Protein 5JE2 (pdb70)

InterPro domains:
  IPR029063 S-adenosyl-L-methionine-dependent methyltransferase superfamily [G3DSA:3.40.50.150] (24-231)
  IPR029063 S-adenosyl-L-methionine-dependent methyltransferase superfamily [SSF53335] (24-214)
  IPR041698 Methyltransferase domain 25 [PF13649] (43-138)

B-factor: mean 11.51, std 10.13, range [1.82, 64.05]

Nearest PDB structures (foldseek):
  5je6-assembly1_A  TM=9.635E-01  e=5.429E-51  Burkholderia glumae
  5jdz-assembly1_B  TM=9.908E-01  e=2.603E-49  Burkholderia glumae
  8rdl-assembly1_A  TM=9.325E-01  e=2.414E-33  Xenorhabdus doucetiae FRM16 = DSM 17909
  1wzn-assembly1_A  TM=6.262E-01  e=3.429E-15  Pyrococcus horikoshii OT3
  2p8j-assembly1_B  TM=6.648E-01  e=2.792E-09  Clostridium acetobutylicum

Sequence (482 aa):
ARFDSSIGGLFEDFTQSAAQRAIIEVRTIFHMIGDVSSGKSVLDLACGFGFFGREEIYRRRGAAKVVGVDISEKMIELAREESRRKYGDPLEFHVRDVANMEEPLGQQFDLVNAAWLFNYADSVENLRKMFKVVRASLKPDGKLVAYTVDPDFSLAKGNNFAKYGVNVLNERAWGPGYRHDAEFVTDPPSSQFSSFYRWSRADYESAIADAGFSHFEEWQKPLLEADDIATHPPGFWDVFQNNCLQTGLVCKPARRFDSSIGGLFEDFTQSAAQRAIEVRTIFHMIGDVSSGKSVLDLACGFGFFGREEIYRRRRGAAKVVGVDISEKKKMIEELAREESRKYGDPLEEFHVRDVANMEEPLGQFDLVNAAWLFNYADSVENLRRRKMFKVVRASLKPDGKLVAYTVDPDFSLAKGNFAKYGVNVLNERAWGPGYRRHDAEFVTDPPSSQFSFYRWSRADYESSAIADAGFSHFEWQKPLLEADDIATHPPGFWDVFQNNCLQTGLVCKP

Foldseek 3Di:
DQCLQVFCQVVVLCVPFQCNVLLVVQLCVQVDQQAAWEEEEELQQLNVPQVVSVVRHHDAYEYEHQHPRRVVSNVVVCVVVVHDYHYDHDLLLDDDAPAATQEYEAEARLQAQQELNSSLSNLLSVLVRHDQFHKYKYKYFALQADVVLDARVNRFKGWDDWADGHQWIKTWIWGVGVPTRIDITTRDHPVSNVVSNVVSPFPDKDKAARDDDPVSCVVDPHPSCVCCVPRNGMIMMMTHD/DQCLQVFPQVVVLCVPFQCNVLVVVQLCVQVDQQAAWAEEEELQQLNVPQVVSVVRHHDAYEYEHQDPRRQVNNVVVCVVVVHDYHYDHDLLLDDAEPAETQEYEAEARLQAQQELNSSLSNLLSVLNRYDQFHKYKYKYFDLQADVVLDARVNRFKGWDDWADGYQWIKTWIWGVGVVTRIDITTRDHPVSNVVSNVVSPFPDKDKAQRDDDPVSCVPDDPPSCVCCVPRNGMIMMMTHD

Radius of gyration: 25.5 Å; Cα contacts (8 Å, |Δi|>4): 1051; chains: 2; bounding box: 63×76×48 Å

Solvent-accessible surface area: 20128 Å² total; per-residue (Å²): 66,118,34,55,93,8,14,42,41,26,52,67,4,22,137,83,12,28,5,15,56,1,0,30,67,0,0,24,112,14,2,44,109,5,76,54,60,25,0,0,3,0,27,11,10,12,0,67,10,0,25,49,0,71,178,127,38,8,74,103,6,6,0,0,13,97,0,79,103,2,0,79,63,0,80,85,33,8,150,135,130,68,19,83,16,91,10,53,57,78,51,6,4,96,16,90,80,48,36,123,10,29,0,0,0,0,8,38,8,0,3,65,1,70,29,25,114,34,0,68,90,10,0,93,18,0,60,44,0,5,75,108,130,4,34,0,0,0,0,0,4,22,11,36,2,32,40,102,105,19,54,0,42,103,0,5,6,35,3,84,64,63,159,71,115,66,78,5,87,77,0,46,0,28,9,70,18,140,88,62,5,80,8,30,4,34,19,1,40,22,74,34,1,29,47,0,0,60,78,11,40,4,83,109,55,72,16,41,51,19,32,30,81,84,100,16,42,81,90,60,95,137,40,38,11,63,38,4,47,57,4,21,7,0,6,0,0,30,0,96,35,67,118,34,60,76,8,12,42,41,24,52,70,4,17,139,83,11,28,6,18,63,2,0,31,72,0,1,19,116,12,1,44,104,5,76,56,61,8,0,0,3,1,27,11,10,14,0,68,10,0,26,48,0,70,182,126,39,9,74,53,6,4,1,0,13,91,0,113,100,1,2,97,65,0,22,93,32,8,98,137,132,67,20,63,12,40,7,24,39,34,53,6,6,97,17,127,33,18,5,56,5,37,0,0,1,0,9,39,10,0,3,66,1,69,30,26,112,32,0,68,81,10,0,86,17,0,66,48,0,3,62,108,123,5,41,0,0,1,0,0,4,23,14,97,2,35,41,103,108,20,56,0,39,99,0,6,6,32,5,83,46,62,107,80,116,66,78,6,89,71,0,32,0,31,9,74,18,135,85,68,5,78,11,45,4,36,18,1,42,73,71,34,1,53,54,0,2,71,75,12,50,15,97,82,73,83,59,28,156,14,52,36,86,84,96,16,91,84,93,65,92,144,46,36,11,78,27,6,106,106,3,19,7,1,8,0,0,15,0,93,31

Secondary structure (DSSP, 8-state):
-GGGGTTTHHHHHHHH-HHHHHHHHHHHHHH---TT-EEEEET-TTSHHHHHHHHTT-SEEEEEES-HHHHHHHHHHHHHTT---EEEE--GGGPPP---EEEEEEET-GGG--SHHHHHHHHHHHHHTEEEEEEEEEEEE-TT--GGG--BGGGTEEE---EEETTEEEEEEEE--SS-EEEEEEE--HHHHHHHHHHTT--EEEEE-----HHHHHTS-TTTTHHHHHS-SEEEEEEE-/-GGGGTTTHHHHHHHH-HHHHHHHHHHHHHH---TT-EEEEET-TTSHHHHHHHHTT-SEEEEEES-HHHHHHHHHHHHHTT---EEEE--TTTPPP---EEEEEEET-GGG--SHHHHHHHHHHHHTTEEEEEEEEEEEE-TT--GGG--BGGGTEEE---EEETTEEEEEEEES-SS-EEEEEEE--HHHHHHHHHHTT-SEEEEE-----HHHHHTS-TTTTHHHHHS--EEEEEEE-

Organism: Burkholderia glumae (NCBI:txid337)

Structure (mmCIF, N/CA/C/O backbone):
data_5JE2
#
_entry.id   5JE2
#
_cell.length_a   44.936
_cell.length_b   70.974
_cell.length_c   77.754
_cell.angle_alpha   90.00
_cell.angle_beta   100.52
_cell.angle_gamma   90.00
#
_symmetry.space_group_name_H-M   'P 1 21 1'
#
loop_
_entity.id
_entity.type
_entity.pdbx_description
1 polymer 'Methyl transferase'
2 non-polymer S-ADENOSYL-L-HOMOCYSTEINE
3 non-polymer 'DIMETHYL SULFOXIDE'
4 non-polymer 'TETRAETHYLENE GLYCOL'
5 non-polymer 2-AMINO-2-HYDROXYMETHYL-PROPANE-1,3-DIOL
6 water water
#
loop_
_atom_site.group_PDB
_atom_site.id
_atom_site.type_symbol
_atom_site.label_atom_id
_atom_site.label_alt_id
_atom_site.label_comp_id
_atom_site.label_asym_id
_atom_site.label_entity_id
_atom_site.label_seq_id
_atom_site.pdbx_PDB_ins_code
_atom_site.Cartn_x
_atom_site.Cartn_y
_atom_site.Cartn_z
_atom_site.occupancy
_atom_site.B_iso_or_equiv
_atom_site.auth_seq_id
_atom_site.auth_comp_id
_atom_site.auth_asym_id
_atom_site.auth_atom_id
_atom_site.pdbx_PDB_model_num
ATOM 1 N N . ALA A 1 7 ? 12.205 2.151 7.182 1.00 19.33 5 ALA A N 1
ATOM 2 C CA . ALA A 1 7 ? 12.441 3.523 7.613 1.00 13.63 5 ALA A CA 1
ATOM 3 C C . ALA A 1 7 ? 12.453 4.447 6.403 1.00 9.99 5 ALA A C 1
ATOM 4 O O . ALA A 1 7 ? 13.090 4.139 5.396 1.00 10.79 5 ALA A O 1
ATOM 6 N N . ARG A 1 8 ? 11.759 5.586 6.499 1.00 9.76 6 ARG A N 1
ATOM 7 C CA . ARG A 1 8 ? 11.638 6.463 5.337 1.00 7.99 6 ARG A CA 1
ATOM 8 C C . ARG A 1 8 ? 12.995 6.901 4.805 1.00 8.34 6 ARG A C 1
ATOM 9 O O . ARG A 1 8 ? 13.202 6.957 3.586 1.00 8.74 6 ARG A O 1
ATOM 17 N N . PHE A 1 9 ? 13.935 7.215 5.698 1.00 6.73 7 PHE A N 1
ATOM 18 C CA . PHE A 1 9 ? 15.209 7.723 5.211 1.00 6.28 7 PHE A CA 1
ATOM 19 C C . PHE A 1 9 ? 16.078 6.629 4.596 1.00 8.06 7 PHE A C 1
ATOM 20 O O . PHE A 1 9 ? 17.115 6.965 4.014 1.00 6.48 7 PHE A O 1
ATOM 28 N N . ASP A 1 10 ? 15.676 5.352 4.643 1.00 7.65 8 ASP A N 1
ATOM 29 C CA . ASP A 1 10 ? 16.411 4.348 3.873 1.00 7.84 8 ASP A CA 1
ATOM 30 C C . ASP A 1 10 ? 16.367 4.646 2.377 1.00 8.18 8 ASP A C 1
ATOM 31 O O . ASP A 1 10 ? 17.238 4.171 1.635 1.00 10.74 8 ASP A O 1
ATOM 36 N N A SER A 1 11 ? 15.360 5.393 1.914 0.63 8.24 9 SER A N 1
ATOM 37 N N B SER A 1 11 ? 15.364 5.395 1.915 0.37 8.24 9 SER A N 1
ATOM 38 C CA A SER A 1 11 ? 15.231 5.792 0.519 0.63 8.59 9 SER A CA 1
ATOM 39 C CA B SER A 1 11 ? 15.243 5.788 0.518 0.37 8.59 9 SER A CA 1
ATOM 40 C C A SER A 1 11 ? 15.755 7.196 0.254 0.63 7.94 9 SER A C 1
ATOM 41 C C B SER A 1 11 ? 15.749 7.199 0.256 0.37 7.94 9 SER A C 1
ATOM 42 O O A SER A 1 11 ? 15.643 7.682 -0.882 0.63 9.46 9 SER A O 1
ATOM 43 O O B SER A 1 11 ? 15.628 7.689 -0.874 0.37 9.38 9 SER A O 1
ATOM 48 N N . ILE A 1 12 ? 16.303 7.859 1.270 1.00 7.17 10 ILE A N 1
ATOM 49 C CA . ILE A 1 12 ? 16.835 9.213 1.149 1.00 6.62 10 ILE A CA 1
ATOM 50 C C . ILE A 1 12 ? 18.352 9.192 1.189 1.00 6.38 10 ILE A C 1
ATOM 51 O O . ILE A 1 12 ? 19.015 9.678 0.275 1.00 6.47 10 ILE A O 1
ATOM 56 N N . GLY A 1 13 ? 18.916 8.591 2.221 1.00 6.17 11 GLY A N 1
ATOM 57 C CA . GLY A 1 13 ? 20.366 8.409 2.248 1.00 6.11 11 GLY A CA 1
ATOM 58 C C . GLY A 1 13 ? 21.126 9.716 2.121 1.00 5.72 11 GLY A C 1
ATOM 59 O O . GLY A 1 13 ? 20.847 10.698 2.818 1.00 5.24 11 GLY A O 1
ATOM 60 N N . GLY A 1 14 ? 22.129 9.716 1.236 1.00 6.86 12 GLY A N 1
ATOM 61 C CA . GLY A 1 14 ? 22.980 10.888 1.063 1.00 8.67 12 GLY A CA 1
ATOM 62 C C . GLY A 1 14 ? 22.267 12.127 0.559 1.00 6.09 12 GLY A C 1
ATOM 63 O O . GLY A 1 14 ? 22.847 13.216 0.639 1.00 5.84 12 GLY A O 1
ATOM 64 N N . LEU A 1 15 ? 21.047 12.004 0.031 1.00 5.86 13 LEU A N 1
ATOM 65 C CA . LEU A 1 15 ? 20.339 13.210 -0.380 1.00 5.77 13 LEU A CA 1
ATOM 66 C C . LEU A 1 15 ? 20.048 14.122 0.795 1.00 6.14 13 LEU A C 1
ATOM 67 O O . LEU A 1 15 ? 19.899 15.333 0.599 1.00 5.35 13 LEU A O 1
ATOM 72 N N . PHE A 1 16 ? 19.975 13.595 2.019 1.00 5.07 14 PHE A N 1
ATOM 73 C CA . PHE A 1 16 ? 19.742 14.508 3.133 1.00 4.42 14 PHE A CA 1
ATOM 74 C C . PHE A 1 16 ? 20.943 15.431 3.334 1.00 5.67 14 PHE A C 1
ATOM 75 O O . PHE A 1 16 ? 20.774 16.650 3.485 1.00 4.11 14 PHE A O 1
ATOM 83 N N . GLU A 1 17 ? 22.168 14.882 3.312 1.00 4.38 15 GLU A N 1
ATOM 84 C CA . GLU A 1 17 ? 23.347 15.751 3.381 1.00 5.74 15 GLU A CA 1
ATOM 85 C C . GLU A 1 17 ? 23.375 16.742 2.210 1.00 5.10 15 GLU A C 1
ATOM 86 O O . GLU A 1 17 ? 23.770 17.905 2.381 1.00 5.61 15 GLU A O 1
ATOM 92 N N . ASP A 1 18 ? 22.951 16.317 1.013 1.00 5.02 16 ASP A N 1
ATOM 93 C CA . ASP A 1 18 ? 22.885 17.264 -0.102 1.00 5.35 16 ASP A CA 1
ATOM 94 C C . ASP A 1 18 ? 21.976 18.433 0.244 1.00 5.73 16 ASP A C 1
ATOM 95 O O . ASP A 1 18 ? 22.316 19.595 -0.007 1.00 7.42 16 ASP A O 1
ATOM 100 N N . PHE A 1 19 ? 20.810 18.134 0.826 1.00 4.85 17 PHE A N 1
ATOM 101 C CA . PHE A 1 19 ? 19.904 19.167 1.308 1.00 4.82 17 PHE A CA 1
ATOM 102 C C . PHE A 1 19 ? 20.587 20.085 2.319 1.00 5.42 17 PHE A C 1
ATOM 103 O O . PHE A 1 19 ? 20.458 21.313 2.241 1.00 5.88 17 PHE A O 1
ATOM 111 N N . THR A 1 20 ? 21.331 19.521 3.277 1.00 4.48 18 THR A N 1
ATOM 112 C CA . THR A 1 20 ? 21.923 20.395 4.286 1.00 4.65 18 THR A CA 1
ATOM 113 C C . THR A 1 20 ? 22.952 21.335 3.681 1.00 6.87 18 THR A C 1
ATOM 114 O O . THR A 1 20 ? 23.206 22.401 4.257 1.00 8.32 18 THR A O 1
ATOM 118 N N . GLN A 1 21 ? 23.535 20.976 2.534 1.00 6.00 19 GLN A N 1
ATOM 119 C CA . GLN A 1 21 ? 24.550 21.812 1.904 1.00 7.02 19 GLN A CA 1
ATOM 120 C C . GLN A 1 21 ? 23.964 22.888 1.001 1.00 11.09 19 GLN A C 1
ATOM 121 O O . GLN A 1 21 ? 24.674 23.843 0.668 1.00 16.59 19 GLN A O 1
ATOM 127 N N . SER A 1 22 ? 22.685 22.783 0.619 1.00 6.99 20 SER A N 1
ATOM 128 C CA . SER A 1 22 ? 22.089 23.691 -0.351 1.00 7.41 20 SER A CA 1
ATOM 129 C C . SER A 1 22 ? 20.912 24.500 0.171 1.00 8.67 20 SER A C 1
ATOM 130 O O . SER A 1 22 ? 20.607 25.548 -0.411 1.00 13.35 20 SER A O 1
ATOM 133 N N . ALA A 1 23 ? 20.245 24.050 1.232 1.00 5.64 21 ALA A N 1
ATOM 134 C CA . ALA A 1 23 ? 19.029 24.691 1.716 1.00 5.14 21 ALA A CA 1
ATOM 135 C C . ALA A 1 23 ? 19.325 25.963 2.499 1.00 6.64 21 ALA A C 1
ATOM 136 O O . ALA A 1 23 ? 20.120 25.954 3.449 1.00 6.57 21 ALA A O 1
ATOM 138 N N . ALA A 1 24 ? 18.627 27.043 2.151 1.00 5.56 22 ALA A N 1
ATOM 139 C CA . ALA A 1 24 ? 18.833 28.301 2.871 1.00 5.75 22 ALA A CA 1
ATOM 140 C C . ALA A 1 24 ? 18.497 28.199 4.351 1.00 6.78 22 ALA A C 1
ATOM 141 O O . ALA A 1 24 ? 19.120 28.884 5.166 1.00 6.07 22 ALA A O 1
ATOM 143 N N . GLN A 1 25 ? 17.545 27.349 4.743 1.00 5.05 23 GLN A N 1
ATOM 144 C CA . GLN A 1 25 ? 17.211 27.287 6.167 1.00 5.28 23 GLN A CA 1
ATOM 145 C C . GLN A 1 25 ? 18.293 26.622 7.006 1.00 5.37 23 GLN A C 1
ATOM 146 O O . GLN A 1 25 ? 18.309 26.828 8.221 1.00 5.15 23 GLN A O 1
ATOM 152 N N . ARG A 1 26 ? 19.202 25.847 6.405 1.00 4.31 24 ARG A N 1
ATOM 153 C CA . ARG A 1 26 ? 20.059 24.995 7.236 1.00 4.00 24 ARG A CA 1
ATOM 154 C C . ARG A 1 26 ? 21.009 25.820 8.095 1.00 4.44 24 ARG A C 1
ATOM 155 O O . ARG A 1 26 ? 21.195 25.513 9.277 1.00 4.46 24 ARG A O 1
ATOM 163 N N . ALA A 1 27 ? 21.593 26.882 7.543 1.00 5.42 25 ALA A N 1
ATOM 164 C CA . ALA A 1 27 ? 22.510 27.678 8.356 1.00 5.48 25 ALA A CA 1
ATOM 165 C C . ALA A 1 27 ? 21.811 28.262 9.570 1.00 5.23 25 ALA A C 1
ATOM 166 O O . ALA A 1 27 ? 22.428 28.415 10.635 1.00 6.17 25 ALA A O 1
ATOM 168 N N A ILE A 1 28 ? 20.530 28.600 9.440 0.57 4.82 26 ILE A N 1
ATOM 169 N N B ILE A 1 28 ? 20.534 28.612 9.432 0.43 4.83 26 ILE A N 1
ATOM 170 C CA A ILE A 1 28 ? 19.813 29.179 10.570 0.57 4.88 26 ILE A CA 1
ATOM 171 C CA B ILE A 1 28 ? 19.801 29.171 10.560 0.43 4.88 26 ILE A CA 1
ATOM 172 C C A ILE A 1 28 ? 19.555 28.116 11.629 0.57 4.61 26 ILE A C 1
ATOM 173 C C B ILE A 1 28 ? 19.580 28.107 11.622 0.43 4.62 26 ILE A C 1
ATO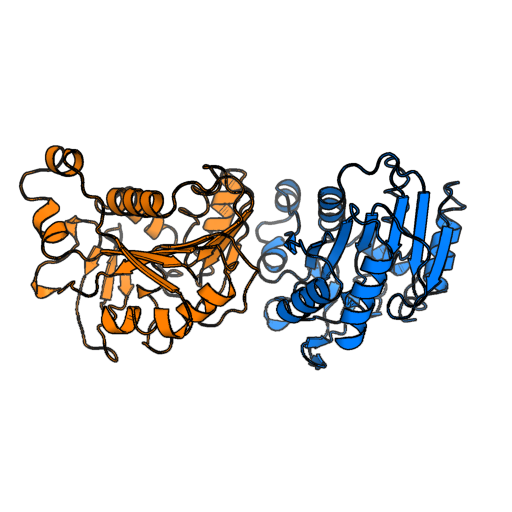M 174 O O A ILE A 1 28 ? 19.775 28.346 12.821 0.57 4.89 26 ILE A O 1
ATOM 175 O O B ILE A 1 28 ? 19.830 28.337 12.809 0.43 4.72 26 ILE A O 1
ATOM 184 N N . GLU A 1 29 ? 19.105 26.926 11.220 1.00 4.77 27 GLU A N 1
ATOM 185 C CA . GLU A 1 29 ? 18.837 25.910 12.229 1.00 4.37 27 GLU A CA 1
ATOM 186 C C . GLU A 1 29 ? 20.131 25.484 12.919 1.00 3.82 27 GLU A C 1
ATOM 187 O O . GLU A 1 29 ? 20.164 25.342 14.147 1.00 4.58 27 GLU A O 1
ATOM 193 N N . VAL A 1 30 ? 21.229 25.354 12.167 1.00 3.71 28 VAL A N 1
ATOM 194 C CA . VAL A 1 30 ? 22.490 24.956 12.785 1.00 5.07 28 VAL A CA 1
ATOM 195 C C . VAL A 1 30 ? 22.945 26.002 13.809 1.00 4.22 28 VAL A C 1
ATOM 196 O O . VAL A 1 30 ? 23.357 25.662 14.927 1.00 4.48 28 VAL A O 1
ATOM 200 N N . ARG A 1 31 ? 22.887 27.290 13.443 1.00 4.51 29 ARG A N 1
ATOM 201 C CA . ARG A 1 31 ? 23.261 28.353 14.377 1.00 5.40 29 ARG A CA 1
ATOM 202 C C . ARG A 1 31 ? 22.398 28.319 15.625 1.00 5.70 29 ARG A C 1
ATOM 203 O O . ARG A 1 31 ? 22.886 28.516 16.750 1.00 5.25 29 ARG A O 1
ATOM 211 N N . THR A 1 32 ? 21.101 28.100 15.440 1.00 4.56 30 THR A N 1
ATOM 212 C CA . THR A 1 32 ? 20.185 28.134 16.573 1.00 4.54 30 THR A CA 1
ATOM 213 C C . THR A 1 32 ? 20.468 26.982 17.520 1.00 4.25 30 THR A C 1
ATOM 214 O O . THR A 1 32 ? 20.466 27.152 18.752 1.00 4.86 30 THR A O 1
ATOM 218 N N . ILE A 1 33 ? 20.696 25.795 16.958 1.00 3.86 31 ILE A N 1
ATOM 219 C CA . ILE A 1 33 ? 20.940 24.629 17.794 1.00 3.63 31 ILE A CA 1
ATOM 220 C C . ILE A 1 33 ? 22.220 24.809 18.602 1.00 5.41 31 ILE A C 1
ATOM 221 O O . ILE A 1 33 ? 22.235 24.566 19.814 1.00 5.39 31 ILE A O 1
ATOM 226 N N . PHE A 1 34 ? 23.299 25.295 17.975 1.00 4.70 32 PHE A N 1
ATOM 227 C CA . PHE A 1 34 ? 24.516 25.463 18.766 1.00 4.60 32 PHE A CA 1
ATOM 228 C C . PHE A 1 34 ? 24.406 26.608 19.763 1.00 6.15 32 PHE A C 1
ATOM 229 O O . PHE A 1 34 ? 25.019 26.536 20.834 1.00 6.26 32 PHE A O 1
ATOM 237 N N . HIS A 1 35 ? 23.577 27.619 19.480 1.00 5.20 33 HIS A N 1
ATOM 238 C CA . HIS A 1 35 ? 23.273 28.638 20.481 1.00 5.91 33 HIS A CA 1
ATOM 239 C C . HIS A 1 35 ? 22.616 28.018 21.705 1.00 5.80 33 HIS A C 1
ATOM 240 O O . HIS A 1 35 ? 22.998 28.311 22.845 1.00 7.24 33 HIS A O 1
ATOM 247 N N . MET A 1 36 ? 21.626 27.151 21.487 1.00 4.99 34 MET A N 1
ATOM 248 C CA . MET A 1 36 ? 20.926 26.535 22.614 1.00 4.91 34 MET A CA 1
ATOM 249 C C . MET A 1 36 ? 21.837 25.597 23.390 1.00 4.89 34 MET A C 1
ATOM 250 O O . MET A 1 36 ? 21.736 25.503 24.621 1.00 6.39 34 MET A O 1
ATOM 255 N N . ILE A 1 37 ? 22.736 24.903 22.686 1.00 5.25 35 ILE A N 1
ATOM 256 C CA . ILE A 1 37 ? 23.615 23.927 23.335 1.00 5.75 35 ILE A CA 1
ATOM 257 C C . ILE A 1 37 ? 24.638 24.619 24.226 1.00 7.54 35 ILE A C 1
ATOM 258 O O . ILE A 1 37 ? 24.865 24.208 25.375 1.00 7.37 35 ILE A O 1
ATOM 263 N N . GLY A 1 38 ? 25.277 25.678 23.717 1.00 6.37 36 GLY A N 1
ATOM 264 C CA . GLY A 1 38 ? 26.336 26.313 24.485 1.00 6.50 36 GLY A CA 1
ATOM 265 C C . GLY A 1 38 ? 27.596 25.453 24.596 1.00 6.68 36 GLY A C 1
ATOM 266 O O . GLY A 1 38 ? 27.940 24.654 23.715 1.00 7.91 36 GLY A O 1
ATOM 267 N N . ASP A 1 39 ? 28.288 25.617 25.715 1.00 7.82 37 ASP A N 1
ATOM 268 C CA . ASP A 1 39 ? 29.561 24.931 25.930 1.00 8.30 37 ASP A CA 1
ATOM 269 C C . ASP A 1 39 ? 29.327 23.439 26.155 1.00 10.90 37 ASP A C 1
ATOM 270 O O . ASP A 1 39 ? 28.539 23.054 27.023 1.00 12.08 37 ASP A O 1
ATOM 275 N N . VAL A 1 40 ? 30.006 22.590 25.379 1.00 7.95 38 VAL A N 1
ATOM 276 C CA . VAL A 1 40 ? 29.874 21.140 25.524 1.00 6.67 38 VAL A CA 1
ATOM 277 C C . VAL A 1 40 ? 31.110 20.491 26.094 1.00 7.42 38 VAL A C 1
ATOM 278 O O . VAL A 1 40 ? 31.136 19.262 26.204 1.00 8.40 38 VAL A O 1
ATOM 282 N N A SER A 1 41 ? 32.144 21.261 26.439 0.62 9.60 39 SER A N 1
ATOM 283 N N B SER A 1 41 ? 32.137 21.261 26.452 0.38 9.41 39 SER A N 1
ATOM 284 C CA A SER A 1 41 ? 33.397 20.685 26.913 0.62 9.37 39 SER A CA 1
ATOM 285 C CA B SER A 1 41 ? 33.402 20.687 26.895 0.38 9.91 39 SER A CA 1
ATOM 286 C C A SER A 1 41 ? 33.147 19.683 28.025 0.62 10.62 39 SER A C 1
ATOM 287 C C B SER A 1 41 ? 33.190 19.699 28.033 0.38 10.53 39 SER A C 1
ATOM 288 O O A SER A 1 41 ? 32.511 20.001 29.037 0.62 10.01 39 SER A O 1
ATOM 289 O O B SER A 1 41 ? 32.627 20.045 29.077 0.38 10.48 39 SER A O 1
ATOM 294 N N . GLY A 1 42 ? 33.630 18.459 27.817 1.00 8.83 40 GLY A N 1
ATOM 295 C CA . GLY A 1 42 ? 33.591 17.439 28.841 1.00 8.99 40 GLY A CA 1
ATOM 296 C C . GLY A 1 42 ? 32.259 16.748 29.024 1.00 8.23 40 GLY A C 1
ATOM 297 O O . GLY A 1 42 ? 32.167 15.854 29.874 1.00 12.03 40 GLY A O 1
ATOM 298 N N . LYS A 1 43 ? 31.231 17.123 28.269 1.00 7.49 41 LYS A N 1
ATOM 299 C CA . LYS A 1 43 ? 29.904 16.576 28.506 1.00 6.90 41 LYS A CA 1
ATOM 300 C C . LYS A 1 43 ? 29.711 15.255 27.778 1.00 7.07 41 LYS A C 1
ATOM 301 O O . LYS A 1 43 ? 30.310 15.006 26.730 1.00 8.25 41 LYS A O 1
ATOM 307 N N . SER A 1 44 ? 28.837 14.409 28.328 1.00 6.34 42 SER A N 1
ATOM 308 C CA . SER A 1 44 ? 28.344 13.259 27.581 1.00 5.96 42 SER A CA 1
ATOM 309 C C . SER A 1 44 ? 27.076 13.638 26.829 1.00 5.33 42 SER A C 1
ATOM 310 O O . SER A 1 44 ? 26.203 14.321 27.368 1.00 5.53 42 SER A O 1
ATOM 313 N N . VAL A 1 45 ? 26.986 13.220 25.564 1.00 5.00 43 VAL A N 1
ATOM 314 C CA . VAL A 1 45 ? 25.949 13.714 24.664 1.00 4.48 43 VAL A CA 1
ATOM 315 C C . VAL A 1 45 ? 25.297 12.553 23.925 1.00 4.27 43 VAL A C 1
ATOM 316 O O . VAL A 1 45 ? 25.985 11.682 23.389 1.00 4.87 43 VAL A O 1
ATOM 320 N N . LEU A 1 46 ? 23.967 12.549 23.902 1.00 4.02 44 LEU A N 1
ATOM 321 C CA . LEU A 1 46 ? 23.168 11.612 23.125 1.00 3.89 44 LEU A CA 1
ATOM 322 C C . LEU A 1 46 ? 22.481 12.399 22.012 1.00 3.53 44 LEU A C 1
ATOM 323 O O . LEU A 1 46 ? 21.724 13.330 22.287 1.00 5.31 44 LEU A O 1
ATOM 328 N N . ASP A 1 47 ? 22.753 12.027 20.748 1.00 3.43 45 ASP A N 1
ATOM 329 C CA . ASP A 1 47 ? 22.225 12.709 19.566 1.00 3.39 45 ASP A CA 1
ATOM 330 C C . ASP A 1 47 ? 21.151 11.824 18.939 1.00 3.73 45 ASP A C 1
ATOM 331 O O . ASP A 1 47 ? 21.465 10.798 18.320 1.00 4.97 45 ASP A O 1
ATOM 336 N N . LEU A 1 48 ? 19.892 12.220 19.101 1.00 3.49 46 LEU A N 1
ATOM 337 C CA . LEU A 1 48 ? 18.761 11.398 18.687 1.00 4.35 46 LEU A CA 1
ATOM 338 C C . LEU A 1 48 ? 18.244 11.861 17.327 1.00 4.60 46 LEU A C 1
ATOM 339 O O . LEU A 1 48 ? 18.289 13.053 17.004 1.00 5.43 46 LEU A O 1
ATOM 344 N N . ALA A 1 49 ? 17.749 10.902 16.536 1.00 5.63 47 ALA A N 1
ATOM 345 C CA . ALA A 1 49 ? 17.451 11.133 15.117 1.00 4.33 47 ALA A CA 1
ATOM 346 C C . ALA A 1 49 ? 18.679 11.721 14.430 1.00 4.75 47 ALA A C 1
ATOM 347 O O . ALA A 1 49 ? 18.605 12.729 13.726 1.00 4.75 47 ALA A O 1
ATOM 349 N N . CYS A 1 50 ? 19.830 11.072 14.648 1.00 3.23 48 CYS A N 1
ATOM 350 C CA . CYS A 1 50 ? 21.115 11.679 14.319 1.00 3.46 48 CYS A CA 1
ATOM 351 C C . CYS A 1 50 ? 21.401 11.770 12.832 1.00 4.59 48 CYS A C 1
ATOM 352 O O . CYS A 1 50 ? 22.307 12.523 12.468 1.00 3.65 48 CYS A O 1
ATOM 355 N N . GLY A 1 51 ? 20.664 11.062 11.979 1.00 3.67 49 GLY A N 1
ATOM 356 C CA . GLY A 1 51 ? 20.961 11.133 10.553 1.00 4.04 49 GLY A CA 1
ATOM 357 C C . GLY A 1 51 ? 22.340 10.586 10.260 1.00 4.22 49 GLY A C 1
ATOM 358 O O . GLY A 1 51 ? 22.725 9.514 10.756 1.00 5.55 49 GLY A O 1
ATOM 359 N N . PHE A 1 52 ? 23.110 11.310 9.436 1.00 3.72 50 PHE A N 1
ATOM 360 C CA . PHE A 1 52 ? 24.498 10.898 9.204 1.00 4.26 50 PHE A CA 1
ATOM 361 C C . PHE A 1 52 ? 25.427 11.353 10.317 1.00 4.03 50 PHE A C 1
ATOM 362 O O . PHE A 1 52 ? 26.637 11.119 10.229 1.00 4.50 50 PHE A O 1
ATOM 370 N N . GLY A 1 53 ? 24.875 11.968 11.363 1.00 4.74 51 GLY A N 1
ATOM 371 C CA . GLY A 1 53 ? 25.610 12.261 12.571 1.00 4.42 51 GLY A CA 1
ATOM 372 C C . GLY A 1 53 ? 26.052 13.687 12.723 1.00 4.60 51 GLY A C 1
ATOM 373 O O . GLY A 1 53 ? 26.878 13.956 13.607 1.00 4.55 51 GLY A O 1
ATOM 374 N N . PHE A 1 54 ? 25.537 14.608 11.901 1.00 4.40 52 PHE A N 1
ATOM 375 C CA . PHE A 1 54 ? 26.076 15.966 11.845 1.00 3.97 52 PHE A CA 1
ATOM 376 C C . PHE A 1 54 ? 26.249 16.594 13.220 1.00 3.41 52 PHE A C 1
ATOM 377 O O . PHE A 1 54 ? 27.331 17.097 13.550 1.00 4.45 52 PHE A O 1
ATOM 385 N N . PHE A 1 55 ? 25.182 16.630 14.023 1.00 3.21 53 PHE A N 1
ATOM 386 C CA . PHE A 1 55 ? 25.269 17.420 15.242 1.00 3.46 53 PHE A CA 1
ATOM 387 C C . PHE A 1 55 ? 26.156 16.742 16.271 1.00 3.36 53 PHE A C 1
ATOM 388 O O . PHE A 1 55 ? 27.023 17.383 16.859 1.00 4.15 53 PHE A O 1
ATOM 396 N N . GLY A 1 56 ? 25.977 15.442 16.481 1.00 3.74 54 GLY A N 1
ATOM 397 C CA . GLY A 1 56 ? 26.849 14.743 17.419 1.00 4.65 54 GLY A CA 1
ATOM 398 C C . GLY A 1 56 ? 28.318 14.862 17.053 1.00 3.29 54 GLY A C 1
ATOM 399 O O . GLY A 1 56 ? 29.174 15.052 17.919 1.00 3.63 54 GLY A O 1
ATOM 400 N N . ARG A 1 57 ? 28.616 14.797 15.757 1.00 3.24 55 ARG A N 1
ATOM 401 C CA . ARG A 1 57 ? 29.993 14.867 15.307 1.00 3.86 55 ARG A CA 1
ATOM 402 C C . ARG A 1 57 ? 30.582 16.246 15.562 1.00 4.21 55 ARG A C 1
ATOM 403 O O . ARG A 1 57 ? 31.714 16.364 16.050 1.00 5.39 55 ARG A O 1
ATOM 411 N N A GLU A 1 58 ? 29.836 17.305 15.255 0.69 4.07 56 GLU A N 1
ATOM 412 N N B GLU A 1 58 ? 29.837 17.305 15.236 0.31 4.34 56 GLU A N 1
ATOM 413 C CA A GLU A 1 58 ? 30.368 18.641 15.499 0.69 4.54 56 GLU A CA 1
ATOM 414 C CA B GLU A 1 58 ? 30.332 18.654 15.498 0.31 5.89 56 GLU A CA 1
ATOM 415 C C A GLU A 1 58 ? 30.421 18.956 16.993 0.69 4.79 56 GLU A C 1
ATOM 416 C C B GLU A 1 58 ? 30.448 18.915 16.995 0.31 5.74 56 GLU A C 1
ATOM 417 O O A GLU A 1 58 ? 31.278 19.730 17.432 0.69 7.28 56 GLU A O 1
ATOM 418 O O B GLU A 1 58 ? 31.363 19.616 17.441 0.31 5.85 56 GLU A O 1
ATOM 429 N N . ILE A 1 59 ? 29.525 18.361 17.783 1.00 4.50 57 ILE A N 1
ATOM 430 C CA . ILE A 1 59 ? 29.591 18.492 19.235 1.00 4.89 57 ILE A CA 1
ATOM 431 C C . ILE A 1 59 ? 30.855 17.826 19.770 1.00 5.10 57 ILE A C 1
ATOM 432 O O . ILE A 1 59 ? 31.540 18.368 20.654 1.00 5.95 57 ILE A O 1
ATOM 437 N N . TYR A 1 60 ? 31.196 16.651 19.230 1.00 4.72 58 TYR A N 1
ATOM 438 C CA . TYR A 1 60 ? 32.488 16.045 19.546 1.00 5.08 58 TYR A CA 1
ATOM 439 C C . TYR A 1 60 ? 33.649 16.965 19.176 1.00 5.58 58 TYR A C 1
ATOM 440 O O . TYR A 1 60 ? 34.590 17.139 19.962 1.00 6.21 58 TYR A O 1
ATOM 449 N N A ARG A 1 61 ? 33.603 17.555 17.977 0.70 5.44 59 ARG A N 1
ATOM 450 N N B ARG A 1 61 ? 33.608 17.561 17.982 0.30 5.47 59 ARG A N 1
ATOM 451 C CA A ARG A 1 61 ? 34.684 18.437 17.550 0.70 6.06 59 ARG A CA 1
ATOM 452 C CA B ARG A 1 61 ? 34.710 18.422 17.567 0.30 6.62 59 ARG A CA 1
ATOM 453 C C A ARG A 1 61 ? 34.843 19.623 18.489 0.70 6.71 59 ARG A C 1
ATOM 454 C C B ARG A 1 61 ? 34.783 19.716 18.367 0.30 8.39 59 ARG A C 1
ATOM 455 O O A ARG A 1 61 ? 35.954 20.154 18.626 0.70 9.46 59 ARG A O 1
ATOM 456 O O B ARG A 1 61 ? 35.785 20.430 18.258 0.30 9.73 59 ARG A O 1
ATOM 471 N N . ARG A 1 62 ? 33.756 20.036 19.156 1.00 7.02 60 ARG A N 1
ATOM 472 C CA . ARG A 1 62 ? 33.779 21.186 20.053 1.00 7.36 60 ARG A CA 1
ATOM 473 C C . ARG A 1 62 ? 34.041 20.784 21.500 1.00 8.12 60 ARG A C 1
ATOM 474 O O . ARG A 1 62 ? 33.978 21.632 22.393 1.00 10.52 60 ARG A O 1
ATOM 482 N N . GLY A 1 63 ? 34.398 19.527 21.739 1.00 8.08 61 GLY A N 1
ATOM 483 C CA . GLY A 1 63 ? 35.017 19.137 22.985 1.00 8.54 61 GLY A CA 1
ATOM 484 C C . GLY A 1 63 ? 34.206 18.234 23.882 1.00 8.02 61 GLY A C 1
ATOM 485 O O . GLY A 1 63 ? 34.610 18.026 25.036 1.00 10.12 61 GLY A O 1
ATOM 486 N N . ALA A 1 64 ? 33.091 17.689 23.404 1.00 7.22 62 ALA A N 1
ATOM 487 C CA . ALA A 1 64 ? 32.340 16.750 24.232 1.00 8.01 62 ALA A CA 1
ATOM 488 C C . ALA A 1 64 ? 33.181 15.516 24.545 1.00 10.64 62 ALA A C 1
ATOM 489 O O . ALA A 1 64 ? 34.023 15.094 23.745 1.00 12.74 62 ALA A O 1
ATOM 491 N N . ALA A 1 65 ? 32.924 14.922 25.715 1.00 9.43 63 ALA A N 1
ATOM 492 C CA . ALA A 1 65 ? 33.706 13.778 26.185 1.00 9.23 63 ALA A CA 1
ATOM 493 C C . ALA A 1 65 ? 33.301 12.465 25.518 1.00 11.87 63 ALA A C 1
ATOM 494 O O . ALA A 1 65 ? 34.152 11.603 25.261 1.00 13.76 63 ALA A O 1
ATOM 496 N N . LYS A 1 66 ? 32.014 12.284 25.244 1.00 9.29 64 LYS A N 1
ATOM 497 C CA . LYS A 1 66 ? 31.482 11.025 24.729 1.00 8.08 64 LYS A CA 1
ATOM 498 C C . LYS A 1 66 ? 30.222 11.372 23.968 1.00 8.80 64 LYS A C 1
ATOM 499 O O . LYS A 1 66 ? 29.389 12.118 24.491 1.00 8.48 64 LYS A O 1
ATOM 505 N N . VAL A 1 67 ? 30.075 10.832 22.761 1.00 5.64 65 VAL A N 1
ATOM 506 C CA . VAL A 1 67 ? 28.911 11.112 21.926 1.00 4.84 65 VAL A CA 1
ATOM 507 C C . VAL A 1 67 ? 28.370 9.812 21.360 1.00 5.78 65 VAL A C 1
ATOM 508 O O . VAL A 1 67 ? 29.114 9.018 20.778 1.00 6.29 65 VAL A O 1
ATOM 512 N N . VAL A 1 68 ? 27.063 9.609 21.520 1.00 5.00 66 VAL A N 1
ATOM 513 C CA . VAL A 1 68 ? 26.341 8.442 21.033 1.00 4.48 66 VAL A CA 1
ATOM 514 C C . VAL A 1 68 ? 25.211 8.946 20.148 1.00 5.72 66 VAL A C 1
ATOM 515 O O . VAL A 1 68 ? 24.503 9.886 20.533 1.00 5.76 66 VAL A O 1
ATOM 519 N N . GLY A 1 69 ? 25.033 8.330 18.981 1.00 4.07 67 GLY A N 1
ATOM 520 C CA . GLY A 1 69 ? 23.964 8.706 18.060 1.00 3.24 67 GLY A CA 1
ATOM 521 C C . GLY A 1 69 ? 22.982 7.570 17.851 1.00 5.37 67 GLY A C 1
ATOM 522 O O . GLY A 1 69 ? 23.365 6.402 17.837 1.00 5.99 67 GLY A O 1
ATOM 523 N N . VAL A 1 70 ? 21.707 7.925 17.671 1.00 5.00 68 VAL A N 1
ATOM 524 C CA . VAL A 1 70 ? 20.620 6.962 17.484 1.00 3.71 68 VAL A CA 1
ATOM 525 C C . VAL A 1 70 ? 19.760 7.408 16.310 1.00 3.48 68 VAL A C 1
ATOM 526 O O . VAL A 1 70 ? 19.384 8.580 16.226 1.00 3.99 68 VAL A O 1
ATOM 530 N N . ASP A 1 71 ? 19.431 6.473 15.417 1.00 3.63 69 ASP A N 1
ATOM 531 C CA . ASP A 1 71 ? 18.519 6.771 14.312 1.00 3.63 69 ASP A CA 1
ATOM 532 C C . ASP A 1 71 ? 17.734 5.515 13.978 1.00 5.12 69 ASP A C 1
ATOM 533 O O . ASP A 1 71 ? 18.238 4.401 14.152 1.00 4.51 69 ASP A O 1
ATOM 538 N N . ILE A 1 72 ? 16.501 5.700 13.488 1.00 4.44 70 ILE A N 1
ATOM 539 C CA . ILE A 1 72 ? 15.672 4.551 13.103 1.00 5.03 70 ILE A CA 1
ATOM 540 C C . ILE A 1 72 ? 16.112 3.918 11.776 1.00 6.15 70 ILE A C 1
ATOM 541 O O . ILE A 1 72 ? 15.760 2.755 11.501 1.00 6.65 70 ILE A O 1
ATOM 546 N N . SER A 1 73 ? 16.859 4.648 10.948 1.00 5.04 71 SER A N 1
ATOM 547 C CA . SER A 1 73 ? 17.210 4.194 9.603 1.00 5.11 71 SER A CA 1
ATOM 548 C C . SER A 1 73 ? 18.556 3.478 9.595 1.00 5.10 71 SER A C 1
ATOM 549 O O . SER A 1 73 ? 19.593 4.088 9.887 1.00 5.48 71 SER A O 1
ATOM 552 N N . GLU A 1 74 ? 18.539 2.196 9.216 1.00 5.77 72 GLU A N 1
ATOM 553 C CA . GLU A 1 74 ? 19.791 1.455 9.098 1.00 6.00 72 GLU A CA 1
ATOM 554 C C . GLU A 1 74 ? 20.692 2.083 8.042 1.00 6.94 72 GLU A C 1
ATOM 555 O O . GLU A 1 74 ? 21.916 2.121 8.212 1.00 6.93 72 GLU A O 1
ATOM 561 N N . LYS A 1 75 ? 20.108 2.600 6.953 1.00 6.08 73 LYS A N 1
ATOM 562 C CA . LYS A 1 75 ? 20.944 3.239 5.933 1.00 6.17 73 LYS A CA 1
ATOM 563 C C . LYS A 1 75 ? 21.602 4.507 6.462 1.00 5.40 73 LYS A C 1
ATOM 564 O O . LYS A 1 75 ? 22.795 4.743 6.204 1.00 5.42 73 LYS A O 1
ATOM 570 N N . MET A 1 76 ? 20.858 5.341 7.195 1.00 4.87 74 MET A N 1
ATOM 571 C CA . MET A 1 76 ? 21.468 6.549 7.741 1.00 4.29 74 MET A CA 1
ATOM 572 C C . MET A 1 76 ? 22.566 6.210 8.738 1.00 4.00 74 MET A C 1
ATOM 573 O O . MET A 1 76 ? 23.594 6.887 8.777 1.00 4.45 74 MET A O 1
ATOM 578 N N . ILE A 1 77 ? 22.361 5.184 9.576 1.00 4.97 75 ILE A N 1
ATOM 579 C CA . ILE A 1 77 ? 23.403 4.793 10.528 1.00 4.02 75 ILE A CA 1
ATOM 580 C C . ILE A 1 77 ? 24.631 4.247 9.800 1.00 4.45 75 ILE A C 1
ATOM 581 O O . ILE A 1 77 ? 25.766 4.485 10.229 1.00 4.94 75 ILE A O 1
ATOM 586 N N . GLU A 1 78 ? 24.447 3.536 8.681 1.00 5.03 76 GLU A N 1
ATOM 587 C CA . GLU A 1 78 ? 25.629 3.120 7.928 1.00 5.59 76 GLU A CA 1
ATOM 588 C C . GLU A 1 78 ? 26.363 4.330 7.359 1.00 6.24 76 GLU A C 1
ATOM 589 O O . GLU A 1 78 ? 27.600 4.357 7.334 1.00 6.63 76 GLU A O 1
ATOM 595 N N . LEU A 1 79 ? 25.631 5.365 6.934 1.00 5.09 77 LEU A N 1
ATOM 596 C CA . LEU A 1 79 ? 26.311 6.595 6.530 1.00 5.00 77 LEU A CA 1
ATOM 597 C C . LEU A 1 79 ? 27.042 7.243 7.703 1.00 4.46 77 LEU A C 1
ATOM 598 O O . LEU A 1 79 ? 28.186 7.687 7.555 1.00 4.75 77 LEU A O 1
ATOM 603 N N . ALA A 1 80 ? 26.395 7.308 8.873 1.00 3.93 78 ALA A N 1
ATOM 604 C CA . ALA A 1 80 ? 27.018 7.904 10.050 1.00 3.90 78 ALA A CA 1
ATOM 605 C C . ALA A 1 80 ? 28.281 7.168 10.443 1.00 4.31 78 ALA A C 1
ATOM 606 O O . ALA A 1 80 ? 29.302 7.799 10.739 1.00 4.95 78 ALA A O 1
ATOM 608 N N . ARG A 1 81 ? 28.229 5.831 10.442 1.00 4.37 79 ARG A N 1
ATOM 609 C CA . ARG A 1 81 ? 29.399 5.040 10.806 1.00 4.79 79 ARG A CA 1
ATOM 610 C C . ARG A 1 81 ? 30.546 5.265 9.822 1.00 5.28 79 ARG A C 1
ATOM 611 O O . ARG A 1 81 ? 31.717 5.319 10.227 1.00 5.87 79 ARG A O 1
ATOM 619 N N . GLU A 1 82 ? 30.240 5.386 8.523 1.00 5.52 80 GLU A N 1
ATOM 620 C CA . GLU A 1 82 ? 31.300 5.609 7.546 1.00 6.17 80 GLU A CA 1
ATOM 621 C C . GLU A 1 82 ? 31.928 6.990 7.718 1.00 5.91 80 GLU A C 1
ATOM 622 O O . GLU A 1 82 ? 33.149 7.135 7.589 1.00 6.44 80 GLU A O 1
ATOM 628 N N . GLU A 1 83 ? 31.120 8.007 8.041 1.00 5.58 81 GLU A N 1
ATOM 629 C CA . GLU A 1 83 ? 31.702 9.325 8.309 1.00 5.11 81 GLU A CA 1
ATOM 630 C C . GLU A 1 83 ? 32.640 9.281 9.510 1.00 5.07 81 GLU A C 1
ATOM 631 O O . GLU A 1 83 ? 33.728 9.872 9.474 1.00 6.71 81 GLU A O 1
ATOM 637 N N . SER A 1 84 ? 32.259 8.562 10.567 1.00 4.77 82 SER A N 1
ATOM 638 C CA . SER A 1 84 ? 33.146 8.451 11.726 1.00 4.92 82 SER A CA 1
ATOM 639 C C . SER A 1 84 ? 34.445 7.735 11.378 1.00 5.98 82 SER A C 1
ATOM 640 O O . SER A 1 84 ? 35.504 8.084 11.903 1.00 6.27 82 SER A O 1
ATOM 643 N N A ARG A 1 85 ? 34.391 6.730 10.495 0.61 6.19 83 ARG A N 1
ATOM 644 N N B ARG A 1 85 ? 34.387 6.734 10.490 0.39 6.19 83 ARG A N 1
ATOM 645 C CA A ARG A 1 85 ? 35.622 6.104 10.014 0.61 7.17 83 ARG A CA 1
ATOM 646 C CA B ARG A 1 85 ? 35.614 6.098 10.012 0.39 7.17 83 ARG A CA 1
ATOM 647 C C A ARG A 1 85 ? 36.457 7.095 9.213 0.61 7.55 83 ARG A C 1
ATOM 648 C C B ARG A 1 85 ? 36.454 7.075 9.199 0.39 7.56 83 ARG A C 1
ATOM 649 O O A ARG A 1 85 ? 37.675 7.222 9.420 0.61 8.19 83 ARG A O 1
ATOM 650 O O B ARG A 1 85 ? 37.677 7.166 9.383 0.39 9.54 83 ARG A O 1
ATOM 665 N N . LYS A 1 86 ? 35.805 7.822 8.304 1.00 7.30 84 LYS A N 1
ATOM 666 C CA . LYS A 1 86 ? 36.502 8.753 7.424 1.00 7.86 84 LYS A CA 1
ATOM 667 C C . LYS A 1 86 ? 37.233 9.829 8.211 1.00 7.78 84 LYS A C 1
ATOM 668 O O . LYS A 1 86 ? 38.363 10.210 7.860 1.00 8.59 84 LYS A O 1
ATOM 674 N N . TYR A 1 87 ? 36.615 10.302 9.291 1.00 7.54 85 TYR A N 1
ATOM 675 C CA . TYR A 1 87 ? 37.157 11.397 10.077 1.00 6.92 85 TYR A CA 1
ATOM 676 C C . TYR A 1 87 ? 37.828 10.904 11.344 1.00 7.05 85 TYR A C 1
ATOM 677 O O . TYR A 1 87 ? 38.280 11.721 12.148 1.00 7.12 85 TYR A O 1
ATOM 686 N N . GLY A 1 88 ? 37.969 9.595 11.503 1.00 7.28 86 GLY A N 1
ATOM 687 C CA . GLY A 1 88 ? 38.746 9.088 12.627 1.00 7.95 86 GLY A CA 1
ATOM 688 C C . GLY A 1 88 ? 38.198 9.506 13.974 1.00 7.15 86 GLY A C 1
ATOM 689 O O . GLY A 1 88 ? 38.976 9.746 14.908 1.00 7.59 86 GLY A O 1
ATOM 690 N N . ASP A 1 89 ? 36.888 9.598 14.108 1.00 6.33 87 ASP A N 1
ATOM 691 C CA . ASP A 1 89 ? 36.309 10.053 15.354 1.00 5.94 87 ASP A CA 1
ATOM 692 C C . ASP A 1 89 ? 35.669 8.890 16.126 1.00 5.89 87 ASP A C 1
ATOM 693 O O . ASP A 1 89 ? 35.507 7.784 15.597 1.00 6.94 87 ASP A O 1
ATOM 698 N N . PRO A 1 90 ? 35.360 9.094 17.420 1.00 6.86 88 PRO A N 1
ATOM 699 C CA . PRO A 1 90 ? 34.990 7.962 18.284 1.00 6.83 88 PRO A CA 1
ATOM 700 C C . PRO A 1 90 ? 33.497 7.804 18.504 1.00 7.03 88 PRO A C 1
ATOM 701 O O . PRO A 1 90 ? 33.099 7.107 19.448 1.00 9.97 88 PRO A O 1
ATOM 705 N N . LEU A 1 91 ? 32.667 8.417 17.671 1.00 5.60 89 LEU A N 1
ATOM 706 C CA . LEU A 1 91 ? 31.225 8.303 17.878 1.00 4.49 89 LEU A CA 1
ATOM 707 C C . LEU A 1 91 ? 30.764 6.861 17.710 1.00 5.14 89 LEU A C 1
ATOM 708 O O . LEU A 1 91 ? 31.281 6.102 16.881 1.00 7.30 89 LEU A O 1
ATOM 713 N N . GLU A 1 92 ? 29.754 6.510 18.494 1.00 5.43 90 GLU A N 1
ATOM 714 C CA . GLU A 1 92 ? 29.118 5.199 18.466 1.00 7.62 90 GLU A CA 1
ATOM 715 C C . GLU A 1 92 ? 27.660 5.389 18.085 1.00 6.05 90 GLU A C 1
ATOM 716 O O . GLU A 1 92 ? 27.019 6.347 18.532 1.00 5.41 90 GLU A O 1
ATOM 722 N N . PHE A 1 93 ? 27.133 4.477 17.265 1.00 5.59 91 PHE A N 1
ATOM 723 C CA . PHE A 1 93 ? 25.783 4.623 16.733 1.00 4.28 91 PHE A CA 1
ATOM 724 C C . PHE A 1 93 ? 24.937 3.382 16.973 1.00 6.41 91 PHE A C 1
ATOM 725 O O . PHE A 1 93 ? 25.438 2.255 17.029 1.00 7.60 91 PHE A O 1
ATOM 733 N N . HIS A 1 94 ? 23.623 3.613 17.094 1.00 6.11 92 HIS A N 1
ATOM 734 C CA . HIS A 1 94 ? 22.650 2.545 17.293 1.00 5.26 92 HIS A CA 1
ATOM 735 C C . HIS A 1 94 ? 21.451 2.796 16.397 1.00 4.98 92 HIS A C 1
ATOM 736 O O . HIS A 1 94 ? 21.007 3.939 16.267 1.00 5.49 92 HIS A O 1
ATOM 743 N N . VAL A 1 95 ? 20.901 1.725 15.824 1.00 5.96 93 VAL A N 1
ATOM 744 C CA . VAL A 1 95 ? 19.629 1.764 15.095 1.00 7.11 93 VAL A CA 1
ATOM 745 C C . VAL A 1 95 ? 18.509 1.506 16.100 1.00 7.22 93 VAL A C 1
ATOM 746 O O . VAL A 1 95 ? 18.411 0.414 16.661 1.00 9.22 93 VAL A O 1
ATOM 750 N N . ARG A 1 96 ? 17.662 2.512 16.326 1.00 5.81 94 ARG A N 1
ATOM 751 C CA . ARG A 1 96 ? 16.504 2.365 17.202 1.00 6.79 94 ARG A CA 1
ATOM 752 C C . ARG A 1 96 ? 15.422 3.328 16.758 1.00 6.04 94 ARG A C 1
ATOM 753 O O . ARG A 1 96 ? 15.719 4.428 16.289 1.00 6.52 94 ARG A O 1
ATOM 761 N N . ASP A 1 97 ? 14.165 2.929 16.992 1.00 6.73 95 ASP A N 1
ATOM 762 C CA . ASP A 1 97 ? 13.028 3.852 17.045 1.00 6.83 95 ASP A CA 1
ATOM 763 C C . ASP A 1 97 ? 13.036 4.484 18.427 1.00 7.00 95 ASP A C 1
ATOM 764 O O . ASP A 1 97 ? 12.827 3.798 19.432 1.00 7.75 95 ASP A O 1
ATOM 769 N N . VAL A 1 98 ? 13.280 5.794 18.485 1.00 6.47 96 VAL A N 1
ATOM 770 C CA . VAL A 1 98 ? 13.398 6.445 19.785 1.00 6.73 96 VAL A CA 1
ATOM 771 C C . VAL A 1 98 ? 12.117 6.320 20.596 1.00 10.86 96 VAL A C 1
ATOM 772 O O . VAL A 1 98 ? 12.173 6.245 21.825 1.00 10.26 96 VA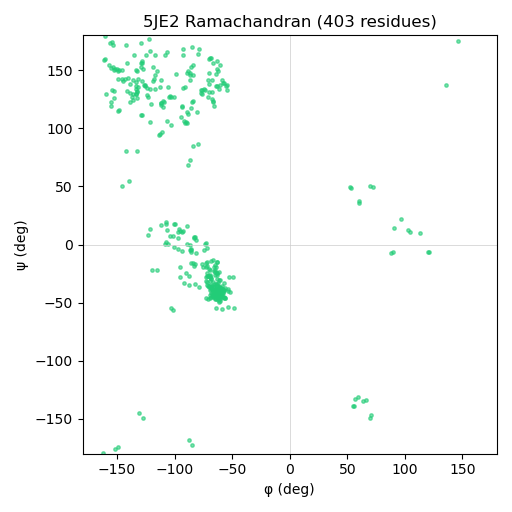L A O 1
ATOM 776 N N . ALA A 1 99 ? 10.945 6.257 19.946 1.00 8.10 97 ALA A N 1
ATOM 777 C CA . ALA A 1 99 ? 9.712 6.145 20.725 1.00 9.65 97 ALA A CA 1
ATOM 778 C C . ALA A 1 99 ? 9.649 4.852 21.529 1.00 13.93 97 ALA A C 1
ATOM 779 O O . ALA A 1 99 ? 8.963 4.805 22.559 1.00 17.42 97 ALA A O 1
ATOM 781 N N . ASN A 1 100 ? 10.371 3.813 21.105 1.00 11.33 98 ASN A N 1
ATOM 782 C CA . ASN A 1 100 ? 10.265 2.492 21.716 1.00 16.64 98 ASN A CA 1
ATOM 783 C C . ASN A 1 100 ? 11.575 1.965 22.283 1.00 20.00 98 ASN A C 1
ATOM 784 O O . ASN A 1 100 ? 11.657 0.775 22.616 1.00 27.83 98 ASN A O 1
ATOM 789 N N . MET A 1 101 ? 12.585 2.795 22.430 1.00 13.84 99 MET A N 1
ATOM 790 C CA . MET A 1 101 ? 13.896 2.267 22.740 1.00 17.89 99 MET A CA 1
ATOM 791 C C . MET A 1 101 ? 14.138 2.169 24.241 1.00 16.87 99 MET A C 1
ATOM 792 O O . MET A 1 101 ? 13.561 2.911 25.043 1.00 17.51 99 MET A O 1
ATOM 797 N N A GLU A 1 102 ? 14.992 1.216 24.604 0.61 17.51 100 GLU A N 1
ATOM 798 N N B GLU A 1 102 ? 14.989 1.240 24.607 0.39 17.83 100 GLU A N 1
ATOM 799 C CA A GLU A 1 102 ? 15.496 1.112 25.960 0.61 20.62 100 GLU A CA 1
ATOM 800 C CA B GLU A 1 102 ? 15.491 1.094 25.963 0.39 20.63 100 GLU A CA 1
ATOM 801 C C A GLU A 1 102 ? 16.491 2.240 26.223 0.61 20.66 100 GLU A C 1
ATOM 802 C C B GLU A 1 102 ? 16.540 2.171 26.243 0.39 20.74 100 GLU A C 1
ATOM 803 O O A GLU A 1 102 ? 17.165 2.711 25.304 0.61 18.63 100 GLU A O 1
ATOM 804 O O B GLU A 1 102 ? 17.299 2.542 25.344 0.39 17.61 100 GLU A O 1
ATOM 815 N N . PRO A 1 103 ? 16.593 2.704 27.465 1.00 26.53 101 PRO A N 1
ATOM 816 C CA . PRO A 1 103 ? 17.608 3.716 27.778 1.00 25.80 101 PRO A CA 1
ATOM 817 C C . PRO A 1 103 ? 19.016 3.178 27.545 1.00 17.32 101 PRO A C 1
ATOM 818 O O . PRO A 1 103 ? 19.297 1.991 27.731 1.00 18.76 101 PRO A O 1
ATOM 822 N N . LEU A 1 104 ? 19.887 4.066 27.073 1.00 13.57 102 LEU A N 1
ATOM 823 C CA . LEU A 1 104 ? 21.278 3.755 26.766 1.00 14.55 102 LEU A CA 1
ATOM 824 C C . LEU A 1 104 ? 22.228 4.449 27.730 1.00 17.03 102 LEU A C 1
ATOM 825 O O . LEU A 1 104 ? 23.426 4.560 27.449 1.00 23.79 102 LEU A O 1
ATOM 830 N N . GLY A 1 105 ? 21.715 4.914 28.858 1.00 13.52 103 GLY A N 1
ATOM 831 C CA . GLY A 1 105 ? 22.490 5.672 29.820 1.00 12.27 103 GLY A CA 1
ATOM 832 C C . GLY A 1 105 ? 21.884 7.042 30.076 1.00 7.96 103 GLY A C 1
ATOM 833 O O . GLY A 1 105 ? 20.952 7.481 29.408 1.00 9.74 103 GLY A O 1
ATOM 834 N N A GLN A 1 106 ? 22.455 7.722 31.074 0.62 11.64 104 GLN A N 1
ATOM 835 N N B GLN A 1 106 ? 22.450 7.713 31.077 0.38 11.12 104 GLN A N 1
ATOM 836 C CA A GLN A 1 106 ? 22.029 9.070 31.443 0.62 9.37 104 GLN A CA 1
ATOM 837 C CA B GLN A 1 106 ? 22.043 9.066 31.434 0.38 9.48 104 GLN A CA 1
ATOM 838 C C A GLN A 1 106 ? 23.134 10.058 31.083 0.62 7.51 104 GLN A C 1
ATOM 839 C C B GLN A 1 106 ? 23.153 10.031 31.041 0.38 8.07 104 GLN A C 1
ATOM 840 O O A GLN A 1 106 ? 24.254 9.964 31.594 0.62 9.86 104 GLN A O 1
ATOM 841 O O B GLN A 1 106 ? 24.297 9.888 31.482 0.38 9.76 104 GLN A O 1
ATOM 852 N N . PHE A 1 107 ? 22.807 11.004 30.203 1.00 6.13 105 PHE A N 1
ATOM 853 C CA . PHE A 1 107 ? 23.749 11.921 29.582 1.00 5.99 105 PHE A CA 1
ATOM 854 C C . PHE A 1 107 ? 23.589 13.324 30.153 1.00 5.75 105 PHE A C 1
ATOM 855 O O . PHE A 1 107 ? 22.540 13.685 30.691 1.00 6.50 105 PHE A O 1
ATOM 863 N N . ASP A 1 108 ? 24.639 14.137 29.996 1.00 5.90 106 ASP A N 1
ATOM 864 C CA . ASP A 1 108 ? 24.540 15.556 30.327 1.00 5.77 106 ASP A CA 1
ATOM 865 C C . ASP A 1 108 ? 23.633 16.308 29.368 1.00 5.20 106 ASP A C 1
ATOM 866 O O . ASP A 1 108 ? 22.960 17.262 29.779 1.00 5.06 106 ASP A O 1
ATOM 871 N N . LEU A 1 109 ? 23.626 15.915 28.098 1.00 4.98 107 LEU A N 1
ATOM 872 C CA . LEU A 1 109 ? 22.924 16.634 27.045 1.00 4.65 107 LEU A CA 1
ATOM 873 C C . LEU A 1 109 ? 22.297 15.625 26.100 1.00 4.29 107 LEU A C 1
ATOM 874 O O . LEU A 1 109 ? 22.964 14.682 25.665 1.00 4.55 107 LEU A O 1
ATOM 879 N N . VAL A 1 110 ? 21.025 15.822 25.775 1.00 3.88 108 VAL A N 1
ATOM 880 C CA . VAL A 1 110 ? 20.389 15.149 24.653 1.00 3.92 108 VAL A CA 1
ATOM 881 C C . VAL A 1 110 ? 20.134 16.207 23.591 1.00 3.82 108 VAL A C 1
ATOM 882 O O . VAL A 1 110 ? 19.512 17.239 23.876 1.00 4.96 108 VAL A O 1
ATOM 886 N N . ASN A 1 111 ? 20.655 15.977 22.391 1.00 3.49 109 ASN A N 1
ATOM 887 C CA . ASN A 1 111 ? 20.338 16.806 21.234 1.00 3.34 109 ASN A CA 1
ATOM 888 C C . ASN A 1 111 ? 19.369 16.037 20.353 1.00 5.77 109 ASN A C 1
ATOM 889 O O . ASN A 1 111 ? 19.639 14.881 20.007 1.00 5.00 109 ASN A O 1
ATOM 894 N N . ALA A 1 112 ? 18.244 16.670 19.995 1.00 3.60 110 ALA A N 1
ATOM 895 C CA . ALA A 1 112 ? 17.222 16.019 19.162 1.00 3.73 110 ALA A CA 1
ATOM 896 C C . ALA A 1 112 ? 16.819 16.986 18.056 1.00 3.43 110 ALA A C 1
ATOM 897 O O . ALA A 1 112 ? 15.804 17.677 18.170 1.00 4.22 110 ALA A O 1
ATOM 899 N N . ALA A 1 113 ? 17.630 17.045 17.007 1.00 4.42 111 ALA A N 1
ATOM 900 C CA . ALA A 1 113 ? 17.381 17.937 15.881 1.00 3.74 111 ALA A CA 1
ATOM 901 C C . ALA A 1 113 ? 16.566 17.167 14.851 1.00 4.61 111 ALA A C 1
ATOM 902 O O . ALA A 1 113 ? 17.089 16.274 14.177 1.00 5.87 111 ALA A O 1
ATOM 904 N N . TRP A 1 114 ? 15.279 17.495 14.759 1.00 3.33 112 TRP A N 1
ATOM 905 C CA . TRP A 1 114 ? 14.339 16.831 13.847 1.00 3.09 112 TRP A CA 1
ATOM 906 C C . TRP A 1 114 ? 14.043 15.388 14.282 1.00 2.79 112 TRP A C 1
ATOM 907 O O . TRP A 1 114 ? 14.109 14.444 13.480 1.00 4.17 112 TRP A O 1
ATOM 918 N N . LEU A 1 115 ? 13.697 15.238 15.563 1.00 2.61 113 LEU A N 1
ATOM 919 C CA . LEU A 1 115 ? 13.173 13.986 16.118 1.00 3.39 113 LEU A CA 1
ATOM 920 C C . LEU A 1 115 ? 11.661 14.028 16.295 1.00 3.97 113 LEU A C 1
ATOM 921 O O . LEU A 1 115 ? 10.949 13.177 15.754 1.00 4.48 113 LEU A O 1
ATOM 926 N N . PHE A 1 116 ? 11.154 15.016 17.042 1.00 4.10 114 PHE A N 1
ATOM 927 C CA . PHE A 1 116 ? 9.788 14.930 17.539 1.00 3.48 114 PHE A CA 1
ATOM 928 C C . PHE A 1 116 ? 8.766 15.127 16.436 1.00 4.53 114 PHE A C 1
ATOM 929 O O . PHE A 1 116 ? 7.653 14.593 16.542 1.00 4.75 114 PHE A O 1
ATOM 937 N N . ASN A 1 117 ? 9.147 15.812 15.360 1.00 4.09 115 ASN A N 1
ATOM 938 C CA . ASN A 1 117 ? 8.237 15.949 14.225 1.00 4.63 115 ASN A CA 1
ATOM 939 C C . ASN A 1 117 ? 8.105 14.659 13.421 1.00 5.33 115 ASN A C 1
ATOM 940 O O . ASN A 1 117 ? 7.365 14.633 12.427 1.00 5.06 115 ASN A O 1
ATOM 945 N N . TYR A 1 118 ? 8.784 13.589 13.822 1.00 3.57 116 TYR A N 1
ATOM 946 C CA . TYR A 1 118 ? 8.586 12.285 13.208 1.00 3.47 116 TYR A CA 1
ATOM 947 C C . TYR A 1 118 ? 7.805 11.342 14.106 1.00 3.72 116 TYR A C 1
ATOM 948 O O . TYR A 1 118 ? 7.523 10.214 13.692 1.00 6.46 116 TYR A O 1
ATOM 957 N N . ALA A 1 119 ? 7.402 11.787 15.299 1.00 4.12 117 ALA A N 1
ATOM 958 C CA . ALA A 1 119 ? 6.470 10.987 16.090 1.00 5.16 117 ALA A CA 1
ATOM 959 C C . ALA A 1 119 ? 5.131 10.932 15.368 1.00 5.43 117 ALA A C 1
ATOM 960 O O . ALA A 1 119 ? 4.528 11.977 15.085 1.00 4.85 117 ALA A O 1
ATOM 962 N N . ASP A 1 120 ? 4.663 9.716 15.062 1.00 5.56 118 ASP A N 1
ATOM 963 C CA . ASP A 1 120 ? 3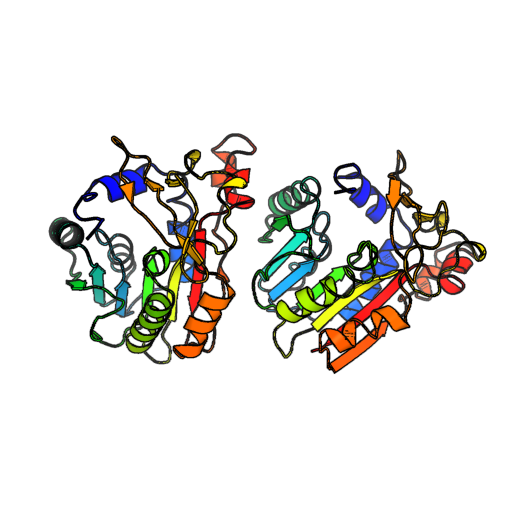.541 9.563 14.134 1.00 6.53 118 ASP A CA 1
ATOM 964 C C . ASP A 1 120 ? 2.184 9.488 14.840 1.00 6.89 118 ASP A C 1
ATOM 965 O O . ASP A 1 120 ? 1.176 9.154 14.205 1.00 7.04 118 ASP A O 1
ATOM 970 N N . SER A 1 121 ? 2.149 9.787 16.131 1.00 5.46 119 SER A N 1
ATOM 971 C CA . SER A 1 121 ? 0.930 9.879 16.915 1.00 5.93 119 SER A CA 1
ATOM 972 C C . SER A 1 121 ? 1.255 10.695 18.154 1.00 5.54 119 SER A C 1
ATOM 973 O O . SER A 1 121 ? 2.420 10.825 18.540 1.00 5.09 119 SER A O 1
ATOM 976 N N . VAL A 1 122 ? 0.219 11.245 18.785 1.00 5.83 120 VAL A N 1
ATOM 977 C CA . VAL A 1 122 ? 0.509 12.026 19.985 1.00 5.61 120 VAL A CA 1
ATOM 978 C C . VAL A 1 122 ? 0.977 11.105 21.105 1.00 5.87 120 VAL A C 1
ATOM 979 O O . VAL A 1 122 ? 1.793 11.500 21.946 1.00 5.56 120 VAL A O 1
ATOM 983 N N . GLU A 1 123 ? 0.534 9.849 21.097 1.00 6.52 121 GLU A N 1
ATOM 984 C CA . GLU A 1 123 ? 1.027 8.894 22.081 1.00 7.02 121 GLU A CA 1
ATOM 985 C C . GLU A 1 123 ? 2.518 8.640 21.890 1.00 6.35 121 GLU A C 1
ATOM 986 O O . GLU A 1 123 ? 3.266 8.549 22.876 1.00 6.33 121 GLU A O 1
ATOM 992 N N . ASN A 1 124 ? 2.980 8.551 20.633 1.00 6.03 122 ASN A N 1
ATOM 993 C CA . ASN A 1 124 ? 4.421 8.374 20.412 1.00 5.61 122 ASN A CA 1
ATOM 994 C C . ASN A 1 124 ? 5.211 9.646 20.715 1.00 4.88 122 ASN A C 1
ATOM 995 O O . ASN A 1 124 ? 6.372 9.566 21.152 1.00 4.68 122 ASN A O 1
ATOM 1000 N N . LEU A 1 125 ? 4.625 10.823 20.486 1.00 4.59 123 LEU A N 1
ATOM 1001 C CA . LEU A 1 125 ? 5.283 12.058 20.905 1.00 4.07 123 LEU A CA 1
ATOM 1002 C C . LEU A 1 125 ? 5.553 12.026 22.403 1.00 4.61 123 LEU A C 1
ATOM 1003 O O . LEU A 1 125 ? 6.674 12.317 22.851 1.00 4.54 123 LEU A O 1
ATOM 1008 N N . ARG A 1 126 ? 4.549 11.611 23.183 1.00 4.78 124 ARG A N 1
ATOM 1009 C CA . ARG A 1 126 ? 4.692 11.557 24.636 1.00 5.08 124 ARG A CA 1
ATOM 1010 C C . ARG A 1 126 ? 5.709 10.498 25.045 1.00 6.50 124 ARG A C 1
ATOM 1011 O O . ARG A 1 126 ? 6.528 10.740 25.940 1.00 6.40 124 ARG A O 1
ATOM 1019 N N . LYS A 1 127 ? 5.706 9.348 24.363 1.00 5.49 125 LYS A N 1
ATOM 1020 C CA . LYS A 1 127 ? 6.701 8.320 24.651 1.00 5.73 125 LYS A CA 1
ATOM 1021 C C . LYS A 1 127 ? 8.110 8.823 24.380 1.00 5.27 125 LYS A C 1
ATOM 1022 O O . LYS A 1 127 ? 9.039 8.530 25.145 1.00 5.62 125 LYS A O 1
ATOM 1028 N N . MET A 1 128 ? 8.302 9.567 23.287 1.00 4.58 126 MET A N 1
ATOM 1029 C CA . MET A 1 128 ? 9.642 10.067 23.000 1.00 4.14 126 MET A CA 1
ATOM 1030 C C . MET A 1 128 ? 10.138 10.988 24.104 1.00 5.13 126 MET A C 1
ATOM 1031 O O . MET A 1 128 ? 11.304 10.906 24.511 1.00 4.69 126 MET A O 1
ATOM 1036 N N . PHE A 1 129 ? 9.287 11.898 24.593 1.00 4.97 127 PHE A N 1
ATOM 1037 C CA . PHE A 1 129 ? 9.753 12.786 25.656 1.00 3.91 127 PHE A CA 1
ATOM 1038 C C . PHE A 1 129 ? 10.102 12.009 26.922 1.00 4.25 127 PHE A C 1
ATOM 1039 O O . PHE A 1 129 ? 11.049 12.383 27.623 1.00 5.42 127 PHE A O 1
ATOM 1047 N N . LYS A 1 130 ? 9.377 10.920 27.209 1.00 4.77 128 LYS A N 1
ATOM 1048 C CA . LYS A 1 130 ? 9.708 10.115 28.384 1.00 5.34 128 LYS A CA 1
ATOM 1049 C C . LYS A 1 130 ? 11.040 9.392 28.191 1.00 6.08 128 LYS A C 1
ATOM 1050 O O . LYS A 1 130 ? 11.836 9.314 29.132 1.00 7.80 128 LYS A O 1
ATOM 1056 N N . VAL A 1 131 ? 11.315 8.894 26.980 1.00 5.21 129 VAL A N 1
ATOM 1057 C CA . VAL A 1 131 ? 12.609 8.268 26.690 1.00 5.71 129 VAL A CA 1
ATOM 1058 C C . VAL A 1 131 ? 13.733 9.282 26.865 1.00 5.99 129 VAL A C 1
ATOM 1059 O O . VAL A 1 131 ? 14.786 8.977 27.449 1.00 6.49 129 VAL A O 1
ATOM 1063 N N . VAL A 1 132 ? 13.510 10.520 26.417 1.00 4.75 130 VAL A N 1
ATOM 1064 C CA . VAL A 1 132 ? 14.537 11.549 26.566 1.00 5.52 130 VAL A CA 1
ATOM 1065 C C . VAL A 1 132 ? 14.794 11.842 28.035 1.00 5.17 130 VAL A C 1
ATOM 1066 O O . VAL A 1 132 ? 15.946 11.931 28.465 1.00 5.69 130 VAL A O 1
ATOM 1070 N N . ARG A 1 133 ? 13.730 12.016 28.833 1.00 6.00 131 ARG A N 1
ATOM 1071 C CA . ARG A 1 133 ? 13.948 12.263 30.260 1.00 5.04 131 ARG A CA 1
ATOM 1072 C C . ARG A 1 133 ? 14.736 11.134 30.913 1.00 6.97 131 ARG A C 1
ATOM 1073 O O . ARG A 1 133 ? 15.612 11.384 31.753 1.00 8.55 131 ARG A O 1
ATOM 1081 N N . ALA A 1 134 ? 14.425 9.881 30.561 1.00 5.62 132 ALA A N 1
ATOM 1082 C CA . ALA A 1 134 ? 15.139 8.733 31.110 1.00 7.41 132 ALA A CA 1
ATOM 1083 C C . ALA A 1 134 ? 16.586 8.691 30.652 1.00 8.51 132 ALA A C 1
ATOM 1084 O O . ALA A 1 134 ? 17.375 7.932 31.221 1.00 10.95 132 ALA A O 1
ATOM 1086 N N . SER A 1 135 ? 16.938 9.480 29.639 1.00 6.68 133 SER A N 1
ATOM 1087 C CA . SER A 1 135 ? 18.289 9.530 29.107 1.00 6.16 133 SER A CA 1
ATOM 1088 C C . SER A 1 135 ? 19.090 10.684 29.671 1.00 6.06 133 SER A C 1
ATOM 1089 O O . SER A 1 135 ? 20.201 10.926 29.186 1.00 7.37 133 SER A O 1
ATOM 1092 N N . LEU A 1 136 ? 18.546 11.429 30.640 1.00 5.30 134 LEU A N 1
ATOM 1093 C CA . LEU A 1 136 ? 19.213 12.611 31.165 1.00 5.23 134 LEU A CA 1
ATOM 1094 C C . LEU A 1 136 ? 19.551 12.479 32.641 1.00 6.28 134 LEU A C 1
ATOM 1095 O O . LEU A 1 136 ? 18.762 11.970 33.439 1.00 6.61 134 LEU A O 1
ATOM 1100 N N . LYS A 1 137 ? 20.715 13.004 33.011 1.00 5.98 135 LYS A N 1
ATOM 1101 C CA . LYS A 1 137 ? 21.021 13.286 34.400 1.00 6.49 135 LYS A CA 1
ATOM 1102 C C . LYS A 1 137 ? 20.057 14.345 34.953 1.00 7.42 135 LYS A C 1
ATOM 1103 O O . LYS A 1 137 ? 19.484 15.132 34.190 1.00 6.20 135 LYS A O 1
ATOM 1109 N N . PRO A 1 138 ? 19.886 14.406 36.280 1.00 6.92 136 PRO A N 1
ATOM 1110 C CA . PRO A 1 138 ? 18.935 15.382 36.846 1.00 6.96 136 PRO A CA 1
ATOM 1111 C C . PRO A 1 138 ? 19.284 16.834 36.556 1.00 6.75 136 PRO A C 1
ATOM 1112 O O . PRO A 1 138 ? 18.379 17.686 36.569 1.00 9.14 136 PRO A O 1
ATOM 1116 N N . ASP A 1 139 ? 20.551 17.149 36.286 1.00 6.76 137 ASP A N 1
ATOM 1117 C CA . ASP A 1 139 ? 20.961 18.508 35.950 1.00 6.69 137 ASP A CA 1
ATOM 1118 C C . ASP A 1 139 ? 21.311 18.654 34.476 1.00 6.15 137 ASP A C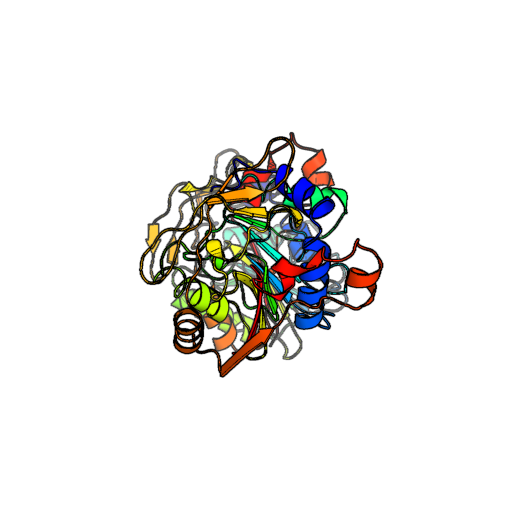 1
ATOM 1119 O O . ASP A 1 139 ? 21.979 19.624 34.093 1.00 6.97 137 ASP A O 1
ATOM 1124 N N . GLY A 1 140 ? 20.872 17.712 33.641 1.00 5.73 138 GLY A N 1
ATOM 1125 C CA . GLY A 1 140 ? 21.118 17.773 32.212 1.00 5.72 138 GLY A CA 1
ATOM 1126 C C . GLY A 1 140 ? 20.092 18.617 31.485 1.00 5.60 138 GLY A C 1
ATOM 1127 O O . GLY A 1 140 ? 19.247 19.284 32.086 1.00 6.98 138 GLY A O 1
ATOM 1128 N N . LYS A 1 141 ? 20.176 18.587 30.157 1.00 4.59 139 LYS A N 1
ATOM 1129 C CA . LYS A 1 141 ? 19.206 19.337 29.374 1.00 5.21 139 LYS A CA 1
ATOM 1130 C C . LYS A 1 141 ? 18.990 18.696 28.012 1.00 5.30 139 LYS A C 1
ATOM 1131 O O . LYS A 1 141 ? 19.872 18.026 27.463 1.00 4.86 139 LYS A O 1
ATOM 1137 N N . LEU A 1 142 ? 17.780 18.893 27.502 1.00 4.47 140 LEU A N 1
ATOM 1138 C CA . LEU A 1 142 ? 17.382 18.528 26.150 1.00 3.19 140 LEU A CA 1
ATOM 1139 C C . LEU A 1 142 ? 17.404 19.772 25.280 1.00 3.13 140 LEU A C 1
ATOM 1140 O O . LEU A 1 142 ? 16.761 20.771 25.613 1.00 3.26 140 LEU A O 1
ATOM 1145 N N . VAL A 1 143 ? 18.113 19.705 24.158 1.00 3.08 141 VAL A N 1
ATOM 1146 C CA . VAL A 1 143 ? 18.030 20.732 23.116 1.00 3.09 141 VAL A CA 1
ATOM 1147 C C . VAL A 1 143 ? 17.357 20.093 21.912 1.00 2.82 141 VAL A C 1
ATOM 1148 O O . VAL A 1 143 ? 17.858 19.104 21.366 1.00 4.25 141 VAL A O 1
ATOM 1152 N N . ALA A 1 144 ? 16.238 20.662 21.473 1.00 3.41 142 ALA A N 1
ATOM 1153 C CA . ALA A 1 144 ? 15.461 20.066 20.396 1.00 2.51 142 ALA A CA 1
ATOM 1154 C C . ALA A 1 144 ? 15.168 21.085 19.309 1.00 3.94 142 ALA A C 1
ATOM 1155 O O . ALA A 1 144 ? 15.141 22.293 19.549 1.00 3.95 142 ALA A O 1
ATOM 1157 N N . TYR A 1 145 ? 14.989 20.571 18.096 1.00 3.01 143 TYR A N 1
ATOM 1158 C CA . TYR A 1 145 ? 14.601 21.387 16.956 1.00 2.68 143 TYR A CA 1
ATOM 1159 C C . TYR A 1 145 ? 13.465 20.658 16.267 1.00 2.53 143 TYR A C 1
ATOM 1160 O O . TYR A 1 145 ? 13.592 19.471 15.969 1.00 3.41 143 TYR A O 1
ATOM 1169 N N . THR A 1 146 ? 12.340 21.339 16.059 1.00 3.03 144 THR A N 1
ATOM 1170 C CA . THR A 1 146 ? 11.165 20.632 15.555 1.00 2.73 144 THR A CA 1
ATOM 1171 C C . THR A 1 146 ? 10.329 21.577 14.704 1.00 2.73 144 THR A C 1
ATOM 1172 O O . THR A 1 146 ? 10.726 22.712 14.427 1.00 3.17 144 THR A O 1
ATOM 1176 N N . VAL A 1 147 ? 9.165 21.088 14.277 1.00 2.90 145 VAL A N 1
ATOM 1177 C CA . VAL A 1 147 ? 8.233 21.884 13.484 1.00 3.02 145 VAL A CA 1
ATOM 1178 C C . VAL A 1 147 ? 7.507 22.880 14.386 1.00 3.20 145 VAL A C 1
ATOM 1179 O O . VAL A 1 147 ? 7.051 22.532 15.484 1.00 4.83 145 VAL A O 1
ATOM 1183 N N . ASP A 1 148 ? 7.434 24.144 13.949 1.00 3.57 146 ASP A N 1
ATOM 1184 C CA . ASP A 1 148 ? 6.673 25.136 14.715 1.00 4.32 146 ASP A CA 1
ATOM 1185 C C . ASP A 1 148 ? 5.189 24.791 14.654 1.00 4.97 146 ASP A C 1
ATOM 1186 O O . ASP A 1 148 ? 4.636 24.658 13.554 1.00 4.35 146 ASP A O 1
ATOM 1191 N N . PRO A 1 149 ? 4.513 24.647 15.796 1.00 4.11 147 PRO A N 1
ATOM 1192 C CA . PRO A 1 149 ? 3.069 24.342 15.772 1.00 5.09 147 PRO A CA 1
ATOM 1193 C C . PRO A 1 149 ? 2.238 25.293 14.938 1.00 5.56 147 PRO A C 1
ATOM 1194 O O . PRO A 1 149 ? 1.180 24.883 14.422 1.00 5.17 147 PRO A O 1
ATOM 1198 N N . ASP A 1 150 ? 2.667 26.550 14.773 1.00 5.28 148 ASP A N 1
ATOM 1199 C CA . ASP A 1 150 ? 1.830 27.529 14.089 1.00 5.95 148 ASP A CA 1
ATOM 1200 C C . ASP A 1 150 ? 1.988 27.538 12.573 1.00 6.01 148 ASP A C 1
ATOM 1201 O O . ASP A 1 150 ? 1.257 28.277 11.910 1.00 6.63 148 ASP A O 1
ATOM 1206 N N . PHE A 1 151 ? 2.911 26.757 12.009 1.00 5.67 149 PHE A N 1
ATOM 1207 C CA . PHE A 1 151 ? 3.013 26.679 10.556 1.00 5.64 149 PHE A CA 1
ATOM 1208 C C . PHE A 1 151 ? 1.670 26.302 9.944 1.00 6.65 149 PHE A C 1
ATOM 1209 O O . PHE A 1 151 ? 0.951 25.458 10.476 1.00 8.29 149 PHE A O 1
ATOM 1217 N N . SER A 1 152 ? 1.314 26.970 8.844 1.00 6.50 150 SER A N 1
ATOM 1218 C CA . SER A 1 152 ? 0.094 26.660 8.104 1.00 6.89 150 SER A CA 1
ATOM 1219 C C . SER A 1 152 ? 0.424 26.669 6.623 1.00 7.14 150 SER A C 1
ATOM 1220 O O . SER A 1 152 ? 0.919 27.673 6.113 1.00 7.79 150 SER A O 1
ATOM 1223 N N . LEU A 1 153 ? 0.132 25.569 5.920 1.00 7.01 151 LEU A N 1
ATOM 1224 C CA . LEU A 1 153 ? 0.546 25.486 4.518 1.00 7.28 151 LEU A CA 1
ATOM 1225 C C . LEU A 1 153 ? -0.002 26.649 3.697 1.00 11.86 151 LEU A C 1
ATOM 1226 O O . LEU A 1 153 ? 0.699 27.199 2.841 1.00 10.31 151 LEU A O 1
ATOM 1231 N N . ALA A 1 154 ? -1.228 27.077 3.984 1.00 8.57 152 ALA A N 1
ATOM 1232 C CA . ALA A 1 154 ? -1.861 28.129 3.190 1.00 9.80 152 ALA A CA 1
ATOM 1233 C C . ALA A 1 154 ? -1.165 29.473 3.316 1.00 10.30 152 ALA A C 1
ATOM 1234 O O . ALA A 1 154 ? -1.378 30.347 2.465 1.00 12.69 152 ALA A O 1
ATOM 1236 N N . LYS A 1 155 ? -0.365 29.667 4.359 1.00 10.34 153 LYS A N 1
ATOM 1237 C CA . LYS A 1 155 ? 0.304 30.933 4.614 1.00 12.09 153 LYS A CA 1
ATOM 1238 C C . LYS A 1 155 ? 1.663 31.030 3.944 1.00 15.62 153 LYS A C 1
ATOM 1239 O O . LYS A 1 155 ? 2.343 32.046 4.102 1.00 18.81 153 LYS A O 1
ATOM 1245 N N . GLY A 1 156 ? 2.078 30.000 3.210 1.00 10.41 154 GLY A N 1
ATOM 1246 C CA . GLY A 1 156 ? 3.304 30.101 2.456 1.00 12.15 154 GLY A CA 1
ATOM 1247 C C . GLY A 1 156 ? 4.154 28.859 2.560 1.00 9.85 154 GLY A C 1
ATOM 1248 O O . GLY A 1 156 ? 4.442 28.372 3.650 1.00 11.54 154 GLY A O 1
ATOM 1249 N N A ASN A 1 157 ? 4.551 28.332 1.414 0.53 13.95 155 ASN A N 1
ATOM 1250 N N B ASN A 1 157 ? 4.563 28.347 1.404 0.47 13.86 155 ASN A N 1
ATOM 1251 C CA A ASN A 1 157 ? 5.366 27.136 1.426 0.53 11.89 155 ASN A CA 1
ATOM 1252 C CA B ASN A 1 157 ? 5.394 27.160 1.303 0.47 12.41 155 ASN A CA 1
ATOM 1253 C C A ASN A 1 157 ? 6.816 27.488 1.731 0.53 12.19 155 ASN A C 1
ATOM 1254 C C B ASN A 1 157 ? 6.845 27.491 1.646 0.47 12.25 155 ASN A C 1
ATOM 1255 O O A ASN A 1 157 ? 7.230 28.652 1.725 0.53 15.37 155 ASN A O 1
ATOM 1256 O O B ASN A 1 157 ? 7.281 28.646 1.592 0.47 14.79 155 ASN A O 1
ATOM 1265 N N . PHE A 1 158 ? 7.599 26.451 1.997 1.00 9.27 156 PHE A N 1
ATOM 1266 C CA . PHE A 1 158 ? 8.985 26.606 2.394 1.00 7.57 156 PHE A CA 1
ATOM 1267 C C . PHE A 1 158 ? 9.957 26.168 1.307 1.00 7.99 156 PHE A C 1
ATOM 1268 O O . PHE A 1 158 ? 11.157 26.044 1.581 1.00 7.93 156 PHE A O 1
ATOM 1276 N N . ALA A 1 159 ? 9.477 25.959 0.075 1.00 4.72 157 ALA A N 1
ATOM 1277 C CA . ALA A 1 159 ? 10.343 25.409 -0.967 1.00 5.79 157 ALA A CA 1
ATOM 1278 C C . ALA A 1 159 ? 11.579 26.274 -1.197 1.00 4.67 157 ALA A C 1
ATOM 1279 O O . ALA A 1 159 ? 12.683 25.749 -1.398 1.00 7.08 157 ALA A O 1
ATOM 1281 N N . LYS A 1 160 ? 11.421 27.606 -1.158 1.00 5.82 158 LYS A N 1
ATOM 1282 C CA . LYS A 1 160 ? 12.544 28.507 -1.399 1.00 7.11 158 LYS A CA 1
ATOM 1283 C C . LYS A 1 160 ? 13.624 28.376 -0.334 1.00 6.37 158 LYS A C 1
ATOM 1284 O O . LYS A 1 160 ? 14.770 28.768 -0.579 1.00 7.08 158 LYS A O 1
ATOM 1290 N N . TYR A 1 161 ? 13.288 27.817 0.829 1.00 4.29 159 TYR A N 1
ATOM 1291 C CA . TYR A 1 161 ? 14.264 27.626 1.897 1.00 3.95 159 TYR A CA 1
ATOM 1292 C C . TYR A 1 161 ? 14.785 26.201 1.965 1.00 4.61 159 TYR A C 1
ATOM 1293 O O . TYR A 1 161 ? 15.621 25.908 2.826 1.00 5.67 159 TYR A O 1
ATOM 1302 N N . GLY A 1 162 ? 14.282 25.305 1.108 1.00 4.84 160 GLY A N 1
ATOM 1303 C CA . GLY A 1 162 ? 14.789 23.947 0.982 1.00 4.82 160 GLY A CA 1
ATOM 1304 C C . GLY A 1 162 ? 13.790 22.841 1.251 1.00 4.14 160 GLY A C 1
ATOM 1305 O O . GLY A 1 162 ? 14.146 21.668 1.045 1.00 4.34 160 GLY A O 1
ATOM 1306 N N . VAL A 1 163 ? 12.571 23.137 1.701 1.00 3.98 161 VAL A N 1
ATOM 1307 C CA . VAL A 1 163 ? 11.580 22.098 2.017 1.00 4.69 161 VAL A CA 1
ATOM 1308 C C . VAL A 1 163 ? 10.274 22.437 1.308 1.00 4.84 161 VAL A C 1
ATOM 1309 O O . VAL A 1 163 ? 9.602 23.413 1.664 1.00 5.51 161 VAL A O 1
ATOM 1313 N N . ASN A 1 164 ? 9.907 21.632 0.310 1.00 5.30 162 ASN A N 1
ATOM 1314 C CA . ASN A 1 164 ? 8.649 21.803 -0.427 1.00 4.93 162 ASN A CA 1
ATOM 1315 C C . ASN A 1 164 ? 7.578 20.998 0.295 1.00 4.94 162 ASN A C 1
ATOM 1316 O O . ASN A 1 164 ? 7.564 19.767 0.231 1.00 5.75 162 ASN A O 1
ATOM 1321 N N . VAL A 1 165 ? 6.698 21.687 1.020 1.00 4.76 163 VAL A N 1
ATOM 1322 C CA . VAL A 1 165 ? 5.614 21.020 1.743 1.00 5.29 163 VAL A CA 1
ATOM 1323 C C . VAL A 1 165 ? 4.472 20.803 0.762 1.00 7.01 163 VAL A C 1
ATOM 1324 O O . VAL A 1 165 ? 3.985 21.755 0.140 1.00 8.45 163 VAL A O 1
ATOM 1328 N N . LEU A 1 166 ? 4.052 19.544 0.606 1.00 6.11 164 LEU A N 1
ATOM 1329 C CA . LEU A 1 166 ? 3.119 19.176 -0.456 1.00 7.67 164 LEU A CA 1
ATOM 1330 C C . LEU A 1 166 ? 1.657 19.235 -0.039 1.00 6.66 164 LEU A C 1
ATOM 1331 O O . LEU A 1 166 ? 0.797 19.519 -0.887 1.00 9.39 164 LEU A O 1
ATOM 1336 N N . ASN A 1 167 ? 1.338 18.936 1.217 1.00 6.35 165 ASN A N 1
ATOM 1337 C CA . ASN A 1 167 ? -0.057 18.887 1.639 1.00 6.66 165 ASN A CA 1
ATOM 1338 C C . ASN A 1 167 ? -0.126 19.003 3.160 1.00 6.15 165 ASN A C 1
ATOM 1339 O O . ASN A 1 167 ? 0.892 19.120 3.851 1.00 5.98 165 ASN A O 1
ATOM 1344 N N . GLU A 1 168 ? -1.357 18.984 3.667 1.00 6.43 166 GLU A N 1
ATOM 1345 C CA . GLU A 1 168 ? -1.654 19.242 5.074 1.00 8.21 166 GLU A CA 1
ATOM 1346 C C . GLU A 1 168 ? -2.971 18.553 5.377 1.00 6.60 166 GLU A C 1
ATOM 1347 O O . GLU A 1 168 ? -3.968 18.810 4.698 1.00 8.60 166 GLU A O 1
ATOM 1353 N N . ARG A 1 169 ? -2.982 17.658 6.359 1.00 6.84 167 ARG A N 1
ATOM 1354 C CA . ARG A 1 169 ? -4.208 16.940 6.686 1.00 7.25 167 ARG A CA 1
ATOM 1355 C C . ARG A 1 169 ? -4.266 16.674 8.187 1.00 8.20 167 ARG A C 1
ATOM 1356 O O . ARG A 1 169 ? -3.245 16.367 8.813 1.00 6.62 167 ARG A O 1
ATOM 1364 N N . ALA A 1 170 ? -5.467 16.767 8.757 1.00 7.05 168 ALA A N 1
ATOM 1365 C CA . ALA A 1 170 ? -5.608 16.461 10.174 1.00 6.85 168 ALA A CA 1
ATOM 1366 C C . ALA A 1 170 ? -5.146 15.038 10.466 1.00 6.86 168 ALA A C 1
ATOM 1367 O O . ALA A 1 170 ? -5.398 14.106 9.687 1.00 7.35 168 ALA A O 1
ATOM 1369 N N . TRP A 1 171 ? -4.443 14.878 11.591 1.00 6.39 169 TRP A N 1
ATOM 1370 C CA . TRP A 1 171 ? -3.954 13.565 12.010 1.00 6.43 169 TRP A CA 1
ATOM 1371 C C . TRP A 1 171 ? -3.922 13.553 13.531 1.00 6.19 169 TRP A C 1
ATOM 1372 O O . TRP A 1 171 ? -3.176 14.314 14.141 1.00 6.25 169 TRP A O 1
ATOM 1383 N N . GLY A 1 172 ? -4.746 12.712 14.156 1.00 6.71 170 GLY A N 1
ATOM 1384 C CA . GLY A 1 172 ? -4.884 12.784 15.599 1.00 6.48 170 GLY A CA 1
ATOM 1385 C C . GLY A 1 172 ? -5.266 14.193 16.031 1.00 6.28 170 GLY A C 1
ATOM 1386 O O . GLY A 1 172 ? -6.098 14.839 15.398 1.00 6.54 170 GLY A O 1
ATOM 1387 N N . PRO A 1 173 ? -4.676 14.700 17.116 1.00 5.89 171 PRO A N 1
ATOM 1388 C CA . PRO A 1 173 ? -4.926 16.092 17.514 1.00 5.75 171 PRO A CA 1
ATOM 1389 C C . PRO A 1 173 ? -4.075 17.112 16.773 1.00 6.61 171 PRO A C 1
ATOM 1390 O O . PRO A 1 173 ? -4.105 18.296 17.128 1.00 8.93 171 PRO A O 1
ATOM 1394 N N . GLY A 1 174 ? -3.306 16.677 15.779 1.00 5.18 172 GLY A N 1
ATOM 1395 C CA . GLY A 1 174 ? -2.389 17.531 15.061 1.00 5.32 172 GLY A CA 1
ATOM 1396 C C . GLY A 1 174 ? -2.604 17.450 13.563 1.00 5.02 172 GLY A C 1
ATOM 1397 O O . GLY A 1 174 ? -3.712 17.251 13.082 1.00 5.49 172 GLY A O 1
ATOM 1398 N N . TYR A 1 175 ? -1.509 17.632 12.827 1.00 4.72 173 TYR A N 1
ATOM 1399 C CA . TYR A 1 175 ? -1.541 17.574 11.371 1.00 4.92 173 TYR A CA 1
ATOM 1400 C C . TYR A 1 175 ? -0.395 16.719 10.875 1.00 5.82 173 TYR A C 1
ATOM 1401 O O . TYR A 1 175 ? 0.653 16.631 11.517 1.00 6.16 173 TYR A O 1
ATOM 1410 N N . ARG A 1 176 ? -0.607 16.082 9.728 1.00 5.16 174 ARG A N 1
ATOM 1411 C CA . ARG A 1 176 ? 0.468 15.397 9.026 1.00 5.13 174 ARG A CA 1
ATOM 1412 C C . ARG A 1 176 ? 0.698 16.085 7.689 1.00 5.20 174 ARG A C 1
ATOM 1413 O O . ARG A 1 176 ? -0.226 16.655 7.087 1.00 5.79 174 ARG A O 1
ATOM 1421 N N . HIS A 1 177 ? 1.944 16.036 7.233 1.00 5.15 175 HIS A N 1
ATOM 1422 C CA . HIS A 1 177 ? 2.384 16.737 6.031 1.00 5.03 175 HIS A CA 1
ATOM 1423 C C . HIS A 1 177 ? 3.271 15.818 5.203 1.00 5.25 175 HIS A C 1
ATOM 1424 O O . HIS A 1 177 ? 4.271 15.311 5.716 1.00 5.94 175 HIS A O 1
ATOM 1431 N N . ASP A 1 178 ? 2.946 15.644 3.928 1.00 5.73 176 ASP A N 1
ATOM 1432 C CA . ASP A 1 178 ? 3.928 15.128 2.983 1.00 5.95 176 ASP A CA 1
ATOM 1433 C C . ASP A 1 178 ? 4.785 16.280 2.474 1.00 5.63 176 ASP A C 1
ATOM 1434 O O . ASP A 1 178 ? 4.312 17.414 2.319 1.00 6.20 176 ASP A O 1
ATOM 1439 N N . ALA A 1 179 ? 6.063 15.989 2.220 1.00 5.56 177 ALA A N 1
ATOM 1440 C CA . ALA A 1 179 ? 6.997 17.031 1.811 1.00 5.29 177 ALA A CA 1
ATOM 1441 C C . ALA A 1 179 ? 8.125 16.400 1.009 1.00 5.62 177 ALA A C 1
ATOM 1442 O O . ALA A 1 179 ? 8.218 15.178 0.873 1.00 6.78 177 ALA A O 1
ATOM 1444 N N . GLU A 1 180 ? 8.989 17.252 0.472 1.00 5.45 178 GLU A N 1
ATOM 1445 C CA . GLU A 1 180 ? 10.208 16.763 -0.152 1.00 5.70 178 GLU A CA 1
ATOM 1446 C C . GLU A 1 180 ? 11.317 17.760 0.122 1.00 5.30 178 GLU A C 1
ATOM 1447 O O . GLU A 1 180 ? 11.091 18.967 0.110 1.00 6.25 178 GLU A O 1
ATOM 1453 N N . PHE A 1 181 ? 12.514 17.250 0.396 1.00 5.34 179 PHE A N 1
ATOM 1454 C CA . PHE A 1 181 ? 13.687 18.120 0.412 1.00 5.14 179 PHE A CA 1
ATOM 1455 C C . PHE A 1 181 ? 14.000 18.536 -1.012 1.00 5.50 179 PHE A C 1
ATOM 1456 O O . PHE A 1 181 ? 13.872 17.734 -1.948 1.00 6.02 179 PHE A O 1
ATOM 1464 N N . VAL A 1 182 ? 14.405 19.797 -1.184 1.00 5.30 180 VAL A N 1
ATOM 1465 C CA . VAL A 1 182 ? 14.662 20.296 -2.535 1.00 5.66 180 VAL A CA 1
ATOM 1466 C C . VAL A 1 182 ? 16.078 19.891 -2.928 1.00 6.54 180 VAL A C 1
ATOM 1467 O O . VAL A 1 182 ? 17.052 20.640 -2.742 1.00 9.64 180 VAL A O 1
ATOM 1471 N N . THR A 1 183 ? 16.191 18.667 -3.429 1.00 6.45 181 THR A N 1
ATOM 1472 C CA . THR A 1 183 ? 17.437 18.031 -3.822 1.00 6.90 181 THR A CA 1
ATOM 1473 C C . THR A 1 183 ? 17.316 17.638 -5.291 1.00 7.58 181 THR A C 1
ATOM 1474 O O . THR A 1 183 ? 16.267 17.824 -5.911 1.00 7.69 181 THR A O 1
ATOM 1478 N N . ASP A 1 184 ? 18.400 17.093 -5.843 1.00 8.12 182 ASP A N 1
ATOM 1479 C CA . ASP A 1 184 ? 18.468 16.647 -7.241 1.00 9.26 182 ASP A CA 1
ATOM 1480 C C . ASP A 1 184 ? 18.628 15.132 -7.270 1.00 10.88 182 ASP A C 1
ATOM 1481 O O . ASP A 1 184 ? 19.736 14.632 -7.111 1.00 16.85 182 ASP A O 1
ATOM 1486 N N . PRO A 1 185 ? 17.521 14.386 -7.396 1.00 14.12 183 PRO A N 1
ATOM 1487 C CA . PRO A 1 185 ? 16.114 14.771 -7.509 1.00 13.17 183 PRO A CA 1
ATOM 1488 C C . PRO A 1 185 ? 15.501 14.989 -6.129 1.00 8.88 183 PRO A C 1
ATOM 1489 O O . PRO A 1 185 ? 16.139 14.652 -5.137 1.00 10.02 183 PRO A O 1
ATOM 1493 N N . PRO A 1 186 ? 14.287 15.540 -6.047 1.00 8.57 184 PRO A N 1
ATOM 1494 C CA . PRO A 1 186 ? 13.693 15.770 -4.728 1.00 7.72 184 PRO A CA 1
ATOM 1495 C C . PRO A 1 186 ? 13.499 14.469 -3.962 1.00 7.86 184 PRO A C 1
ATOM 1496 O O . PRO A 1 186 ? 13.279 13.400 -4.541 1.00 11.48 184 PRO A O 1
ATOM 1500 N N A SER A 1 187 ? 13.598 14.563 -2.639 0.60 7.28 185 SER A N 1
ATOM 1501 N N B SER A 1 187 ? 13.570 14.574 -2.640 0.40 7.28 185 SER A N 1
ATOM 1502 C CA A SER A 1 187 ? 13.565 13.391 -1.771 0.60 7.39 185 SER A CA 1
ATOM 1503 C CA B SER A 1 187 ? 13.563 13.409 -1.764 0.40 7.38 185 SER A CA 1
ATOM 1504 C C A SER A 1 187 ? 12.355 13.489 -0.850 0.60 6.98 185 SER A C 1
ATOM 1505 C C B SER A 1 187 ? 12.349 13.494 -0.847 0.40 6.98 185 SER A C 1
ATOM 1506 O O A SER A 1 187 ? 12.290 14.377 0.004 0.60 6.35 185 SER A O 1
ATOM 1507 O O B SER A 1 187 ? 12.274 14.379 0.010 0.40 6.34 185 SER A O 1
ATOM 1512 N N . GLN A 1 188 ? 11.418 12.560 -1.005 1.00 7.41 186 GLN A N 1
ATOM 1513 C CA . GLN A 1 188 ? 10.150 12.632 -0.290 1.00 7.15 186 GLN A CA 1
ATOM 1514 C C . GLN A 1 188 ? 10.243 12.139 1.148 1.00 6.83 186 GLN A C 1
ATOM 1515 O O . GLN A 1 188 ? 10.941 11.164 1.450 1.00 7.12 186 GLN A O 1
ATOM 1521 N N . PHE A 1 189 ? 9.503 12.811 2.033 1.00 6.30 187 PHE A N 1
ATOM 1522 C CA . PHE A 1 189 ? 9.369 12.368 3.409 1.00 6.05 187 PHE A CA 1
ATOM 1523 C C . PHE A 1 189 ? 8.032 12.880 3.927 1.00 8.81 187 PHE A C 1
ATOM 1524 O O . PHE A 1 189 ? 7.316 13.604 3.239 1.00 8.96 187 PHE A O 1
ATOM 1532 N N A SER A 1 190 ? 7.688 12.500 5.150 0.37 7.23 188 SER A N 1
ATOM 1533 N N B SER A 1 190 ? 7.693 12.470 5.141 0.63 6.79 188 SER A N 1
ATOM 1534 C CA A SER A 1 190 ? 6.474 13.017 5.765 0.37 7.41 188 SER A CA 1
ATOM 1535 C CA B SER A 1 190 ? 6.495 12.956 5.807 0.63 5.40 188 SER A CA 1
ATOM 1536 C C A SER A 1 190 ? 6.736 13.308 7.231 0.37 5.83 188 SER A C 1
ATOM 1537 C C B SER A 1 190 ? 6.857 13.412 7.210 0.63 6.13 188 SER A C 1
ATOM 1538 O O A SER A 1 190 ? 7.519 12.613 7.887 0.37 6.27 188 SER A O 1
ATOM 1539 O O B SER A 1 190 ? 7.835 12.942 7.802 0.63 6.53 188 SER A O 1
ATOM 1544 N N . PHE A 1 191 ? 6.072 14.341 7.742 1.00 4.58 189 PHE A N 1
ATOM 1545 C CA . PHE A 1 191 ? 6.295 14.762 9.115 1.00 4.18 189 PHE A CA 1
ATOM 1546 C C . PHE A 1 191 ? 4.976 15.136 9.767 1.00 5.55 189 PHE A C 1
ATOM 1547 O O . PHE A 1 191 ? 3.922 15.188 9.123 1.00 6.65 189 PHE A O 1
ATOM 1555 N N . TYR A 1 192 ? 5.051 15.390 11.066 1.00 3.89 190 TYR A N 1
ATOM 1556 C CA . TYR A 1 192 ? 3.881 15.617 11.902 1.00 3.91 190 TYR A CA 1
ATOM 1557 C C . TYR A 1 192 ? 4.029 16.935 12.641 1.00 4.72 190 TYR A C 1
ATOM 1558 O O . TYR A 1 192 ? 5.111 17.270 13.151 1.00 6.47 190 TYR A O 1
ATOM 1567 N N . ARG A 1 193 ? 2.941 17.698 12.664 1.00 4.43 191 ARG A N 1
ATOM 1568 C CA . ARG A 1 193 ? 2.885 19.007 13.312 1.00 3.45 191 ARG A CA 1
ATOM 1569 C C . ARG A 1 193 ? 1.946 18.900 14.513 1.00 4.49 191 ARG A C 1
ATOM 1570 O O . ARG A 1 193 ? 0.722 18.996 14.373 1.00 4.35 191 ARG A O 1
ATOM 1578 N N . TRP A 1 194 ? 2.530 18.663 15.685 1.00 4.41 192 TRP A N 1
ATOM 1579 C CA . TRP A 1 194 ? 1.787 18.596 16.936 1.00 3.61 192 TRP A CA 1
ATOM 1580 C C . TRP A 1 194 ? 1.648 19.995 17.526 1.00 4.09 192 TRP A C 1
ATOM 1581 O O . TRP A 1 194 ? 2.506 20.865 17.339 1.00 4.94 192 TRP A O 1
ATOM 1592 N N . SER A 1 195 ? 0.527 20.221 18.201 1.00 3.84 193 SER A N 1
ATOM 1593 C CA . SER A 1 195 ? 0.209 21.547 18.719 1.00 3.94 193 SER A CA 1
ATOM 1594 C C . SER A 1 195 ? 1.150 21.942 19.857 1.00 3.86 193 SER A C 1
ATOM 1595 O O . SER A 1 195 ? 1.795 21.101 20.496 1.00 4.13 193 SER A O 1
ATOM 1598 N N . ARG A 1 196 ? 1.212 23.252 20.114 1.00 3.96 194 ARG A N 1
ATOM 1599 C CA . ARG A 1 196 ? 2.026 23.718 21.224 1.00 4.01 194 ARG A CA 1
ATOM 1600 C C . ARG A 1 196 ? 1.537 23.122 22.540 1.00 5.06 194 ARG A C 1
ATOM 1601 O O . ARG A 1 196 ? 2.346 22.701 23.370 1.00 5.91 194 ARG A O 1
ATOM 1609 N N . ALA A 1 197 ? 0.227 23.027 22.721 1.00 5.57 195 ALA A N 1
ATOM 1610 C CA . ALA A 1 197 ? -0.298 22.480 23.967 1.00 4.81 195 ALA A CA 1
ATOM 1611 C C . ALA A 1 197 ? 0.064 21.008 24.120 1.00 4.65 195 ALA A C 1
ATOM 1612 O O . ALA A 1 197 ? 0.385 20.553 25.231 1.00 4.96 195 ALA A O 1
ATOM 1614 N N . ASP A 1 198 ? 0.019 20.243 23.030 1.00 5.24 196 ASP A N 1
ATOM 1615 C CA . ASP A 1 198 ? 0.369 18.834 23.166 1.00 5.33 196 ASP A CA 1
ATOM 1616 C C . ASP A 1 198 ? 1.856 18.655 23.430 1.00 4.80 196 ASP A C 1
ATOM 1617 O O . ASP A 1 198 ? 2.237 17.760 24.190 1.00 6.13 196 ASP A O 1
ATOM 1622 N N . TYR A 1 199 ? 2.713 19.497 22.834 1.00 4.50 197 TYR A N 1
ATOM 1623 C CA . TYR A 1 199 ? 4.129 19.460 23.181 1.00 5.06 197 TYR A CA 1
ATOM 1624 C C . TYR A 1 199 ? 4.338 19.782 24.647 1.00 5.22 197 TYR A C 1
ATOM 1625 O O . TYR A 1 199 ? 5.053 19.057 25.353 1.00 4.75 197 TYR A O 1
ATOM 1634 N N . GLU A 1 200 ? 3.734 20.882 25.119 1.00 4.81 198 GLU A N 1
ATOM 1635 C CA . GLU A 1 200 ? 3.952 21.290 26.502 1.00 4.70 198 GLU A CA 1
ATOM 1636 C C . GLU A 1 200 ? 3.418 20.249 27.478 1.00 5.13 198 GLU A C 1
ATOM 1637 O O . GLU A 1 200 ? 4.014 20.037 28.537 1.00 6.26 198 GLU A O 1
ATOM 1643 N N . SER A 1 201 ? 2.319 19.569 27.127 1.00 4.94 199 SER A N 1
ATOM 1644 C CA . SER A 1 201 ? 1.811 18.488 27.970 1.00 5.22 199 SER A CA 1
ATOM 1645 C C . SER A 1 201 ? 2.764 17.300 27.963 1.00 5.15 199 SER A C 1
ATOM 1646 O O . SER A 1 201 ? 3.045 16.716 29.019 1.00 8.32 199 SER A O 1
ATOM 1649 N N . ALA A 1 202 ? 3.302 16.947 26.795 1.00 4.82 200 ALA A N 1
ATOM 1650 C CA . ALA A 1 202 ? 4.242 15.827 26.741 1.00 4.91 200 ALA A CA 1
ATOM 1651 C C . ALA A 1 202 ? 5.496 16.125 27.557 1.00 5.24 200 ALA A C 1
ATOM 1652 O O . ALA A 1 202 ? 6.047 15.244 28.233 1.00 6.52 200 ALA A O 1
ATOM 1654 N N . ILE A 1 203 ? 5.945 17.381 27.507 1.00 5.91 201 ILE A N 1
ATOM 1655 C CA . ILE A 1 203 ? 7.138 17.815 28.220 1.00 5.10 201 ILE A CA 1
ATOM 1656 C C . ILE A 1 203 ? 6.925 17.701 29.727 1.00 5.60 201 ILE A C 1
ATOM 1657 O O . ILE A 1 203 ? 7.730 17.103 30.456 1.00 7.43 201 ILE A O 1
ATOM 1662 N N . ALA A 1 204 ? 5.858 18.325 30.223 1.00 5.73 202 ALA A N 1
ATOM 1663 C CA . ALA A 1 204 ? 5.586 18.288 31.652 1.00 7.14 202 ALA A CA 1
ATOM 1664 C C . ALA A 1 204 ? 5.354 16.866 32.140 1.00 7.59 202 ALA A C 1
ATOM 1665 O O . ALA A 1 204 ? 5.851 16.477 33.211 1.00 11.11 202 ALA A O 1
ATOM 1667 N N . ASP A 1 205 ? 4.608 16.067 31.381 1.00 7.60 203 ASP A N 1
ATOM 1668 C CA . ASP A 1 205 ? 4.275 14.731 31.859 1.00 9.68 203 ASP A CA 1
ATOM 1669 C C . ASP A 1 205 ? 5.471 13.789 31.823 1.00 9.18 203 ASP A C 1
ATOM 1670 O O . ASP A 1 205 ? 5.468 12.770 32.526 1.00 11.75 203 ASP A O 1
ATOM 1675 N N . ALA A 1 206 ? 6.499 14.120 31.043 1.00 7.37 204 ALA A N 1
ATOM 1676 C CA . ALA A 1 206 ? 7.745 13.370 31.051 1.00 6.73 204 ALA A CA 1
ATOM 1677 C C . ALA A 1 206 ? 8.655 13.762 32.205 1.00 10.20 204 ALA A C 1
ATOM 1678 O O . ALA A 1 206 ? 9.689 13.116 32.398 1.00 13.53 204 ALA A O 1
ATOM 1680 N N . GLY A 1 207 ? 8.314 14.798 32.961 1.00 7.12 205 GLY A N 1
ATOM 1681 C CA . GLY A 1 207 ? 9.132 15.215 34.084 1.00 10.41 205 GLY A CA 1
ATOM 1682 C C . GLY A 1 207 ? 10.116 16.341 33.836 1.00 11.31 205 GLY A C 1
ATOM 1683 O O . GLY A 1 207 ? 11.099 16.455 34.588 1.00 13.99 205 GLY A O 1
ATOM 1684 N N . PHE A 1 208 ? 9.902 17.172 32.821 1.00 7.11 206 PHE A N 1
ATOM 1685 C CA . PHE A 1 208 ? 10.692 18.380 32.618 1.00 7.73 206 PHE A CA 1
ATOM 1686 C C . PHE A 1 208 ? 9.948 19.541 33.264 1.00 10.75 206 PHE A C 1
ATOM 1687 O O . PHE A 1 208 ? 8.918 19.996 32.741 1.00 15.05 206 PHE A O 1
ATOM 1695 N N . SER A 1 209 ? 10.482 20.060 34.352 1.00 8.37 207 SER A N 1
ATOM 1696 C CA . SER A 1 209 ? 9.775 21.148 35.016 1.00 9.92 207 SER A CA 1
ATOM 1697 C C . SER A 1 209 ? 10.108 22.519 34.438 1.00 12.08 207 SER A C 1
ATOM 1698 O O . SER A 1 209 ? 9.450 23.497 34.809 1.00 13.70 207 SER A O 1
ATOM 1701 N N . HIS A 1 210 ? 11.074 22.617 33.520 1.00 9.12 208 HIS A N 1
ATOM 1702 C CA . HIS A 1 210 ? 11.420 23.880 32.883 1.00 9.19 208 HIS A CA 1
ATOM 1703 C C . HIS A 1 210 ? 11.539 23.687 31.384 1.00 9.24 208 HIS A C 1
ATOM 1704 O O . HIS A 1 210 ? 12.161 22.729 30.928 1.00 9.85 208 HIS A O 1
ATOM 1711 N N . PHE A 1 211 ? 10.979 24.611 30.612 1.00 7.37 209 PHE A N 1
ATOM 1712 C CA . PHE A 1 211 ? 11.203 24.549 29.177 1.00 7.95 209 PHE A CA 1
ATOM 1713 C C . PHE A 1 211 ? 10.906 25.909 28.572 1.00 8.94 209 PHE A C 1
ATOM 1714 O O . PHE A 1 211 ? 10.179 26.724 29.154 1.00 10.13 209 PHE A O 1
ATOM 1722 N N A GLU A 1 212 ? 11.447 26.120 27.370 0.61 7.27 210 GLU A N 1
ATOM 1723 N N B GLU A 1 212 ? 11.469 26.157 27.390 0.39 7.45 210 GLU A N 1
ATOM 1724 C CA A GLU A 1 212 ? 11.239 27.359 26.641 0.61 7.32 210 GLU A CA 1
ATOM 1725 C CA B GLU A 1 212 ? 11.060 27.357 26.677 0.39 7.42 210 GLU A CA 1
ATOM 1726 C C A GLU A 1 212 ? 11.318 27.077 25.147 0.61 7.21 210 GLU A C 1
ATOM 1727 C C B GLU A 1 212 ? 11.367 27.216 25.193 0.39 5.29 210 GLU A C 1
ATOM 1728 O O A GLU A 1 212 ? 12.149 26.277 24.697 0.61 5.58 210 GLU A O 1
ATOM 1729 O O B GLU A 1 212 ? 12.394 26.649 24.804 0.39 7.71 210 GLU A O 1
ATOM 1740 N N . TRP A 1 213 ? 10.447 27.732 24.380 1.00 5.05 211 TRP A N 1
ATOM 1741 C CA . TRP A 1 213 ? 10.586 27.743 22.928 1.00 4.93 211 TRP A CA 1
ATOM 1742 C C . TRP A 1 213 ? 11.640 28.766 22.521 1.00 4.85 211 TRP A C 1
ATOM 1743 O O . TRP A 1 213 ? 11.797 29.800 23.175 1.00 6.53 211 TRP A O 1
ATOM 1754 N N . GLN A 1 214 ? 12.397 28.451 21.468 1.00 4.57 212 GLN A N 1
ATOM 1755 C CA . GLN A 1 214 ? 13.487 29.297 20.991 1.00 4.87 212 GLN A CA 1
ATOM 1756 C C . GLN A 1 214 ? 13.260 29.653 19.529 1.00 4.48 212 GLN A C 1
ATOM 1757 O O . GLN A 1 214 ? 13.104 28.765 18.679 1.00 5.57 212 GLN A O 1
ATOM 1763 N N . LYS A 1 215 ? 13.287 30.950 19.221 1.00 4.79 213 LYS A N 1
ATOM 1764 C CA . LYS A 1 215 ? 13.106 31.362 17.834 1.00 6.12 213 LYS A CA 1
ATOM 1765 C C . LYS A 1 215 ? 14.322 30.989 16.987 1.00 5.83 213 LYS A C 1
ATOM 1766 O O . LYS A 1 215 ? 15.453 30.958 17.484 1.00 6.11 213 LYS A O 1
ATOM 1772 N N . PRO A 1 216 ? 14.115 30.677 15.713 1.00 4.39 214 PRO A N 1
ATOM 1773 C CA . PRO A 1 216 ? 15.254 30.516 14.803 1.00 4.88 214 PRO A CA 1
ATOM 1774 C C . PRO A 1 216 ? 16.047 31.814 14.696 1.00 4.54 214 PRO A C 1
ATOM 1775 O O . PRO A 1 216 ? 15.479 32.898 14.548 1.00 6.08 214 PRO A O 1
ATOM 1779 N N . LEU A 1 217 ? 17.373 31.701 14.782 1.00 4.76 215 LEU A N 1
ATOM 1780 C CA . LEU A 1 217 ? 18.243 32.884 14.815 1.00 5.29 215 LEU A CA 1
ATOM 1781 C C . LEU A 1 217 ? 18.585 33.355 13.403 1.00 6.20 215 LEU A C 1
ATOM 1782 O O . LEU A 1 217 ? 19.720 33.243 12.923 1.00 9.75 215 LEU A O 1
ATOM 1787 N N . LEU A 1 218 ? 17.586 33.949 12.753 1.00 5.50 216 LEU A N 1
ATOM 1788 C CA . LEU A 1 218 ? 17.852 34.691 11.520 1.00 6.29 216 LEU A CA 1
ATOM 1789 C C . LEU A 1 218 ? 18.674 35.930 11.844 1.00 6.29 216 LEU A C 1
ATOM 1790 O O . LEU A 1 218 ? 18.361 36.652 12.793 1.00 11.05 216 LEU A O 1
ATOM 1795 N N . GLU A 1 219 ? 19.752 36.158 11.105 1.00 6.20 217 GLU A N 1
ATOM 1796 C CA . GLU A 1 219 ? 20.675 37.231 11.463 1.00 6.89 217 GLU A CA 1
ATOM 1797 C C . GLU A 1 219 ? 20.809 38.244 10.330 1.00 7.19 217 GLU A C 1
ATOM 1798 O O . GLU A 1 219 ? 20.384 38.011 9.195 1.00 6.87 217 GLU A O 1
ATOM 1804 N N . ALA A 1 220 ? 21.408 39.386 10.661 1.00 7.90 218 ALA A N 1
ATOM 1805 C CA . ALA A 1 220 ? 21.515 40.477 9.695 1.00 8.32 218 ALA A CA 1
ATOM 1806 C C . ALA A 1 220 ? 22.222 40.038 8.424 1.00 8.25 218 ALA A C 1
ATOM 1807 O O . ALA A 1 220 ? 21.841 40.452 7.324 1.00 8.47 218 ALA A O 1
ATOM 1809 N N . ASP A 1 221 ? 23.265 39.219 8.540 1.00 8.25 219 ASP A N 1
ATOM 1810 C CA . ASP A 1 221 ? 23.968 38.842 7.317 1.00 8.07 219 ASP A CA 1
ATOM 1811 C C . ASP A 1 221 ? 23.125 37.928 6.434 1.00 8.20 219 ASP A C 1
ATOM 1812 O O . ASP A 1 221 ? 23.254 37.974 5.210 1.00 8.94 219 ASP A O 1
ATOM 1817 N N . ASP A 1 222 ? 22.254 37.095 7.022 1.00 7.35 220 ASP A N 1
ATOM 1818 C CA . ASP A 1 222 ? 21.316 36.316 6.218 1.00 6.31 220 ASP A CA 1
ATOM 1819 C C . ASP A 1 222 ? 20.419 37.227 5.396 1.00 8.09 220 ASP A C 1
ATOM 1820 O O . ASP A 1 222 ? 20.161 36.974 4.213 1.00 7.28 220 ASP A O 1
ATOM 1825 N N . ILE A 1 223 ? 19.909 38.287 6.024 1.00 6.85 221 ILE A N 1
ATOM 1826 C CA . ILE A 1 223 ? 19.027 39.220 5.331 1.00 7.24 221 ILE A CA 1
ATOM 1827 C C . ILE A 1 223 ? 19.788 40.003 4.263 1.00 8.30 221 ILE A C 1
ATOM 1828 O O . ILE A 1 223 ? 19.256 40.261 3.174 1.00 9.48 221 ILE A O 1
ATOM 1833 N N . ALA A 1 224 ? 21.049 40.356 4.538 1.00 7.82 222 ALA A N 1
ATOM 1834 C CA . ALA A 1 224 ? 21.828 41.171 3.603 1.00 8.38 222 ALA A CA 1
ATOM 1835 C C . ALA A 1 224 ? 22.196 40.424 2.326 1.00 10.28 222 ALA A C 1
ATOM 1836 O O . ALA A 1 224 ? 22.418 41.066 1.285 1.00 12.09 222 ALA A O 1
ATOM 1838 N N . THR A 1 225 ? 22.290 39.098 2.375 1.00 8.89 223 THR A N 1
ATOM 1839 C CA . THR A 1 225 ? 22.763 38.312 1.242 1.00 8.35 223 THR A CA 1
ATOM 1840 C C . THR A 1 225 ? 21.627 37.755 0.393 1.00 8.27 223 THR A C 1
ATOM 1841 O O . THR A 1 225 ? 21.865 36.900 -0.464 1.00 9.01 223 THR A O 1
ATOM 1845 N N . HIS A 1 226 ? 20.407 38.239 0.594 1.00 7.06 224 HIS A N 1
ATOM 1846 C CA . HIS A 1 226 ? 19.269 37.935 -0.260 1.00 7.58 224 HIS A CA 1
ATOM 1847 C C . HIS A 1 226 ? 18.512 39.220 -0.547 1.00 7.29 224 HIS A C 1
ATOM 1848 O O . HIS A 1 226 ? 18.698 40.226 0.147 1.00 7.63 224 HIS A O 1
ATOM 1855 N N . PRO A 1 227 ? 17.651 39.229 -1.569 1.00 7.37 225 PRO A N 1
ATOM 1856 C CA . PRO A 1 227 ? 16.886 40.437 -1.860 1.00 7.86 225 PRO A CA 1
ATOM 1857 C C . PRO A 1 227 ? 15.898 40.735 -0.745 1.00 7.75 225 PRO A C 1
ATOM 1858 O O . PRO A 1 227 ? 15.516 39.833 0.019 1.00 7.24 225 PRO A O 1
ATOM 1862 N N . PRO A 1 228 ? 15.484 41.988 -0.608 1.00 8.30 226 PRO A N 1
ATOM 1863 C CA . PRO A 1 228 ? 14.537 42.349 0.457 1.00 8.32 226 PRO A CA 1
ATOM 1864 C C . PRO A 1 228 ? 13.277 41.508 0.373 1.00 7.94 226 PRO A C 1
ATOM 1865 O O . PRO A 1 228 ? 12.720 41.288 -0.703 1.00 9.09 226 PRO A O 1
ATOM 1869 N N . GLY A 1 229 ? 12.832 41.036 1.531 1.00 7.58 227 GLY A N 1
ATOM 1870 C CA . GLY A 1 229 ? 11.627 40.233 1.610 1.00 7.27 227 GLY A CA 1
ATOM 1871 C C . GLY A 1 229 ? 11.838 38.750 1.411 1.00 7.00 227 GLY A C 1
ATOM 1872 O O . GLY A 1 229 ? 10.888 37.984 1.594 1.00 6.38 227 GLY A O 1
ATOM 1873 N N . PHE A 1 230 ? 13.050 38.319 1.042 1.00 6.47 228 PHE A N 1
ATOM 1874 C CA . PHE A 1 230 ? 13.291 36.893 0.829 1.00 5.98 228 PHE A CA 1
ATOM 1875 C C . PHE A 1 230 ? 12.889 36.064 2.039 1.00 5.53 228 PHE A C 1
ATOM 1876 O O . PHE A 1 230 ? 12.336 34.969 1.890 1.00 5.71 228 PHE A O 1
ATOM 1884 N N . TRP A 1 231 ? 13.131 36.579 3.243 1.00 5.55 229 TRP A N 1
ATOM 1885 C CA . TRP A 1 231 ? 12.854 35.838 4.463 1.00 5.18 229 TRP A CA 1
ATOM 1886 C C . TRP A 1 231 ? 11.471 36.115 5.037 1.00 5.26 229 TRP A C 1
ATOM 1887 O O . TRP A 1 231 ? 11.182 35.654 6.139 1.00 5.03 229 TRP A O 1
ATOM 1898 N N . ASP A 1 232 ? 10.582 36.783 4.301 1.00 5.61 230 ASP A N 1
ATOM 1899 C CA . ASP A 1 232 ? 9.279 37.119 4.891 1.00 5.80 230 ASP A CA 1
ATOM 1900 C C . ASP A 1 232 ? 8.454 35.873 5.221 1.00 5.41 230 ASP A C 1
ATOM 1901 O O . ASP A 1 232 ? 7.879 35.782 6.305 1.00 5.35 230 ASP A O 1
ATOM 1906 N N . VAL A 1 233 ? 8.389 34.887 4.319 1.00 5.19 231 VAL A N 1
ATOM 1907 C CA . VAL A 1 233 ? 7.655 33.667 4.650 1.00 5.00 231 VAL A CA 1
ATOM 1908 C C . VAL A 1 233 ? 8.322 32.948 5.815 1.00 6.16 231 VAL A C 1
ATOM 1909 O O . VAL A 1 233 ? 7.649 32.408 6.703 1.00 5.51 231 VAL A O 1
ATOM 1913 N N . PHE A 1 234 ? 9.655 32.951 5.852 1.00 4.32 232 PHE A N 1
ATOM 1914 C CA . PHE A 1 234 ? 10.364 32.322 6.962 1.00 4.03 232 PHE A CA 1
ATOM 1915 C C . PHE A 1 234 ? 9.970 32.951 8.292 1.00 4.94 232 PHE A C 1
ATOM 1916 O O . PHE A 1 234 ? 9.844 32.242 9.298 1.00 5.25 232 PHE A O 1
ATOM 1924 N N . GLN A 1 235 ? 9.769 34.270 8.322 1.00 4.55 233 GLN A N 1
ATOM 1925 C CA . GLN A 1 235 ? 9.438 34.943 9.579 1.00 4.79 233 GLN A CA 1
ATOM 1926 C C . GLN A 1 235 ? 7.945 34.964 9.869 1.00 5.54 233 GLN A C 1
ATOM 1927 O O . GLN A 1 235 ? 7.556 35.009 11.047 1.00 6.81 233 GLN A O 1
ATOM 1933 N N . ASN A 1 236 ? 7.094 34.928 8.846 1.00 5.03 234 ASN A N 1
ATOM 1934 C CA . ASN A 1 236 ? 5.649 35.011 9.057 1.00 5.28 234 ASN A CA 1
ATOM 1935 C C . ASN A 1 236 ? 4.964 33.660 9.121 1.00 7.02 234 ASN A C 1
ATOM 1936 O O . ASN A 1 236 ? 3.833 33.583 9.613 1.00 8.13 234 ASN A O 1
ATOM 1941 N N . ASN A 1 237 ? 5.595 32.609 8.618 1.00 4.66 235 ASN A N 1
ATOM 1942 C CA . ASN A 1 237 ? 4.980 31.289 8.579 1.00 4.30 235 ASN A CA 1
ATOM 1943 C C . ASN A 1 237 ? 6.075 30.249 8.792 1.00 4.35 235 ASN A C 1
ATOM 1944 O O . ASN A 1 237 ? 6.232 29.304 8.018 1.00 4.93 235 ASN A O 1
ATOM 1949 N N . CYS A 1 238 ? 6.880 30.438 9.832 1.00 3.73 236 CYS A N 1
ATOM 1950 C CA . CYS A 1 238 ? 8.055 29.600 9.993 1.00 3.43 236 CYS A CA 1
ATOM 1951 C C . CYS A 1 238 ? 7.665 28.146 10.204 1.00 3.77 236 CYS A C 1
ATOM 1952 O O . CYS A 1 238 ? 6.759 27.832 10.981 1.00 4.39 236 CYS A O 1
ATOM 1955 N N . LEU A 1 239 ? 8.381 27.264 9.524 1.00 3.16 237 LEU A N 1
ATOM 1956 C CA . LEU A 1 239 ? 8.179 25.841 9.664 1.00 4.55 237 LEU A CA 1
ATOM 1957 C C . LEU A 1 239 ? 8.895 25.271 10.874 1.00 3.44 237 LEU A C 1
ATOM 1958 O O . LEU A 1 239 ? 8.568 24.154 11.287 1.00 5.96 237 LEU A O 1
ATOM 1963 N N . GLN A 1 240 ? 9.860 25.992 11.447 1.00 2.80 238 GLN A N 1
ATOM 1964 C CA . GLN A 1 240 ? 10.767 25.396 12.418 1.00 4.61 238 GLN A CA 1
ATOM 1965 C C . GLN A 1 240 ? 10.839 26.226 13.693 1.00 5.12 238 GLN A C 1
ATOM 1966 O O . GLN A 1 240 ? 10.554 27.431 13.710 1.00 4.87 238 GLN A O 1
ATOM 1972 N N . THR A 1 241 ? 11.217 25.551 14.779 1.00 3.09 239 THR A N 1
ATOM 1973 C CA . THR A 1 241 ? 11.430 26.197 16.072 1.00 4.34 239 THR A CA 1
ATOM 1974 C C . THR A 1 241 ? 12.423 25.384 16.894 1.00 3.48 239 THR A C 1
ATOM 1975 O O . THR A 1 241 ? 12.544 24.167 16.730 1.00 3.31 239 THR A O 1
ATOM 1979 N N . GLY A 1 242 ? 13.125 26.075 17.787 1.00 3.46 240 GLY A N 1
ATOM 1980 C CA . GLY A 1 242 ? 13.907 25.410 18.808 1.00 3.66 240 GLY A CA 1
ATOM 1981 C C . GLY A 1 242 ? 13.116 25.233 20.086 1.00 3.79 240 GLY A C 1
ATOM 1982 O O . GLY A 1 242 ? 12.044 25.816 20.270 1.00 4.25 240 GLY A O 1
ATOM 1983 N N . LEU A 1 243 ? 13.675 24.414 20.981 1.00 3.98 241 LEU A N 1
ATOM 1984 C CA . LEU A 1 243 ? 13.045 24.065 22.255 1.00 4.84 241 LEU A CA 1
ATOM 1985 C C . LEU A 1 243 ? 14.124 23.567 23.198 1.00 4.55 241 LEU A C 1
ATOM 1986 O O . LEU A 1 243 ? 14.916 22.693 22.831 1.00 5.09 241 LEU A O 1
ATOM 1991 N N . VAL A 1 244 ? 14.171 24.112 24.409 1.00 4.97 242 VAL A N 1
ATOM 1992 C CA . VAL A 1 244 ? 15.093 23.627 25.433 1.00 5.45 242 VAL A CA 1
ATOM 1993 C C . VAL A 1 244 ? 14.276 23.181 26.632 1.00 5.64 242 VAL A C 1
ATOM 1994 O O . VAL A 1 244 ? 13.406 23.923 27.091 1.00 6.39 242 VAL A O 1
ATOM 1998 N N . CYS A 1 245 ? 14.596 22.002 27.183 1.00 5.82 243 CYS A N 1
ATOM 1999 C CA . CYS A 1 245 ? 13.867 21.459 28.329 1.00 6.05 243 CYS A CA 1
ATOM 2000 C C . CYS A 1 245 ? 14.859 20.999 29.383 1.00 6.69 243 CYS A C 1
ATOM 2001 O O . CYS A 1 245 ? 15.903 20.445 29.052 1.00 6.87 243 CYS A O 1
ATOM 2004 N N . LYS A 1 246 ? 14.520 21.213 30.656 1.00 7.16 244 LYS A N 1
ATOM 2005 C CA . LYS A 1 246 ? 15.372 20.789 31.758 1.00 7.87 244 LYS A CA 1
ATOM 2006 C C . LYS A 1 246 ? 14.521 20.091 32.804 1.00 8.09 244 LYS A C 1
ATOM 2007 O O . LYS A 1 246 ? 13.409 20.539 33.096 1.00 8.59 244 LYS A O 1
ATOM 2013 N N . PRO A 1 247 ? 15.020 19.004 33.399 1.00 8.50 245 PRO A N 1
ATOM 2014 C CA . PRO A 1 247 ? 14.281 18.357 34.487 1.00 8.83 245 PRO A CA 1
ATOM 2015 C C . PRO A 1 247 ? 13.899 19.356 35.587 1.00 18.26 245 PRO A C 1
ATOM 2016 O O . PRO A 1 247 ? 14.719 20.174 36.053 1.00 14.87 245 PRO A O 1
ATOM 2021 N N . ALA B 1 7 ? -7.240 44.493 8.581 1.00 23.88 5 ALA B N 1
ATOM 2022 C CA . ALA B 1 7 ? -6.592 45.253 9.639 1.00 13.95 5 ALA B CA 1
ATOM 2023 C C . ALA B 1 7 ? -6.595 46.740 9.336 1.00 7.36 5 ALA B C 1
ATOM 2024 O O . ALA B 1 7 ? -6.019 47.195 8.357 1.00 9.81 5 ALA B O 1
ATOM 2026 N N A ARG B 1 8 ? -7.219 47.515 10.223 0.50 7.49 6 ARG B N 1
ATOM 2027 N N B ARG B 1 8 ? -7.254 47.494 10.213 0.50 7.61 6 ARG B N 1
ATOM 2028 C CA A ARG B 1 8 ? -7.373 48.945 9.974 0.50 6.88 6 ARG B CA 1
ATOM 2029 C CA B ARG B 1 8 ? -7.361 48.930 10.004 0.50 6.86 6 ARG B CA 1
ATOM 2030 C C A ARG B 1 8 ? -6.034 49.679 9.974 0.50 6.58 6 ARG B C 1
ATOM 2031 C C B ARG B 1 8 ? -5.993 49.573 9.857 0.50 6.62 6 ARG B C 1
ATOM 2032 O O A ARG B 1 8 ? -5.892 50.712 9.301 0.50 7.32 6 ARG B O 1
ATOM 2033 O O B ARG B 1 8 ? -5.789 50.422 8.980 0.50 7.04 6 ARG B O 1
ATOM 2048 N N . PHE B 1 9 ? -5.040 49.172 10.698 1.00 6.05 7 PHE B N 1
ATOM 2049 C CA . PHE B 1 9 ? -3.772 49.884 10.732 1.00 5.88 7 PHE B CA 1
ATOM 2050 C C . PHE B 1 9 ? -2.921 49.632 9.501 1.00 6.34 7 PHE B C 1
ATOM 2051 O O . PHE B 1 9 ? -1.903 50.313 9.348 1.00 6.54 7 PHE B O 1
ATOM 2059 N N . ASP B 1 10 ? -3.336 48.730 8.601 1.00 6.78 8 ASP B N 1
ATOM 2060 C CA . ASP B 1 10 ? -2.702 48.688 7.284 1.00 7.41 8 ASP B CA 1
ATOM 2061 C C . ASP B 1 10 ? -2.842 50.022 6.554 1.00 8.79 8 ASP B C 1
ATOM 2062 O O . ASP B 1 10 ? -2.022 50.337 5.682 1.00 11.07 8 ASP B O 1
ATOM 2067 N N A SER B 1 11 ? -3.875 50.806 6.887 0.74 7.87 9 SER B N 1
ATOM 2068 N N B SER B 1 11 ? -3.871 50.811 6.871 0.26 7.88 9 SER B N 1
ATOM 2069 C CA A SER B 1 11 ? -4.107 52.112 6.285 0.74 8.39 9 SER B CA 1
ATOM 2070 C CA B SER B 1 11 ? -4.040 52.119 6.248 0.26 8.40 9 SER B CA 1
ATOM 2071 C C A SER B 1 11 ? -3.474 53.241 7.086 0.74 8.86 9 SER B C 1
ATOM 2072 C C B SER B 1 11 ? -3.326 53.229 7.006 0.26 9.82 9 SER B C 1
ATOM 2073 O O A SER B 1 11 ? -3.618 54.408 6.702 0.74 11.02 9 SER B O 1
ATOM 2074 O O B SER B 1 11 ? -3.279 54.364 6.517 0.26 10.22 9 SER B O 1
ATOM 2079 N N . ILE B 1 12 ? -2.765 52.922 8.172 1.00 7.37 10 ILE B N 1
ATOM 2080 C CA . ILE B 1 12 ? -2.182 53.915 9.072 1.00 7.08 10 ILE B CA 1
ATOM 2081 C C . ILE B 1 12 ? -0.660 53.831 9.041 1.00 7.07 10 ILE B C 1
ATOM 2082 O O . ILE B 1 12 ? 0.021 54.828 8.775 1.00 8.86 10 ILE B O 1
ATOM 2087 N N . GLY B 1 13 ? -0.113 52.653 9.331 1.00 6.72 11 GLY B N 1
ATOM 2088 C CA . GLY B 1 13 ? 1.329 52.472 9.156 1.00 8.16 11 GLY B CA 1
ATOM 2089 C C . GLY B 1 13 ? 2.155 53.435 9.988 1.00 7.62 11 GLY B C 1
ATOM 2090 O O . GLY B 1 13 ? 1.942 53.602 11.195 1.00 6.99 11 GLY B O 1
ATOM 2091 N N . GLY B 1 14 ? 3.130 54.069 9.331 1.00 9.68 12 GLY B N 1
ATOM 2092 C CA . GLY B 1 14 ? 4.036 54.974 10.014 1.00 9.25 12 GLY B CA 1
ATOM 2093 C C . GLY B 1 14 ? 3.376 56.199 10.614 1.00 9.57 12 GLY B C 1
ATOM 2094 O O . GLY B 1 14 ? 4.005 56.868 11.445 1.00 9.39 12 GLY B O 1
ATOM 2095 N N . LEU B 1 15 ? 2.136 56.517 10.231 1.00 7.74 13 LEU B N 1
ATOM 2096 C CA . LEU B 1 15 ? 1.494 57.662 10.863 1.00 7.41 13 LEU B CA 1
ATOM 2097 C C . LEU B 1 15 ? 1.239 57.434 12.339 1.00 7.25 13 LEU B C 1
ATOM 2098 O O . LEU B 1 15 ? 1.110 58.411 13.087 1.00 8.89 13 LEU B O 1
ATOM 2103 N N . PHE B 1 16 ? 1.164 56.178 12.784 1.00 6.41 14 PHE B N 1
ATOM 2104 C CA . PHE B 1 16 ? 0.939 55.962 14.204 1.00 5.46 14 PHE B CA 1
ATOM 2105 C C . PHE B 1 16 ? 2.140 56.438 15.015 1.00 6.71 14 PHE B C 1
ATOM 2106 O O . PHE B 1 16 ? 1.968 57.129 16.030 1.00 8.34 14 PHE B O 1
ATOM 2114 N N . GLU B 1 17 ? 3.360 56.125 14.576 1.00 6.43 15 GLU B N 1
ATOM 2115 C CA . GLU B 1 17 ? 4.521 56.655 15.293 1.00 8.11 15 GLU B CA 1
ATOM 2116 C C . GLU B 1 17 ? 4.535 58.180 15.272 1.00 9.26 15 GLU B C 1
ATOM 2117 O O . GLU B 1 17 ? 4.939 58.812 16.261 1.00 9.10 15 GLU B O 1
ATOM 2123 N N . ASP B 1 18 ? 4.111 58.797 14.158 1.00 7.28 16 ASP B N 1
ATOM 2124 C CA . ASP B 1 18 ? 4.008 60.260 14.131 1.00 10.07 16 ASP B CA 1
ATOM 2125 C C . ASP B 1 18 ? 3.115 60.749 15.262 1.00 9.04 16 ASP B C 1
ATOM 2126 O O . ASP B 1 18 ? 3.461 61.697 15.983 1.00 9.57 16 ASP B O 1
ATOM 2131 N N . PHE B 1 19 ? 1.961 60.100 15.439 1.00 6.61 17 PHE B N 1
ATOM 2132 C CA . PHE B 1 19 ? 1.053 60.436 16.532 1.00 6.31 17 PHE B CA 1
ATOM 2133 C C . PHE B 1 19 ? 1.720 60.255 17.895 1.00 5.99 17 PHE B C 1
ATOM 2134 O O . PHE B 1 19 ? 1.588 61.116 18.773 1.00 6.75 17 PHE B O 1
ATOM 2142 N N . THR B 1 20 ? 2.444 59.151 18.100 1.00 6.58 18 THR B N 1
ATOM 2143 C CA . THR B 1 20 ? 3.041 58.944 19.423 1.00 5.32 18 THR B CA 1
ATOM 2144 C C . THR B 1 20 ? 4.091 60.000 19.745 1.00 6.95 18 THR B C 1
ATOM 2145 O O . THR B 1 20 ? 4.322 60.291 20.925 1.00 8.54 18 THR B O 1
ATOM 2149 N N . GLN B 1 21 ? 4.718 60.593 18.725 1.00 7.95 19 GLN B N 1
ATOM 2150 C CA . GLN B 1 21 ? 5.750 61.601 18.954 1.00 7.42 19 GLN B CA 1
ATOM 2151 C C . GLN B 1 21 ? 5.178 62.990 19.195 1.00 9.61 19 GLN B C 1
ATOM 2152 O O . GLN B 1 21 ? 5.875 63.832 19.775 1.00 17.47 19 GLN B O 1
ATOM 2158 N N . SER B 1 22 ? 3.915 63.233 18.822 1.00 8.34 20 SER B N 1
ATOM 2159 C CA . SER B 1 22 ? 3.329 64.562 18.902 1.00 9.10 20 SER B CA 1
ATOM 2160 C C . SER B 1 22 ? 2.178 64.680 19.894 1.00 9.13 20 SER B C 1
ATOM 2161 O O . SER B 1 22 ? 1.885 65.796 20.340 1.00 12.80 20 SER B O 1
ATOM 2164 N N . ALA B 1 23 ? 1.528 63.577 20.254 1.00 7.00 21 ALA B N 1
ATOM 2165 C CA . ALA B 1 23 ? 0.338 63.626 21.093 1.00 6.80 21 ALA B CA 1
ATOM 2166 C C . ALA B 1 23 ? 0.676 63.884 22.558 1.00 6.77 21 ALA B C 1
ATOM 2167 O O . ALA B 1 23 ? 1.469 63.154 23.155 1.00 6.38 21 ALA B O 1
ATOM 2169 N N . ALA B 1 24 ? 0.006 64.872 23.158 1.00 7.22 22 ALA B N 1
ATOM 2170 C CA . ALA B 1 24 ? 0.273 65.190 24.558 1.00 7.32 22 ALA B CA 1
ATOM 2171 C C . ALA B 1 24 ? -0.084 64.030 25.473 1.00 6.63 22 ALA B C 1
ATOM 2172 O O . ALA B 1 24 ? 0.552 63.854 26.524 1.00 8.16 22 ALA B O 1
ATOM 2174 N N . GLN B 1 25 ? -1.069 63.212 25.095 1.00 6.21 23 GLN B N 1
ATOM 2175 C CA . GLN B 1 25 ? -1.427 62.116 25.985 1.00 6.91 23 GLN B CA 1
ATOM 2176 C C . GLN B 1 25 ? -0.343 61.055 26.064 1.00 5.26 23 GLN B C 1
ATOM 2177 O O . GLN B 1 25 ? -0.322 60.307 27.045 1.00 5.76 23 GLN B O 1
ATOM 2183 N N . ARG B 1 26 ? 0.543 60.961 25.062 1.00 5.16 24 ARG B N 1
ATOM 2184 C CA . ARG B 1 26 ? 1.404 59.781 24.985 1.00 4.71 24 ARG B CA 1
ATOM 2185 C C . ARG B 1 26 ? 2.354 59.691 26.180 1.00 4.94 24 ARG B C 1
ATOM 2186 O O . ARG B 1 26 ? 2.527 58.605 26.743 1.00 5.65 24 ARG B O 1
ATOM 2194 N N . ALA B 1 27 ? 2.945 60.807 26.611 1.00 5.52 25 ALA B N 1
ATOM 2195 C CA . ALA B 1 27 ? 3.864 60.714 27.742 1.00 5.39 25 ALA B CA 1
ATOM 2196 C C . ALA B 1 27 ? 3.150 60.239 28.995 1.00 6.84 25 ALA B C 1
ATOM 2197 O O . ALA B 1 27 ? 3.748 59.532 29.815 1.00 6.91 25 ALA B O 1
ATOM 2199 N N . ILE B 1 28 ? 1.878 60.613 29.161 1.00 5.21 26 ILE B N 1
ATOM 2200 C CA . ILE B 1 28 ? 1.136 60.175 30.342 1.00 5.11 26 ILE B CA 1
ATOM 2201 C C . ILE B 1 28 ? 0.875 58.682 30.287 1.00 5.25 26 ILE B C 1
ATOM 2202 O O . ILE B 1 28 ? 1.046 57.966 31.286 1.00 4.43 26 ILE B O 1
ATOM 2207 N N . GLU B 1 29 ? 0.448 58.178 29.135 1.00 4.26 27 GLU B N 1
ATOM 2208 C CA . GLU B 1 29 ? 0.165 56.748 29.069 1.00 3.76 27 GLU B CA 1
ATOM 2209 C C . GLU B 1 29 ? 1.441 55.929 29.198 1.00 4.22 27 GLU B C 1
ATOM 2210 O O . GLU B 1 29 ? 1.441 54.896 29.878 1.00 4.93 27 GLU B O 1
ATOM 2216 N N . VAL B 1 30 ? 2.549 56.386 28.602 1.00 4.06 28 VAL B N 1
ATOM 2217 C CA . VAL B 1 30 ? 3.812 55.650 28.725 1.00 4.65 28 VAL B CA 1
ATOM 2218 C C . VAL B 1 30 ? 4.244 55.571 30.193 1.00 6.10 28 VAL B C 1
ATOM 2219 O O . VAL B 1 30 ? 4.639 54.507 30.690 1.00 4.75 28 VAL B O 1
ATOM 2223 N N . ARG B 1 31 ? 4.179 56.703 30.909 1.00 4.22 29 ARG B N 1
ATOM 2224 C CA . ARG B 1 31 ? 4.525 56.701 32.332 1.00 4.90 29 ARG B CA 1
ATOM 2225 C C . ARG B 1 31 ? 3.621 55.765 33.118 1.00 4.56 29 ARG B C 1
ATOM 2226 O O . ARG B 1 31 ? 4.078 55.033 34.013 1.00 5.03 29 ARG B O 1
ATOM 2234 N N . THR B 1 32 ? 2.326 55.784 32.810 1.00 4.10 30 THR B N 1
ATOM 2235 C CA . THR B 1 32 ? 1.390 54.962 33.564 1.00 4.03 30 THR B CA 1
ATOM 2236 C C . THR B 1 32 ? 1.646 53.487 33.307 1.00 3.80 30 THR B C 1
ATOM 2237 O O . THR B 1 32 ? 1.614 52.666 34.242 1.00 3.75 30 THR B O 1
ATOM 2241 N N . ILE B 1 33 ? 1.886 53.135 32.045 1.00 4.31 31 ILE B N 1
ATOM 2242 C CA . ILE B 1 33 ? 2.105 51.733 31.696 1.00 3.09 31 ILE B CA 1
ATOM 2243 C C . ILE B 1 33 ? 3.371 51.204 32.361 1.00 3.98 31 ILE B C 1
ATOM 2244 O O . ILE B 1 33 ? 3.354 50.120 32.958 1.00 5.09 31 ILE B O 1
ATOM 2249 N N . PHE B 1 34 ? 4.457 51.978 32.353 1.00 3.44 32 PHE B N 1
ATOM 2250 C CA . PHE B 1 34 ? 5.651 51.456 33.008 1.00 3.67 32 PHE B CA 1
ATOM 2251 C C . PHE B 1 34 ? 5.518 51.431 34.531 1.00 4.44 32 PHE B C 1
ATOM 2252 O O . PHE B 1 34 ? 6.131 50.574 35.176 1.00 6.21 32 PHE B O 1
ATOM 2260 N N . HIS B 1 35 ? 4.702 52.309 35.126 1.00 4.15 33 HIS B N 1
ATOM 2261 C CA . HIS B 1 35 ? 4.417 52.150 36.549 1.00 4.50 33 HIS B CA 1
ATOM 2262 C C . HIS B 1 35 ? 3.775 50.797 36.824 1.00 4.36 33 HIS B C 1
ATOM 2263 O O . HIS B 1 35 ? 4.123 50.115 37.800 1.00 6.07 33 HIS B O 1
ATOM 2270 N N . MET B 1 36 ? 2.803 50.414 35.996 1.00 4.15 34 MET B N 1
ATOM 2271 C CA . MET B 1 36 ? 2.111 49.142 36.188 1.00 3.97 34 MET B CA 1
ATOM 2272 C C . MET B 1 36 ? 3.025 47.956 35.916 1.00 3.89 34 MET B C 1
ATOM 2273 O O . MET B 1 36 ? 2.948 46.933 36.614 1.00 5.40 34 MET B O 1
ATOM 2278 N N . ILE B 1 37 ? 3.887 48.069 34.902 1.00 3.65 35 ILE B N 1
ATOM 2279 C CA . ILE B 1 37 ? 4.783 46.967 34.552 1.00 3.66 35 ILE B CA 1
ATOM 2280 C C . ILE B 1 37 ? 5.779 46.698 35.677 1.00 5.98 35 ILE B C 1
ATOM 2281 O O . ILE B 1 37 ? 6.004 45.540 36.068 1.00 6.60 35 ILE B O 1
ATOM 2286 N N . GLY B 1 38 ? 6.396 47.752 36.216 1.00 4.35 36 GLY B N 1
ATOM 2287 C CA . GLY B 1 38 ? 7.442 47.521 37.212 1.00 4.87 36 GLY B CA 1
ATOM 2288 C C . GLY B 1 38 ? 8.715 46.934 36.616 1.00 5.16 36 GLY B C 1
ATOM 2289 O O . GLY B 1 38 ? 9.070 47.186 35.458 1.00 7.44 36 GLY B O 1
ATOM 2290 N N . ASP B 1 39 ? 9.390 46.100 37.410 1.00 5.45 37 ASP B N 1
ATOM 2291 C CA . ASP B 1 39 ? 10.672 45.514 37.025 1.00 5.75 37 ASP B CA 1
ATOM 2292 C C . ASP B 1 39 ? 10.447 44.384 36.031 1.00 8.04 37 ASP B C 1
ATOM 2293 O O . ASP B 1 39 ? 9.590 43.528 36.254 1.00 7.01 37 ASP B O 1
ATOM 2298 N N . VAL B 1 40 ? 11.220 44.366 34.941 1.00 5.45 38 VAL B N 1
ATOM 2299 C CA . VAL B 1 40 ? 11.103 43.302 33.950 1.00 5.30 38 VAL B CA 1
ATOM 2300 C C . VAL B 1 40 ? 12.367 42.468 33.825 1.00 5.87 38 VAL B C 1
ATOM 2301 O O . VAL B 1 40 ? 12.455 41.640 32.927 1.00 5.86 38 VAL B O 1
ATOM 2305 N N A SER B 1 41 ? 13.343 42.667 34.700 0.76 7.45 39 SER B N 1
ATOM 2306 N N B SER B 1 41 ? 13.346 42.660 34.708 0.24 7.36 39 SER B N 1
ATOM 2307 C CA A SER B 1 41 ? 14.616 41.970 34.574 0.76 7.12 39 SER B CA 1
ATOM 2308 C CA B SER B 1 41 ? 14.632 41.983 34.566 0.24 8.43 39 SER B CA 1
ATOM 2309 C C A SER B 1 41 ? 14.410 40.465 34.503 0.76 7.87 39 SER B C 1
ATOM 2310 C C B SER B 1 41 ? 14.451 40.469 34.520 0.24 8.07 39 SER B C 1
ATOM 2311 O O A SER B 1 41 ? 13.775 39.871 35.380 0.76 8.36 39 SER B O 1
ATOM 2312 O O B SER B 1 41 ? 13.877 39.874 35.437 0.24 8.82 39 SER B O 1
ATOM 2317 N N . GLY B 1 42 ? 14.936 39.851 33.442 1.00 7.93 40 GLY B N 1
ATOM 2318 C CA . GLY B 1 42 ? 14.882 38.415 33.283 1.00 7.79 40 GLY B CA 1
ATOM 2319 C C . GLY B 1 42 ? 13.541 37.839 32.886 1.00 7.22 40 GLY B C 1
ATOM 2320 O O . GLY B 1 42 ? 13.443 36.616 32.744 1.00 7.99 40 GLY B O 1
ATOM 2321 N N . LYS B 1 43 ? 12.512 38.663 32.692 1.00 6.51 41 LYS B N 1
ATOM 2322 C CA . LYS B 1 43 ? 11.190 38.114 32.396 1.00 6.12 41 LYS B CA 1
ATOM 2323 C C . LYS B 1 43 ? 11.004 37.798 30.912 1.00 6.62 41 LYS B C 1
ATOM 2324 O O . LYS B 1 43 ? 11.602 38.423 30.028 1.00 6.07 41 LYS B O 1
ATOM 2330 N N . SER B 1 44 ? 10.106 36.856 30.639 1.00 5.90 42 SER B N 1
ATOM 2331 C CA . SER B 1 44 ? 9.583 36.665 29.287 1.00 5.67 42 SER B CA 1
ATOM 2332 C C . SER B 1 44 ? 8.310 37.485 29.126 1.00 5.04 42 SER B C 1
ATOM 2333 O O . SER B 1 44 ? 7.453 37.511 30.019 1.00 4.92 42 SER B O 1
ATOM 2336 N N . VAL B 1 45 ? 8.205 38.194 28.003 1.00 4.71 43 VAL B N 1
ATOM 2337 C CA . VAL B 1 45 ? 7.185 39.215 27.815 1.00 4.18 43 VAL B CA 1
ATOM 2338 C C . VAL B 1 45 ? 6.511 39.022 26.465 1.00 4.06 43 VAL B C 1
ATOM 2339 O O . VAL B 1 45 ? 7.189 38.879 25.443 1.00 4.52 43 VAL B O 1
ATOM 2343 N N . LEU B 1 46 ? 5.180 39.035 26.464 1.00 3.84 44 LEU B N 1
ATOM 2344 C CA . LEU B 1 46 ? 4.363 39.038 25.253 1.00 3.74 44 LEU B CA 1
ATOM 2345 C C . LEU B 1 46 ? 3.694 40.403 25.139 1.00 3.32 44 LEU B C 1
ATOM 2346 O O . LEU B 1 46 ? 2.925 40.782 26.025 1.00 3.30 44 LEU B O 1
ATOM 2351 N N . ASP B 1 47 ? 3.996 41.149 24.062 1.00 3.22 45 ASP B N 1
ATOM 2352 C CA . ASP B 1 47 ? 3.436 42.491 23.821 1.00 2.99 45 ASP B CA 1
ATOM 2353 C C . ASP B 1 47 ? 2.350 42.373 22.757 1.00 4.11 45 ASP B C 1
ATOM 2354 O O . ASP B 1 47 ? 2.647 42.209 21.568 1.00 3.49 45 ASP B O 1
ATOM 2359 N N . LEU B 1 48 ? 1.091 42.404 23.195 1.00 3.34 46 LEU B N 1
ATOM 2360 C CA . LEU B 1 48 ? -0.055 42.248 22.312 1.00 3.00 46 LEU B CA 1
ATOM 2361 C C . LEU B 1 48 ? -0.507 43.594 21.760 1.00 2.86 46 LEU B C 1
ATOM 2362 O O . LEU B 1 48 ? -0.431 44.626 22.439 1.00 5.49 46 LEU B O 1
ATOM 2367 N N . ALA B 1 49 ? -1.018 43.576 20.531 1.00 3.05 47 ALA B N 1
ATOM 2368 C CA . ALA B 1 49 ? -1.328 44.815 19.794 1.00 3.03 47 ALA B CA 1
ATOM 2369 C C . ALA B 1 49 ? -0.103 45.725 19.752 1.00 4.07 47 ALA B C 1
ATOM 2370 O O . ALA B 1 49 ? -0.167 46.929 20.028 1.00 4.59 47 ALA B O 1
ATOM 2372 N N . CYS B 1 50 ? 1.034 45.136 19.377 1.00 3.00 48 CYS B N 1
ATOM 2373 C CA . CYS B 1 50 ? 2.322 45.781 19.607 1.00 2.97 48 CYS B CA 1
ATOM 2374 C C . CYS B 1 50 ? 2.590 46.973 18.701 1.00 3.13 48 CYS B C 1
ATOM 2375 O O . CYS B 1 50 ? 3.518 47.735 18.999 1.00 3.17 48 CYS B O 1
ATOM 2378 N N . GLY B 1 51 ? 1.849 47.140 17.606 1.00 3.50 49 GLY B N 1
ATOM 2379 C CA . GLY B 1 51 ? 2.133 48.288 16.733 1.00 3.58 49 GLY B CA 1
ATOM 2380 C C . GLY B 1 51 ? 3.503 48.147 16.097 1.00 4.74 49 GLY B C 1
ATOM 2381 O O . GLY B 1 51 ? 3.877 47.070 15.604 1.00 4.96 49 GLY B O 1
ATOM 2382 N N . PHE B 1 52 ? 4.286 49.237 16.117 1.00 4.09 50 PHE B N 1
ATOM 2383 C CA . PHE B 1 52 ? 5.674 49.164 15.645 1.00 4.52 50 PHE B CA 1
ATOM 2384 C C . PHE B 1 52 ? 6.625 48.648 16.720 1.00 4.39 50 PHE B C 1
ATOM 2385 O O . PHE B 1 52 ? 7.838 48.560 16.482 1.00 4.82 50 PHE B O 1
ATOM 2393 N N . GLY B 1 53 ? 6.079 48.236 17.855 1.00 3.92 51 GLY B N 1
ATOM 2394 C CA . GLY B 1 53 ? 6.843 47.505 18.838 1.00 3.86 51 GLY B CA 1
ATOM 2395 C C . GLY B 1 53 ? 7.254 48.300 20.055 1.00 3.73 51 GLY B C 1
ATOM 2396 O O . GLY B 1 53 ? 8.052 47.787 20.848 1.00 5.29 51 GLY B O 1
ATOM 2397 N N . PHE B 1 54 ? 6.721 49.515 20.244 1.00 3.70 52 PHE B N 1
ATOM 2398 C CA . PHE B 1 54 ? 7.305 50.431 21.216 1.00 4.93 52 PHE B CA 1
ATOM 2399 C C . PHE B 1 54 ? 7.449 49.800 22.601 1.00 3.77 52 PHE B C 1
ATOM 2400 O O . PHE B 1 54 ? 8.528 49.858 23.215 1.00 4.52 52 PHE B O 1
ATOM 2408 N N . PHE B 1 55 ? 6.359 49.254 23.158 1.00 2.86 53 PHE B N 1
ATOM 2409 C CA . PHE B 1 55 ? 6.440 48.836 24.559 1.00 3.03 53 PHE B CA 1
ATOM 2410 C C . PHE B 1 55 ? 7.320 47.606 24.742 1.00 4.51 53 PHE B C 1
ATOM 2411 O O . PHE B 1 55 ? 8.179 47.586 25.635 1.00 4.17 53 PHE B O 1
ATOM 2419 N N . GLY B 1 56 ? 7.134 46.575 23.913 1.00 3.44 54 GLY B N 1
ATOM 2420 C CA . GLY B 1 56 ? 8.037 45.427 23.955 1.00 4.01 54 GLY B CA 1
ATOM 2421 C C . GLY B 1 56 ? 9.492 45.826 23.823 1.00 3.16 54 GLY B C 1
ATOM 2422 O O . GLY B 1 56 ? 10.368 45.279 24.512 1.00 4.01 54 GLY B O 1
ATOM 2423 N N . ARG B 1 57 ? 9.773 46.787 22.944 1.00 3.67 55 ARG B N 1
ATOM 2424 C CA . ARG B 1 57 ? 11.154 47.179 22.697 1.00 2.95 55 ARG B CA 1
ATOM 2425 C C . ARG B 1 57 ? 11.746 47.883 23.914 1.00 4.73 55 ARG B C 1
ATOM 2426 O O . ARG B 1 57 ? 12.876 47.584 24.332 1.00 5.29 55 ARG B O 1
ATOM 2434 N N A GLU B 1 58 ? 10.992 48.812 24.513 0.52 4.14 56 GLU B N 1
ATOM 2435 N N B GLU B 1 58 ? 10.993 48.817 24.510 0.48 4.13 56 GLU B N 1
ATOM 2436 C CA A GLU B 1 58 ? 11.488 49.487 25.705 0.52 4.78 56 GLU B CA 1
ATOM 2437 C CA B GLU B 1 58 ? 11.481 49.488 25.709 0.48 4.76 56 GLU B CA 1
ATOM 2438 C C A GLU B 1 58 ? 11.557 48.542 26.899 0.52 4.55 56 GLU B C 1
ATOM 2439 C C B GLU B 1 58 ? 11.561 48.537 26.895 0.48 4.60 56 GLU B C 1
ATOM 2440 O O A GLU B 1 58 ? 12.420 48.709 27.768 0.52 5.71 56 GLU B O 1
ATOM 2441 O O B GLU B 1 58 ? 12.432 48.699 27.757 0.48 5.71 56 GLU B O 1
ATOM 2452 N N . ILE B 1 59 ? 10.664 47.549 26.956 1.00 4.41 57 ILE B N 1
ATOM 2453 C CA . ILE B 1 59 ? 10.754 46.505 27.982 1.00 4.05 57 ILE B CA 1
ATOM 2454 C C . ILE B 1 59 ? 12.048 45.703 27.823 1.00 4.19 57 ILE B C 1
ATOM 2455 O O . ILE B 1 59 ? 12.740 45.403 28.807 1.00 5.02 57 ILE B O 1
ATOM 2460 N N . TYR B 1 60 ? 12.391 45.333 26.580 1.00 3.84 58 TYR B N 1
ATOM 2461 C CA . TYR B 1 60 ? 13.685 44.700 26.336 1.00 4.15 58 TYR B CA 1
ATOM 2462 C C . TYR B 1 60 ? 14.834 45.585 26.818 1.00 5.18 58 TYR B C 1
ATOM 2463 O O . TYR B 1 60 ? 15.768 45.104 27.476 1.00 6.03 58 TYR B O 1
ATOM 2472 N N A ARG B 1 61 ? 14.768 46.890 26.528 0.57 4.86 59 ARG B N 1
ATOM 2473 N N B ARG B 1 61 ? 14.786 46.884 26.507 0.43 5.22 59 ARG B N 1
ATOM 2474 C CA A ARG B 1 61 ? 15.851 47.782 26.935 0.57 5.65 59 ARG B CA 1
ATOM 2475 C CA B ARG B 1 61 ? 15.874 47.764 26.924 0.43 5.64 59 ARG B CA 1
ATOM 2476 C C A ARG B 1 61 ? 15.992 47.847 28.449 0.57 6.24 59 ARG B C 1
ATOM 2477 C C B ARG B 1 61 ? 15.940 47.949 28.433 0.43 7.39 59 ARG B C 1
ATOM 2478 O O A ARG B 1 61 ? 17.084 48.114 28.959 0.57 8.16 59 ARG B O 1
ATOM 2479 O O B ARG B 1 61 ? 16.937 48.477 28.936 0.43 8.28 59 ARG B O 1
ATOM 2494 N N A ARG B 1 62 ? 14.913 47.596 29.183 0.57 7.65 60 ARG B N 1
ATOM 2495 N N B ARG B 1 62 ? 14.911 47.538 29.165 0.43 7.63 60 ARG B N 1
ATOM 2496 C CA A ARG B 1 62 ? 14.947 47.632 30.637 0.57 7.23 60 ARG B CA 1
ATOM 2497 C CA B ARG B 1 62 ? 14.919 47.612 30.615 0.43 7.68 60 ARG B CA 1
ATOM 2498 C C A ARG B 1 62 ? 15.206 46.257 31.260 0.57 6.86 60 ARG B C 1
ATOM 2499 C C B ARG B 1 62 ? 15.233 46.267 31.261 0.43 6.87 60 ARG B C 1
ATOM 2500 O O A ARG B 1 62 ? 15.029 46.094 32.469 0.57 8.77 60 ARG B O 1
ATOM 2501 O O B ARG B 1 62 ? 15.121 46.133 32.483 0.43 8.47 60 ARG B O 1
ATOM 2516 N N . GLY B 1 63 ? 15.639 45.276 30.473 1.00 6.51 61 GLY B N 1
ATOM 2517 C CA . GLY B 1 63 ? 16.202 44.054 31.013 1.00 6.94 61 GLY B CA 1
ATOM 2518 C C . GLY B 1 63 ? 15.430 42.766 30.810 1.00 6.53 61 GLY B C 1
ATOM 2519 O O . GLY B 1 63 ? 15.861 41.729 31.339 1.00 7.26 61 GLY B O 1
ATOM 2520 N N . ALA B 1 64 ? 14.331 42.781 30.048 1.00 6.19 62 ALA B N 1
ATOM 2521 C CA . ALA B 1 64 ? 13.593 41.539 29.830 1.00 5.74 62 ALA B CA 1
ATOM 2522 C C . ALA B 1 64 ? 14.456 40.515 29.093 1.00 6.97 62 ALA B C 1
ATOM 2523 O O . ALA B 1 64 ? 15.353 40.860 28.305 1.00 8.41 62 ALA B O 1
ATOM 2525 N N . ALA B 1 65 ? 14.176 39.243 29.358 1.00 6.43 63 ALA B N 1
ATOM 2526 C CA . ALA B 1 65 ? 14.980 38.165 28.768 1.00 8.52 63 ALA B CA 1
ATOM 2527 C C . ALA B 1 65 ? 14.551 37.810 27.353 1.00 11.18 63 ALA B C 1
ATOM 2528 O O . ALA B 1 65 ? 15.396 37.436 26.527 1.00 16.71 63 ALA B O 1
ATOM 2530 N N . LYS B 1 66 ? 13.261 37.901 27.070 1.00 7.55 64 LYS B N 1
ATOM 2531 C CA . LYS B 1 66 ? 12.659 37.454 25.822 1.00 8.60 64 LYS B CA 1
ATOM 2532 C C . LYS B 1 66 ? 11.421 38.302 25.606 1.00 7.83 64 LYS B C 1
ATOM 2533 O O . LYS B 1 66 ? 10.620 38.454 26.534 1.00 8.00 64 LYS B O 1
ATOM 2539 N N . VAL B 1 67 ? 11.262 38.846 24.407 1.00 6.22 65 VAL B N 1
ATOM 2540 C CA . VAL B 1 67 ? 10.107 39.675 24.086 1.00 3.34 65 VAL B CA 1
ATOM 2541 C C . VAL B 1 67 ? 9.545 39.245 22.739 1.00 4.31 65 VAL B C 1
ATOM 2542 O O . VAL B 1 67 ? 10.279 39.158 21.748 1.00 5.63 65 VAL B O 1
ATOM 2546 N N . VAL B 1 68 ? 8.235 39.005 22.706 1.00 3.11 66 VAL B N 1
ATOM 2547 C CA . VAL B 1 68 ? 7.496 38.617 21.513 1.00 3.53 66 VAL B CA 1
ATOM 2548 C C . VAL B 1 68 ? 6.381 39.630 21.321 1.00 5.17 66 VAL B C 1
ATOM 2549 O O . VAL B 1 68 ? 5.629 39.904 22.262 1.00 3.89 66 VAL B O 1
ATOM 2553 N N . GLY B 1 69 ? 6.271 40.188 20.122 1.00 3.72 67 GLY B N 1
ATOM 2554 C CA . GLY B 1 69 ? 5.218 41.156 19.799 1.00 4.17 67 GLY B CA 1
ATOM 2555 C C . GLY B 1 69 ? 4.238 40.565 18.805 1.00 3.94 67 GLY B C 1
ATOM 2556 O O . GLY B 1 69 ? 4.633 39.826 17.905 1.00 3.67 67 GLY B O 1
ATOM 2557 N N . VAL B 1 70 ? 2.949 40.872 18.987 1.00 3.40 68 VAL B N 1
ATOM 2558 C CA . VAL B 1 70 ? 1.881 40.351 18.139 1.00 2.96 68 VAL B CA 1
ATOM 2559 C C . VAL B 1 70 ? 0.972 41.493 17.719 1.00 3.44 68 VAL B C 1
ATOM 2560 O O . VAL B 1 70 ? 0.582 42.306 18.561 1.00 3.58 68 VAL B O 1
ATOM 2564 N N . ASP B 1 71 ? 0.599 41.545 16.431 1.00 3.17 69 ASP B N 1
ATOM 2565 C CA . ASP B 1 71 ? -0.318 42.577 15.952 1.00 3.29 69 ASP B CA 1
ATOM 2566 C C . ASP B 1 71 ? -1.134 42.006 14.805 1.00 3.89 69 ASP B C 1
ATOM 2567 O O . ASP B 1 71 ? -0.649 41.149 14.067 1.00 4.70 69 ASP B O 1
ATOM 2572 N N . ILE B 1 72 ? -2.375 42.483 14.640 1.00 4.26 70 ILE B N 1
ATOM 2573 C CA . ILE B 1 72 ? -3.203 41.972 13.542 1.00 4.98 70 ILE B CA 1
ATOM 2574 C C . ILE B 1 72 ? -2.796 42.552 12.186 1.00 5.18 70 ILE B C 1
ATOM 2575 O O . ILE B 1 72 ? -3.173 42.006 11.134 1.00 5.86 70 ILE B O 1
ATOM 2580 N N . SER B 1 73 ? -2.033 43.648 12.184 1.00 4.75 71 SER B N 1
ATOM 2581 C CA . SER B 1 73 ? -1.701 44.364 10.952 1.00 5.08 71 SER B CA 1
ATOM 2582 C C . SER B 1 73 ? -0.369 43.891 10.377 1.00 5.03 71 SER B C 1
ATOM 2583 O O . SER B 1 73 ? 0.677 44.049 11.013 1.00 4.74 71 SER B O 1
ATOM 2586 N N . GLU B 1 74 ? -0.408 43.354 9.152 1.00 5.74 72 GLU B N 1
ATOM 2587 C CA . GLU B 1 74 ? 0.838 43.003 8.469 1.00 5.94 72 GLU B CA 1
ATOM 2588 C C . GLU B 1 74 ? 1.731 44.221 8.286 1.00 5.75 72 GLU B C 1
ATOM 2589 O O . GLU B 1 74 ? 2.965 44.119 8.382 1.00 5.59 72 GLU B O 1
ATOM 2595 N N A LYS B 1 75 ? 1.138 45.381 8.002 0.25 5.93 73 LYS B N 1
ATOM 2596 N N B LYS B 1 75 ? 1.133 45.379 7.995 0.53 5.94 73 LYS B N 1
ATOM 2597 N N C LYS B 1 75 ? 1.137 45.380 8.004 0.22 5.93 73 LYS B N 1
ATOM 2598 C CA A LYS B 1 75 ? 1.951 46.574 7.795 0.25 5.97 73 LYS B CA 1
ATOM 2599 C CA B LYS B 1 75 ? 1.929 46.587 7.801 0.53 5.97 73 LYS B CA 1
ATOM 2600 C CA C LYS B 1 75 ? 1.949 46.574 7.796 0.22 5.97 73 LYS B CA 1
ATOM 2601 C C A LYS B 1 75 ? 2.641 46.998 9.084 0.25 5.98 73 LYS B C 1
ATOM 2602 C C B LYS B 1 75 ? 2.641 46.978 9.085 0.53 5.63 73 LYS B C 1
ATOM 2603 C C C LYS B 1 75 ? 2.640 46.998 9.084 0.22 5.98 73 LYS B C 1
ATOM 2604 O O A LYS B 1 75 ? 3.812 47.397 9.062 0.25 6.65 73 LYS B O 1
ATOM 2605 O O B LYS B 1 75 ? 3.829 47.326 9.063 0.53 6.11 73 LYS B O 1
ATOM 2606 O O C LYS B 1 75 ? 3.812 47.396 9.062 0.22 6.63 73 LYS B O 1
ATOM 2622 N N . MET B 1 76 ? 1.938 46.911 10.217 1.00 4.66 74 MET B N 1
ATOM 2623 C CA . MET B 1 76 ? 2.565 47.274 11.487 1.00 4.51 74 MET B CA 1
ATOM 2624 C C . MET B 1 76 ? 3.687 46.316 11.846 1.00 4.65 74 MET B C 1
ATOM 2625 O O . MET B 1 76 ? 4.728 46.751 12.348 1.00 3.92 74 MET B O 1
ATOM 2630 N N . ILE B 1 77 ? 3.512 45.019 11.570 1.00 4.09 75 ILE B N 1
ATOM 2631 C CA . ILE B 1 77 ? 4.563 44.053 11.879 1.00 4.00 75 ILE B CA 1
ATOM 2632 C C . ILE B 1 77 ? 5.773 44.266 10.972 1.00 5.26 75 ILE B C 1
ATOM 2633 O O . ILE B 1 77 ? 6.916 44.141 11.421 1.00 5.32 75 ILE B O 1
ATOM 2638 N N A GLU B 1 78 ? 5.549 44.602 9.694 0.53 4.79 76 GLU B N 1
ATOM 2639 N N B GLU B 1 78 ? 5.549 44.627 9.702 0.47 5.17 76 GLU B N 1
ATOM 2640 C CA A GLU B 1 78 ? 6.662 45.002 8.831 0.53 5.36 76 GLU B CA 1
ATOM 2641 C CA B GLU B 1 78 ? 6.670 44.991 8.836 0.47 5.35 76 GLU B CA 1
ATOM 2642 C C A GLU B 1 78 ? 7.463 46.128 9.467 0.53 5.09 76 GLU B C 1
ATOM 2643 C C B GLU B 1 78 ? 7.466 46.144 9.432 0.47 6.03 76 GLU B C 1
ATOM 2644 O O A GLU B 1 78 ? 8.697 46.063 9.558 0.53 6.73 76 GLU B O 1
ATOM 2645 O O B GLU B 1 78 ? 8.704 46.112 9.463 0.47 8.02 76 GLU B O 1
ATOM 2656 N N . LEU B 1 79 ? 6.768 47.178 9.913 1.00 5.02 77 LEU B N 1
ATOM 2657 C CA . LEU B 1 79 ? 7.453 48.305 10.534 1.00 5.07 77 LEU B CA 1
ATOM 2658 C C . LEU B 1 79 ? 8.173 47.883 11.808 1.00 4.42 77 LEU B C 1
ATOM 2659 O O . LEU B 1 79 ? 9.303 48.332 12.074 1.00 4.72 77 LEU B O 1
ATOM 2664 N N . ALA B 1 80 ? 7.520 47.057 12.631 1.00 4.18 78 ALA B N 1
ATOM 2665 C CA . ALA B 1 80 ? 8.141 46.630 13.882 1.00 3.37 78 ALA B CA 1
ATOM 2666 C C . ALA B 1 80 ? 9.422 45.848 13.631 1.00 5.56 78 ALA B C 1
ATOM 2667 O O . ALA B 1 80 ? 10.429 46.061 14.325 1.00 4.58 78 ALA B O 1
ATOM 2669 N N . ARG B 1 81 ? 9.407 44.928 12.655 1.00 4.47 79 ARG B N 1
ATOM 2670 C CA . ARG B 1 81 ? 10.612 44.159 12.356 1.00 4.37 79 ARG B CA 1
ATOM 2671 C C . ARG B 1 81 ? 11.731 45.053 11.878 1.00 7.07 79 ARG B C 1
ATOM 2672 O O . ARG B 1 81 ? 12.905 44.825 12.204 1.00 6.57 79 ARG B O 1
ATOM 2680 N N . GLU B 1 82 ? 11.397 46.052 11.069 1.00 5.19 80 GLU B N 1
ATOM 2681 C CA . GLU B 1 82 ? 12.416 46.963 10.581 1.00 7.81 80 GLU B CA 1
ATOM 2682 C C . GLU B 1 82 ? 13.026 47.773 11.721 1.00 5.64 80 GLU B C 1
ATOM 2683 O O . GLU B 1 82 ? 14.244 47.993 11.738 1.00 7.94 80 GLU B O 1
ATOM 2689 N N . GLU B 1 83 ? 12.214 48.187 12.706 1.00 4.96 81 GLU B N 1
ATOM 2690 C CA . GLU B 1 83 ? 12.764 48.899 13.861 1.00 5.84 81 GLU B CA 1
ATOM 2691 C C . GLU B 1 83 ? 13.727 48.013 14.640 1.00 4.82 81 GLU B C 1
ATOM 2692 O O . GLU B 1 83 ? 14.802 48.464 15.066 1.00 5.89 81 GLU B O 1
ATOM 2698 N N . SER B 1 84 ? 13.376 46.736 14.828 1.00 4.43 82 SER B N 1
ATOM 2699 C CA . SER B 1 84 ? 14.288 45.844 15.550 1.00 4.54 82 SER B CA 1
ATOM 2700 C C . SER B 1 84 ? 15.583 45.615 14.787 1.00 5.39 82 SER B C 1
ATOM 2701 O O . SER B 1 84 ? 16.643 45.448 15.404 1.00 6.34 82 SER B O 1
ATOM 2704 N N A ARG B 1 85 ? 15.535 45.581 13.449 1.00 5.86 83 ARG B N 1
ATOM 2705 C CA A ARG B 1 85 ? 16.782 45.501 12.691 1.00 6.88 83 ARG B CA 1
ATOM 2706 C C A ARG B 1 85 ? 17.609 46.762 12.885 1.00 7.37 83 ARG B C 1
ATOM 2707 O O A ARG B 1 85 ? 18.834 46.691 13.061 1.00 8.13 83 ARG B O 1
ATOM 2715 N N . LYS B 1 86 ? 16.946 47.922 12.865 1.00 7.13 84 LYS B N 1
ATOM 2716 C CA . LYS B 1 86 ? 17.627 49.212 12.978 1.00 7.77 84 LYS B CA 1
ATOM 2717 C C . LYS B 1 86 ? 18.362 49.336 14.305 1.00 7.75 84 LYS B C 1
ATOM 2718 O O . LYS B 1 86 ? 19.469 49.895 14.368 1.00 8.65 84 LYS B O 1
ATOM 2724 N N . TYR B 1 87 ? 17.762 48.808 15.372 1.00 6.88 85 TYR B N 1
ATOM 2725 C CA . TYR B 1 87 ? 18.315 48.957 16.707 1.00 6.91 85 TYR B CA 1
ATOM 2726 C C . TYR B 1 87 ? 18.983 47.681 17.195 1.00 6.96 85 TYR B C 1
ATOM 2727 O O . TYR B 1 87 ? 19.406 47.613 18.354 1.00 7.01 85 TYR B O 1
ATOM 2736 N N . GLY B 1 88 ? 19.109 46.682 16.328 1.00 5.54 86 GLY B N 1
ATOM 2737 C CA . GLY B 1 88 ? 19.869 45.490 16.693 1.00 5.75 86 GLY B CA 1
ATOM 2738 C C . GLY B 1 88 ? 19.309 44.766 17.894 1.00 5.55 86 GLY B C 1
ATOM 2739 O O . GLY B 1 88 ? 20.084 44.237 18.707 1.00 5.84 86 GLY B O 1
ATOM 2740 N N . ASP B 1 89 ? 17.987 44.710 18.022 1.00 5.12 87 ASP B N 1
ATOM 2741 C CA . ASP B 1 89 ? 17.385 44.070 19.174 1.00 4.95 87 ASP B CA 1
ATOM 2742 C C . ASP B 1 89 ? 16.745 42.741 18.781 1.00 5.26 87 ASP B C 1
ATOM 2743 O O . ASP B 1 89 ? 16.560 42.460 17.590 1.00 6.26 87 ASP B O 1
ATOM 2748 N N . PRO B 1 90 ? 16.460 41.872 19.759 1.00 4.82 88 PRO B N 1
ATOM 2749 C CA . PRO B 1 90 ? 16.111 40.474 19.459 1.00 5.06 88 PRO B CA 1
ATOM 2750 C C . PRO B 1 90 ? 14.618 40.185 19.473 1.00 6.56 88 PRO B C 1
ATOM 2751 O O . PRO B 1 90 ? 14.209 39.016 19.571 1.00 7.35 88 PRO B O 1
ATOM 2755 N N . LEU B 1 91 ? 13.786 41.213 19.392 1.00 5.14 89 LEU B N 1
ATOM 2756 C CA . LEU B 1 91 ? 12.353 40.962 19.437 1.00 3.87 89 LEU B CA 1
ATOM 2757 C C . LEU B 1 91 ? 11.901 40.089 18.270 1.00 4.02 89 LEU B C 1
ATOM 2758 O O . LEU B 1 91 ? 12.391 40.217 17.138 1.00 5.10 89 LEU B O 1
ATOM 2763 N N A GLU B 1 92 ? 10.880 39.279 18.561 0.58 4.79 90 GLU B N 1
ATOM 2764 N N B GLU B 1 92 ? 11.009 39.140 18.550 0.42 4.36 90 GLU B N 1
ATOM 2765 C CA A GLU B 1 92 ? 10.229 38.343 17.650 0.58 3.96 90 GLU B CA 1
ATOM 2766 C CA B GLU B 1 92 ? 10.330 38.455 17.460 0.42 4.57 90 GLU B CA 1
ATOM 2767 C C A GLU B 1 92 ? 8.801 38.820 17.406 0.58 3.70 90 GLU B C 1
ATOM 2768 C C B GLU B 1 92 ? 8.913 38.989 17.347 0.42 3.69 90 GLU B C 1
ATOM 2769 O O A GLU B 1 92 ? 8.087 39.102 18.369 0.58 6.96 90 GLU B O 1
ATOM 2770 O O B GLU B 1 92 ? 8.330 39.466 18.324 0.42 3.44 90 GLU B O 1
ATOM 2781 N N . PHE B 1 93 ? 8.381 38.919 16.134 1.00 4.43 91 PHE B N 1
ATOM 2782 C CA . PHE B 1 93 ? 7.063 39.464 15.801 1.00 3.95 91 PHE B CA 1
ATOM 2783 C C . PHE B 1 93 ? 6.217 38.481 15.010 1.00 4.26 91 PHE B C 1
ATOM 2784 O O . PHE B 1 93 ? 6.715 37.743 14.160 1.00 5.80 91 PHE B O 1
ATOM 2792 N N . HIS B 1 94 ? 4.902 38.524 15.273 1.00 3.84 92 HIS B N 1
ATOM 2793 C CA . HIS B 1 94 ? 3.935 37.687 14.571 1.00 4.06 92 HIS B CA 1
ATOM 2794 C C . HIS B 1 94 ? 2.669 38.468 14.269 1.00 4.21 92 HIS B C 1
ATOM 2795 O O . HIS B 1 94 ? 2.184 39.216 15.121 1.00 3.97 92 HIS B O 1
ATOM 2802 N N . VAL B 1 95 ? 2.091 38.201 13.101 1.00 4.37 93 VAL B N 1
ATOM 2803 C CA . VAL B 1 95 ? 0.766 38.712 12.745 1.00 4.66 93 VAL B CA 1
ATOM 2804 C C . VAL B 1 95 ? -0.271 37.750 13.303 1.00 5.12 93 VAL B C 1
ATOM 2805 O O . VAL B 1 95 ? -0.297 36.576 12.918 1.00 5.66 93 VAL B O 1
ATOM 2809 N N . ARG B 1 96 ? -1.106 38.237 14.223 1.00 5.07 94 ARG B N 1
ATOM 2810 C CA . ARG B 1 96 ? -2.206 37.430 14.748 1.00 4.40 94 ARG B CA 1
ATOM 2811 C C . ARG B 1 96 ? -3.342 38.354 15.124 1.00 4.74 94 ARG B C 1
ATOM 2812 O O . ARG B 1 96 ? -3.113 39.491 15.525 1.00 5.15 94 ARG B O 1
ATOM 2820 N N . ASP B 1 97 ? -4.566 37.827 15.041 1.00 6.22 95 ASP B N 1
ATOM 2821 C CA . ASP B 1 97 ? -5.726 38.431 15.695 1.00 6.71 95 ASP B CA 1
ATOM 2822 C C . ASP B 1 97 ? -5.789 37.855 17.100 1.00 4.81 95 ASP B C 1
ATOM 2823 O O . ASP B 1 97 ? -6.023 36.655 17.265 1.00 5.48 95 ASP B O 1
ATOM 2828 N N . VAL B 1 98 ? -5.544 38.690 18.116 1.00 3.82 96 VAL B N 1
ATOM 2829 C CA . VAL B 1 98 ? -5.480 38.174 19.487 1.00 4.69 96 VAL B CA 1
ATOM 2830 C C . VAL B 1 98 ? -6.768 37.446 19.885 1.00 6.63 96 VAL B C 1
ATOM 2831 O O . VAL B 1 98 ? -6.724 36.484 20.659 1.00 7.80 96 VAL B O 1
ATOM 2835 N N . ALA B 1 99 ? -7.929 37.879 19.380 1.00 4.71 97 ALA B N 1
ATOM 2836 C CA . ALA B 1 99 ? -9.175 37.228 19.785 1.00 4.90 97 ALA B CA 1
ATOM 2837 C C . ALA B 1 99 ? -9.228 35.768 19.366 1.00 6.77 97 ALA B C 1
ATOM 2838 O O . ALA B 1 99 ? -9.946 34.976 19.996 1.00 10.37 97 ALA B O 1
ATOM 2840 N N . ASN B 1 100 ? -8.509 35.382 18.306 1.00 6.86 98 ASN B N 1
ATOM 2841 C CA . ASN B 1 100 ? -8.655 34.042 17.746 1.00 9.17 98 ASN B CA 1
ATOM 2842 C C . ASN B 1 100 ? -7.353 33.242 17.677 1.00 9.73 98 ASN B C 1
ATOM 2843 O O . ASN B 1 100 ? -7.354 32.121 17.143 1.00 17.57 98 ASN B O 1
ATOM 2848 N N . MET B 1 101 ? -6.275 33.724 18.254 1.00 9.62 99 MET B N 1
ATOM 2849 C CA . MET B 1 101 ? -4.999 33.040 18.073 1.00 8.93 99 MET B CA 1
ATOM 2850 C C . MET B 1 101 ? -4.811 31.916 19.092 1.00 9.79 99 MET B C 1
ATOM 2851 O O . MET B 1 101 ? -5.409 31.912 20.177 1.00 11.06 99 MET B O 1
ATOM 2856 N N A GLU B 1 102 ? -3.972 30.941 18.717 0.62 6.99 100 GLU B N 1
ATOM 2857 N N B GLU B 1 102 ? -3.971 30.979 18.736 0.38 7.37 100 GLU B N 1
ATOM 2858 C CA A GLU B 1 102 ? -3.465 29.966 19.676 0.62 6.72 100 GLU B CA 1
ATOM 2859 C CA B GLU B 1 102 ? -3.519 30.000 19.712 0.38 6.72 100 GLU B CA 1
ATOM 2860 C C A GLU B 1 102 ? -2.298 30.563 20.459 0.62 7.67 100 GLU B C 1
ATOM 2861 C C B GLU B 1 102 ? -2.289 30.523 20.446 0.38 7.47 100 GLU B C 1
ATOM 2862 O O A GLU B 1 102 ? -1.545 31.387 19.934 0.62 7.31 100 GLU B O 1
ATOM 2863 O O B GLU B 1 102 ? -1.486 31.267 19.874 0.38 7.78 100 GLU B O 1
ATOM 2874 N N . PRO B 1 103 ? -2.125 30.180 21.722 1.00 7.47 101 PRO B N 1
ATOM 2875 C CA . PRO B 1 103 ? -0.987 30.702 22.485 1.00 8.40 101 PRO B CA 1
ATOM 2876 C C . PRO B 1 103 ? 0.354 30.422 21.824 1.00 6.97 101 PRO B C 1
ATOM 2877 O O . PRO B 1 103 ? 0.558 29.386 21.181 1.00 9.61 101 PRO B O 1
ATOM 2881 N N . LEU B 1 104 ? 1.267 31.376 22.002 1.00 7.01 102 LEU B N 1
ATOM 2882 C CA . LEU B 1 104 ? 2.636 31.337 21.506 1.00 6.46 102 LEU B CA 1
ATOM 2883 C C . LEU B 1 104 ? 3.609 30.785 22.531 1.00 7.23 102 LEU B C 1
ATOM 2884 O O . LEU B 1 104 ? 4.787 30.589 22.216 1.00 11.85 102 LEU B O 1
ATOM 2889 N N . GLY B 1 105 ? 3.134 30.528 23.733 1.00 6.65 103 GLY B N 1
ATOM 2890 C CA . GLY B 1 105 ? 3.989 30.188 24.850 1.00 10.22 103 GLY B CA 1
ATOM 2891 C C . GLY B 1 105 ? 3.392 30.739 26.126 1.00 6.18 103 GLY B C 1
ATOM 2892 O O . GLY B 1 105 ? 2.380 31.453 26.122 1.00 6.42 103 GLY B O 1
ATOM 2893 N N . GLN B 1 106 ? 4.044 30.392 27.229 1.00 6.60 104 GLN B N 1
ATOM 2894 C CA . GLN B 1 106 ? 3.676 30.885 28.547 1.00 6.73 104 GLN B CA 1
ATOM 2895 C C . GLN B 1 106 ? 4.659 31.968 28.967 1.00 8.03 104 GLN B C 1
ATOM 2896 O O . GLN B 1 106 ? 5.874 31.744 28.956 1.00 11.11 104 GLN B O 1
ATOM 2902 N N . PHE B 1 107 ? 4.134 33.130 29.342 1.00 4.84 105 PHE B N 1
ATOM 2903 C CA . PHE B 1 107 ? 4.948 34.317 29.598 1.00 4.66 105 PHE B CA 1
ATOM 2904 C C . PHE B 1 107 ? 4.791 34.789 31.043 1.00 4.82 105 PHE B C 1
ATOM 2905 O O . PHE B 1 107 ? 3.747 34.594 31.667 1.00 5.78 105 PHE B O 1
ATOM 2913 N N . ASP B 1 108 ? 5.837 35.460 31.550 1.00 4.95 106 ASP B N 1
ATOM 2914 C CA . ASP B 1 108 ? 5.752 36.117 32.857 1.00 5.14 106 ASP B CA 1
ATOM 2915 C C . ASP B 1 108 ? 4.870 37.356 32.815 1.00 4.71 106 ASP B C 1
ATOM 2916 O O . ASP B 1 108 ? 4.218 37.695 33.812 1.00 4.83 106 ASP B O 1
ATOM 2921 N N . LEU B 1 109 ? 4.894 38.084 31.701 1.00 4.28 107 LEU B N 1
ATOM 2922 C CA . LEU B 1 109 ? 4.207 39.363 31.570 1.00 3.95 107 LEU B CA 1
ATOM 2923 C C . LEU B 1 109 ? 3.557 39.418 30.207 1.00 4.25 107 LEU B C 1
ATOM 2924 O O . LEU B 1 109 ? 4.209 39.134 29.196 1.00 3.87 107 LEU B O 1
ATOM 2929 N N . VAL B 1 110 ? 2.279 39.773 30.179 1.00 3.37 108 VAL B N 1
ATOM 2930 C CA . VAL B 1 110 ? 1.596 40.164 28.958 1.00 3.04 108 VAL B CA 1
ATOM 2931 C C . VAL B 1 110 ? 1.337 41.651 29.049 1.00 2.90 108 VAL B C 1
ATOM 2932 O O . VAL B 1 110 ? 0.721 42.117 30.019 1.00 4.61 108 VAL B O 1
ATOM 2936 N N . ASN B 1 111 ? 1.839 42.409 28.079 1.00 2.75 109 ASN B N 1
ATOM 2937 C CA . ASN B 1 111 ? 1.524 43.823 27.962 1.00 2.67 109 ASN B CA 1
ATOM 2938 C C . ASN B 1 111 ? 0.562 44.013 26.802 1.00 3.76 109 ASN B C 1
ATOM 2939 O O . ASN B 1 111 ? 0.749 43.424 25.736 1.00 5.61 109 ASN B O 1
ATOM 2944 N N . ALA B 1 112 ? -0.488 44.828 27.010 1.00 2.79 110 ALA B N 1
ATOM 2945 C CA . ALA B 1 112 ? -1.519 45.014 25.987 1.00 2.95 110 ALA B CA 1
ATOM 2946 C C . ALA B 1 112 ? -1.931 46.479 26.020 1.00 3.46 110 ALA B C 1
ATOM 2947 O O . ALA B 1 112 ? -2.958 46.849 26.616 1.00 3.70 110 ALA B O 1
ATOM 2949 N N . ALA B 1 113 ? -1.127 47.322 25.384 1.00 3.46 111 ALA B N 1
ATOM 2950 C CA . ALA B 1 113 ? -1.395 48.752 25.324 1.00 3.02 111 ALA B CA 1
ATOM 2951 C C . ALA B 1 113 ? -2.241 49.012 24.085 1.00 4.40 111 ALA B C 1
ATOM 2952 O O . ALA B 1 113 ? -1.732 48.949 22.961 1.00 3.78 111 ALA B O 1
ATOM 2954 N N . TRP B 1 114 ? -3.544 49.269 24.297 1.00 2.88 112 TRP B N 1
ATOM 2955 C CA . TRP B 1 114 ? -4.495 49.558 23.211 1.00 3.05 112 TRP B CA 1
ATOM 2956 C C . TRP B 1 114 ? -4.817 48.296 22.406 1.00 3.07 112 TRP B C 1
ATOM 2957 O O . TRP B 1 114 ? -4.765 48.293 21.173 1.00 5.04 112 TRP B O 1
ATOM 2968 N N . LEU B 1 115 ? -5.161 47.221 23.126 1.00 2.97 113 LEU B N 1
ATOM 2969 C CA . LEU B 1 115 ? -5.709 46.003 22.534 1.00 3.82 113 LEU B CA 1
ATOM 2970 C C . LEU B 1 115 ? -7.216 45.883 22.723 1.00 3.07 113 LEU B C 1
ATOM 2971 O O . LEU B 1 115 ? -7.961 45.752 21.744 1.00 3.79 113 LEU B O 1
ATOM 2976 N N . PHE B 1 116 ? -7.692 45.967 23.974 1.00 3.73 114 PHE B N 1
ATOM 2977 C CA . PHE B 1 116 ? -9.067 45.542 24.256 1.00 3.26 114 PHE B CA 1
ATOM 2978 C C . PHE B 1 116 ? -10.088 46.503 23.664 1.00 3.57 114 PHE B C 1
ATOM 2979 O O . PHE B 1 116 ? -11.213 46.090 23.347 1.00 3.83 114 PHE B O 1
ATOM 2987 N N . ASN B 1 117 ? -9.716 47.770 23.490 1.00 3.64 115 ASN B N 1
ATOM 2988 C CA . ASN B 1 117 ? -10.617 48.720 22.840 1.00 4.01 115 ASN B CA 1
ATOM 2989 C C . ASN B 1 117 ? -10.745 48.481 21.338 1.00 4.20 115 ASN B C 1
ATOM 2990 O O . ASN B 1 117 ? -11.459 49.221 20.657 1.00 4.60 115 ASN B O 1
ATOM 2995 N N . TYR B 1 118 ? -10.075 47.463 20.797 1.00 4.00 116 TYR B N 1
ATOM 2996 C CA . TYR B 1 118 ? -10.301 47.062 19.415 1.00 4.77 116 TYR B CA 1
ATOM 2997 C C . TYR B 1 118 ? -11.062 45.743 19.324 1.00 5.18 116 TYR B C 1
ATOM 2998 O O . TYR B 1 118 ? -11.326 45.275 18.212 1.00 6.18 116 TYR B O 1
ATOM 3007 N N . ALA B 1 119 ? -11.464 45.153 20.448 1.00 4.25 117 ALA B N 1
ATOM 3008 C CA . ALA B 1 119 ? -12.422 44.049 20.383 1.00 4.51 117 ALA B CA 1
ATOM 3009 C C . ALA B 1 119 ? -13.757 44.592 19.893 1.00 5.02 117 ALA B C 1
ATOM 3010 O O . ALA B 1 119 ? -14.323 45.504 20.499 1.00 6.30 117 ALA B O 1
ATOM 3012 N N . ASP B 1 120 ? -14.270 44.030 18.799 1.00 6.38 118 ASP B N 1
ATOM 3013 C CA . ASP B 1 120 ? -15.414 44.616 18.104 1.00 6.03 118 ASP B CA 1
ATOM 3014 C C . ASP B 1 120 ? -16.751 44.022 18.522 1.00 7.35 118 ASP B C 1
ATOM 3015 O O . ASP B 1 120 ? -17.773 44.291 17.876 1.00 8.48 118 ASP B O 1
ATOM 3020 N N . SER B 1 121 ? -16.765 43.244 19.597 1.00 6.13 119 SER B N 1
ATOM 3021 C CA . SER B 1 121 ? -17.982 42.701 20.178 1.00 6.46 119 SER B CA 1
ATOM 3022 C C . SER B 1 121 ? -17.634 42.293 21.596 1.00 6.01 119 SER B C 1
ATOM 3023 O O . SER B 1 121 ? -16.461 42.079 21.925 1.00 5.53 119 SER B O 1
ATOM 3026 N N . VAL B 1 122 ? -18.658 42.180 22.437 1.00 6.25 120 VAL B N 1
ATOM 3027 C CA . VAL B 1 122 ? -18.371 41.738 23.802 1.00 5.92 120 VAL B CA 1
ATOM 3028 C C . VAL B 1 122 ? -17.913 40.281 23.811 1.00 7.09 120 VAL B C 1
ATOM 3029 O O . VAL B 1 122 ? -17.087 39.884 24.648 1.00 5.59 120 VAL B O 1
ATOM 3033 N N . GLU B 1 123 ? -18.378 39.478 22.854 1.00 6.93 121 GLU B N 1
ATOM 3034 C CA . GLU B 1 123 ? -17.868 38.120 22.726 1.00 6.26 121 GLU B CA 1
ATOM 3035 C C . GLU B 1 123 ? -16.376 38.128 22.449 1.00 6.28 121 GLU B C 1
ATOM 3036 O O . GLU B 1 123 ? -15.617 37.334 23.024 1.00 5.82 121 GLU B O 1
ATOM 3042 N N . ASN B 1 124 ? -15.928 39.015 21.563 1.00 5.67 122 ASN B N 1
ATOM 3043 C CA . ASN B 1 124 ? -14.499 39.054 21.267 1.00 5.25 122 ASN B CA 1
ATOM 3044 C C . ASN B 1 124 ? -13.686 39.649 22.416 1.00 4.74 122 ASN B C 1
ATOM 3045 O O . ASN B 1 124 ? -12.526 39.257 22.619 1.00 4.97 122 ASN B O 1
ATOM 3050 N N . LEU B 1 125 ? -14.266 40.585 23.182 1.00 4.70 123 LEU B N 1
ATOM 3051 C CA . LEU B 1 125 ? -13.598 41.059 24.387 1.00 4.34 123 LEU B CA 1
ATOM 3052 C C . LEU B 1 125 ? -13.323 39.902 25.338 1.00 4.28 123 LEU B C 1
ATOM 3053 O O . LEU B 1 125 ? -12.201 39.747 25.854 1.00 4.00 123 LEU B O 1
ATOM 3058 N N A ARG B 1 126 ? -14.329 39.055 25.559 0.38 4.63 124 ARG B N 1
ATOM 3059 N N B ARG B 1 126 ? -14.344 39.079 25.585 0.32 4.63 124 ARG B N 1
ATOM 3060 N N C ARG B 1 126 ? -14.339 39.069 25.581 0.30 4.63 124 ARG B N 1
ATOM 3061 C CA A ARG B 1 126 ? -14.176 37.926 26.467 0.38 4.69 124 ARG B CA 1
ATOM 3062 C CA B ARG B 1 126 ? -14.182 37.923 26.457 0.32 4.69 124 ARG B CA 1
ATOM 3063 C CA C ARG B 1 126 ? -14.163 37.926 26.470 0.30 4.69 124 ARG B CA 1
ATOM 3064 C C A ARG B 1 126 ? -13.203 36.892 25.920 0.38 4.65 124 ARG B C 1
ATOM 3065 C C B ARG B 1 126 ? -13.135 36.966 25.907 0.32 4.88 124 ARG B C 1
ATOM 3066 C C C ARG B 1 126 ? -13.137 36.951 25.911 0.30 4.94 124 ARG B C 1
ATOM 3067 O O A ARG B 1 126 ? -12.459 36.280 26.693 0.38 7.72 124 ARG B O 1
ATOM 3068 O O B ARG B 1 126 ? -12.273 36.488 26.653 0.32 4.48 124 ARG B O 1
ATOM 3069 O O C ARG B 1 126 ? -12.292 36.442 26.655 0.30 4.49 124 ARG B O 1
ATOM 3091 N N . LYS B 1 127 ? -13.175 36.697 24.598 1.00 4.77 125 LYS B N 1
ATOM 3092 C CA . LYS B 1 127 ? -12.178 35.810 23.995 1.00 4.77 125 LYS B CA 1
ATOM 3093 C C . LYS B 1 127 ? -10.764 36.326 24.193 1.00 4.32 125 LYS B C 1
ATOM 3094 O O . LYS B 1 127 ? -9.853 35.537 24.474 1.00 4.76 125 LYS B O 1
ATOM 3100 N N . MET B 1 128 ? -10.551 37.639 24.040 1.00 4.04 126 MET B N 1
ATOM 3101 C CA . MET B 1 128 ? -9.207 38.182 24.237 1.00 3.68 126 MET B CA 1
ATOM 3102 C C . MET B 1 128 ? -8.700 37.938 25.649 1.00 3.56 126 MET B C 1
ATOM 3103 O O . MET B 1 128 ? -7.538 37.569 25.832 1.00 4.12 126 MET B O 1
ATOM 3108 N N . PHE B 1 129 ? -9.544 38.152 26.658 1.00 3.74 127 PHE B N 1
ATOM 3109 C CA . PHE B 1 129 ? -9.102 37.910 28.030 1.00 3.65 127 PHE B CA 1
ATOM 3110 C C . PHE B 1 129 ? -8.757 36.441 28.262 1.00 3.87 127 PHE B C 1
ATOM 3111 O O . PHE B 1 129 ? -7.813 36.133 28.998 1.00 3.97 127 PHE B O 1
ATOM 3119 N N . LYS B 1 130 ? -9.486 35.512 27.628 1.00 4.15 128 LYS B N 1
ATOM 3120 C CA . LYS B 1 130 ? -9.134 34.108 27.784 1.00 4.45 128 LYS B CA 1
ATOM 3121 C C . LYS B 1 130 ? -7.826 33.776 27.067 1.00 4.35 128 LYS B C 1
ATOM 3122 O O . LYS B 1 130 ? -7.030 32.973 27.567 1.00 4.92 128 LYS B O 1
ATOM 3128 N N . VAL B 1 131 ? -7.577 34.387 25.903 1.00 4.49 129 VAL B N 1
ATOM 3129 C CA . VAL B 1 131 ? -6.294 34.180 25.224 1.00 5.15 129 VAL B CA 1
ATOM 3130 C C . VAL B 1 131 ? -5.148 34.690 26.083 1.00 5.36 129 VAL B C 1
ATOM 3131 O O . VAL B 1 131 ? -4.100 34.038 26.199 1.00 5.50 129 VAL B O 1
ATOM 3135 N N . VAL B 1 132 ? -5.340 35.842 26.736 1.00 3.57 130 VAL B N 1
ATOM 3136 C CA . VAL B 1 132 ? -4.302 36.352 27.634 1.00 3.44 130 VAL B CA 1
ATOM 3137 C C . VAL B 1 132 ? -4.054 35.381 28.781 1.00 4.16 130 VAL B C 1
ATOM 3138 O O . VAL B 1 132 ? -2.902 35.071 29.108 1.00 4.72 130 VAL B O 1
ATOM 3142 N N . ARG B 1 133 ? -5.122 34.896 29.435 1.00 3.96 131 ARG B N 1
ATOM 3143 C CA . ARG B 1 133 ? -4.885 33.950 30.526 1.00 4.33 131 ARG B CA 1
ATOM 3144 C C . ARG B 1 133 ? -4.160 32.707 30.021 1.00 4.60 131 ARG B C 1
ATOM 3145 O O . ARG B 1 133 ? -3.262 32.176 30.697 1.00 4.86 131 ARG B O 1
ATOM 3153 N N . ALA B 1 134 ? -4.496 32.252 28.808 1.00 4.63 132 ALA B N 1
ATOM 3154 C CA . ALA B 1 134 ? -3.881 31.070 28.223 1.00 4.96 132 ALA B CA 1
ATOM 3155 C C . ALA B 1 134 ? -2.447 31.317 27.792 1.00 6.24 132 ALA B C 1
ATOM 3156 O O . ALA B 1 134 ? -1.794 30.36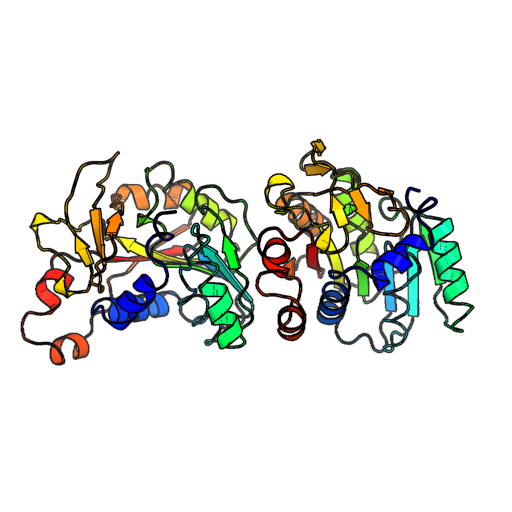7 27.346 1.00 6.60 132 ALA B O 1
ATOM 3158 N N . SER B 1 135 ? -1.960 32.555 27.941 1.00 4.40 133 SER B N 1
ATOM 3159 C CA . SER B 1 135 ? -0.591 32.943 27.631 1.00 4.28 133 SER B CA 1
ATOM 3160 C C . SER B 1 135 ? 0.238 33.212 28.865 1.00 4.96 133 SER B C 1
ATOM 3161 O O . SER B 1 135 ? 1.405 33.582 28.723 1.00 5.30 133 SER B O 1
ATOM 3164 N N . LEU B 1 136 ? -0.326 33.064 30.064 1.00 5.65 134 LEU B N 1
ATOM 3165 C CA . LEU B 1 136 ? 0.334 33.516 31.283 1.00 5.71 134 LEU B CA 1
ATOM 3166 C C . LEU B 1 136 ? 0.732 32.358 32.184 1.00 6.21 134 LEU B C 1
ATOM 3167 O O . LEU B 1 136 ? -0.053 31.440 32.428 1.00 6.37 134 LEU B O 1
ATOM 3172 N N . LYS B 1 137 ? 1.950 32.439 32.705 1.00 6.52 135 LYS B N 1
ATOM 3173 C CA . LYS B 1 137 ? 2.336 31.627 33.850 1.00 7.01 135 LYS B CA 1
ATOM 3174 C C . LYS B 1 137 ? 1.429 31.947 35.044 1.00 6.86 135 LYS B C 1
ATOM 3175 O O . LYS B 1 137 ? 0.881 33.048 35.137 1.00 6.40 135 LYS B O 1
ATOM 3181 N N . PRO B 1 138 ? 1.267 31.000 35.982 1.00 7.30 136 PRO B N 1
ATOM 3182 C CA . PRO B 1 138 ? 0.312 31.214 37.087 1.00 7.24 136 PRO B CA 1
ATOM 3183 C C . PRO B 1 138 ? 0.681 32.353 38.013 1.00 7.15 136 PRO B C 1
ATOM 3184 O O . PRO B 1 138 ? -0.214 32.881 38.686 1.00 7.26 136 PRO B O 1
ATOM 3188 N N . ASP B 1 139 ? 1.954 32.755 38.063 1.00 7.33 137 ASP B N 1
ATOM 3189 C CA . ASP B 1 139 ? 2.388 33.886 38.871 1.00 7.29 137 ASP B CA 1
ATOM 3190 C C . ASP B 1 139 ? 2.726 35.100 38.009 1.00 6.82 137 ASP B C 1
ATOM 3191 O O . ASP B 1 139 ? 3.387 36.028 38.473 1.00 7.25 137 ASP B O 1
ATOM 3196 N N . GLY B 1 140 ? 2.239 35.129 36.772 1.00 6.41 138 GLY B N 1
ATOM 3197 C CA . GLY B 1 140 ? 2.484 36.250 35.879 1.00 6.01 138 GLY B CA 1
ATOM 3198 C C . GLY B 1 140 ? 1.442 37.342 36.041 1.00 5.52 138 GLY B C 1
ATOM 3199 O O . GLY B 1 140 ? 0.644 37.348 36.983 1.00 5.99 138 GLY B O 1
ATOM 3200 N N . LYS B 1 141 ? 1.442 38.284 35.095 1.00 5.14 139 LYS B N 1
ATOM 3201 C CA . LYS B 1 141 ? 0.462 39.361 35.148 1.00 4.71 139 LYS B CA 1
ATOM 3202 C C . LYS B 1 141 ? 0.235 39.968 33.773 1.00 4.36 139 LYS B C 1
ATOM 3203 O O . LYS B 1 141 ? 1.091 39.904 32.884 1.00 4.46 139 LYS B O 1
ATOM 3209 N N . LEU B 1 142 ? -0.952 40.537 33.624 1.00 4.03 140 LEU B N 1
ATOM 3210 C CA . LEU B 1 142 ? -1.358 41.328 32.469 1.00 3.81 140 LEU B CA 1
ATOM 3211 C C . LEU B 1 142 ? -1.350 42.796 32.846 1.00 3.53 140 LEU B C 1
ATOM 3212 O O . LEU B 1 142 ? -1.978 43.184 33.836 1.00 3.49 140 LEU B O 1
ATOM 3217 N N . VAL B 1 143 ? -0.655 43.610 32.053 1.00 3.47 141 VAL B N 1
ATOM 3218 C CA . VAL B 1 143 ? -0.731 45.068 32.133 1.00 3.30 141 VAL B CA 1
ATOM 3219 C C . VAL B 1 143 ? -1.402 45.532 30.855 1.00 3.08 141 VAL B C 1
ATOM 3220 O O . VAL B 1 143 ? -0.917 45.229 29.759 1.00 3.85 141 VAL B O 1
ATOM 3224 N N . ALA B 1 144 ? -2.519 46.243 30.987 1.00 2.89 142 ALA B N 1
ATOM 3225 C CA . ALA B 1 144 ? -3.271 46.693 29.826 1.00 3.70 142 ALA B CA 1
ATOM 3226 C C . ALA B 1 144 ? -3.541 48.188 29.893 1.00 3.86 142 ALA B C 1
ATOM 3227 O O . ALA B 1 144 ? -3.533 48.814 30.961 1.00 3.17 142 ALA B O 1
ATOM 3229 N N . TYR B 1 145 ? -3.802 48.757 28.718 1.00 3.04 143 TYR B N 1
ATOM 3230 C CA . TYR B 1 145 ? -4.187 50.158 28.614 1.00 2.54 143 TYR B CA 1
ATOM 3231 C C . TYR B 1 145 ? -5.341 50.199 27.632 1.00 3.35 143 TYR B C 1
ATOM 3232 O O . TYR B 1 145 ? -5.249 49.610 26.552 1.00 3.00 143 TYR B O 1
ATOM 3241 N N . THR B 1 146 ? -6.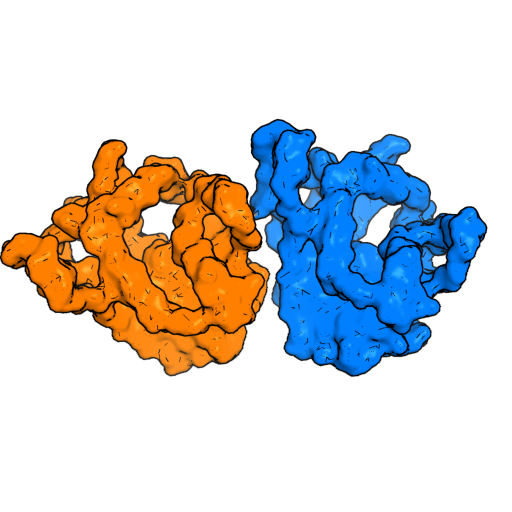434 50.858 28.017 1.00 2.85 144 THR B N 1
ATOM 3242 C CA . THR B 1 146 ? -7.638 50.783 27.197 1.00 2.58 144 THR B CA 1
ATOM 3243 C C . THR B 1 146 ? -8.448 52.060 27.380 1.00 2.80 144 THR B C 1
ATOM 3244 O O . THR B 1 146 ? -8.023 53.008 28.040 1.00 3.53 144 THR B O 1
ATOM 3248 N N . VAL B 1 147 ? -9.622 52.080 26.748 1.00 2.65 145 VAL B N 1
ATOM 3249 C CA . VAL B 1 147 ? -10.549 53.202 26.862 1.00 2.76 145 VAL B CA 1
ATOM 3250 C C . VAL B 1 147 ? -11.235 53.170 28.221 1.00 3.28 145 VAL B C 1
ATOM 3251 O O . VAL B 1 147 ? -11.686 52.115 28.691 1.00 4.30 145 VAL B O 1
ATOM 3255 N N . ASP B 1 148 ? -11.290 54.325 28.881 1.00 3.90 146 ASP B N 1
ATOM 3256 C CA . ASP B 1 148 ? -12.037 54.448 30.130 1.00 4.74 146 ASP B CA 1
ATOM 3257 C C . ASP B 1 148 ? -13.524 54.263 29.838 1.00 4.58 146 ASP B C 1
ATOM 3258 O O . ASP B 1 148 ? -14.099 55.045 29.064 1.00 4.71 146 ASP B O 1
ATOM 3263 N N . PRO B 1 149 ? -14.176 53.254 30.415 1.00 3.74 147 PRO B N 1
ATOM 3264 C CA . PRO B 1 149 ? -15.628 53.096 30.233 1.00 5.83 147 PRO B CA 1
ATOM 3265 C C . PRO B 1 149 ? -16.431 54.362 30.479 1.00 4.30 147 PRO B C 1
ATOM 3266 O O . PRO B 1 149 ? -17.514 54.526 29.896 1.00 5.58 147 PRO B O 1
ATOM 3270 N N . ASP B 1 150 ? -15.940 55.270 31.326 1.00 4.69 148 ASP B N 1
ATOM 3271 C CA . ASP B 1 150 ? -16.710 56.445 31.723 1.00 5.22 148 ASP B CA 1
ATOM 3272 C C . ASP B 1 150 ? -16.579 57.612 30.756 1.00 5.31 148 ASP B C 1
ATOM 3273 O O . ASP B 1 150 ? -17.253 58.626 30.953 1.00 6.69 148 ASP B O 1
ATOM 3278 N N . PHE B 1 151 ? -15.753 57.501 29.716 1.00 4.18 149 PHE B N 1
ATOM 3279 C CA . PHE B 1 151 ? -15.679 58.562 28.722 1.00 3.96 149 PHE B CA 1
ATOM 3280 C C . PHE B 1 151 ? -17.045 58.805 28.087 1.00 5.31 149 PHE B C 1
ATOM 3281 O O . PHE B 1 151 ? -17.798 57.864 27.820 1.00 9.69 149 PHE B O 1
ATOM 3289 N N . SER B 1 152 ? -17.356 60.076 27.834 1.00 4.66 150 SER B N 1
ATOM 3290 C CA . SER B 1 152 ? -18.587 60.462 27.143 1.00 5.83 150 SER B CA 1
ATOM 3291 C C . SER B 1 152 ? -18.248 61.574 26.172 1.00 6.35 150 SER B C 1
ATOM 3292 O O . SER B 1 152 ? -17.714 62.614 26.578 1.00 6.44 150 SER B O 1
ATOM 3295 N N . LEU B 1 153 ? -18.544 61.372 24.885 1.00 5.85 151 LEU B N 1
ATOM 3296 C CA . LEU B 1 153 ? -18.118 62.362 23.906 1.00 5.83 151 LEU B CA 1
ATOM 3297 C C . LEU B 1 153 ? -18.703 63.741 24.214 1.00 8.21 151 LEU B C 1
ATOM 3298 O O . LEU B 1 153 ? -18.033 64.760 24.014 1.00 9.31 151 LEU B O 1
ATOM 3303 N N . ALA B 1 154 ? -19.934 63.801 24.722 1.00 7.71 152 ALA B N 1
ATOM 3304 C CA . ALA B 1 154 ? -20.531 65.109 24.983 1.00 10.09 152 ALA B CA 1
ATOM 3305 C C . ALA B 1 154 ? -19.804 65.894 26.066 1.00 7.71 152 ALA B C 1
ATOM 3306 O O . ALA B 1 154 ? -20.003 67.111 26.160 1.00 10.61 152 ALA B O 1
ATOM 3308 N N . LYS B 1 155 ? -18.988 65.243 26.891 1.00 8.01 153 LYS B N 1
ATOM 3309 C CA . LYS B 1 155 ? -18.258 65.954 27.935 1.00 7.26 153 LYS B CA 1
ATOM 3310 C C . LYS B 1 155 ? -16.943 66.526 27.441 1.00 10.78 153 LYS B C 1
ATOM 3311 O O . LYS B 1 155 ? -16.227 67.159 28.224 1.00 13.71 153 LYS B O 1
ATOM 3317 N N . GLY B 1 156 ? -16.607 66.328 26.170 1.00 8.35 154 GLY B N 1
ATOM 3318 C CA . GLY B 1 156 ? -15.426 66.961 25.631 1.00 6.83 154 GLY B CA 1
ATOM 3319 C C . GLY B 1 156 ? -14.585 66.035 24.779 1.00 5.69 154 GLY B C 1
ATOM 3320 O O . GLY B 1 156 ? -14.386 64.865 25.111 1.00 8.80 154 GLY B O 1
ATOM 3321 N N . ASN B 1 157 ? -14.108 66.555 23.659 1.00 9.46 155 ASN B N 1
ATOM 3322 C CA . ASN B 1 157 ? -13.295 65.790 22.733 1.00 8.40 155 ASN B CA 1
ATOM 3323 C C . ASN B 1 157 ? -11.855 65.720 23.232 1.00 7.21 155 ASN B C 1
ATOM 3324 O O . ASN B 1 157 ? -11.429 66.485 24.104 1.00 10.20 155 ASN B O 1
ATOM 3329 N N . PHE B 1 158 ? -11.098 64.792 22.661 1.00 7.72 156 PHE B N 1
ATOM 3330 C CA . PHE B 1 158 ? -9.711 64.568 23.038 1.00 6.00 156 PHE B CA 1
ATOM 3331 C C . PHE B 1 158 ? -8.722 65.084 21.999 1.00 6.55 156 PHE B C 1
ATOM 3332 O O . PHE B 1 158 ? -7.528 64.778 22.096 1.00 7.17 156 PHE B O 1
ATOM 3340 N N . ALA B 1 159 ? -9.173 65.882 21.020 1.00 6.52 157 ALA B N 1
ATOM 3341 C CA . ALA B 1 159 ? -8.294 66.248 19.912 1.00 6.80 157 ALA B CA 1
ATOM 3342 C C . ALA B 1 159 ? -7.043 66.981 20.385 1.00 6.73 157 ALA B C 1
ATOM 3343 O O . ALA B 1 159 ? -5.954 66.766 19.849 1.00 8.00 157 ALA B O 1
ATOM 3345 N N . LYS B 1 160 ? -7.163 67.854 21.387 1.00 7.63 158 LYS B N 1
ATOM 3346 C CA . LYS B 1 160 ? -5.986 68.591 21.812 1.00 6.16 158 LYS B CA 1
ATOM 3347 C C . LYS B 1 160 ? -4.940 67.702 22.477 1.00 6.84 158 LYS B C 1
ATOM 3348 O O . LYS B 1 160 ? -3.788 68.129 22.600 1.00 7.62 158 LYS B O 1
ATOM 3354 N N . TYR B 1 161 ? -5.298 66.477 22.854 1.00 6.46 159 TYR B N 1
ATOM 3355 C CA . TYR B 1 161 ? -4.359 65.506 23.399 1.00 5.00 159 TYR B CA 1
ATOM 3356 C C . TYR B 1 161 ? -3.873 64.539 22.341 1.00 5.37 159 TYR B C 1
ATOM 3357 O O . TYR B 1 161 ? -3.047 63.680 22.652 1.00 5.83 159 TYR B O 1
ATOM 3366 N N . GLY B 1 162 ? -4.399 64.633 21.120 1.00 5.25 160 GLY B N 1
ATOM 3367 C CA . GLY B 1 162 ? -3.930 63.829 19.995 1.00 6.96 160 GLY B CA 1
ATOM 3368 C C . GLY B 1 162 ? -4.961 62.919 19.353 1.00 5.80 160 GLY B C 1
ATOM 3369 O O . GLY B 1 162 ? -4.649 62.297 18.322 1.00 5.96 160 GLY B O 1
ATOM 3370 N N . VAL B 1 163 ? -6.176 62.789 19.895 1.00 6.13 161 VAL B N 1
ATOM 3371 C CA . VAL B 1 163 ? -7.179 61.868 19.352 1.00 5.92 161 VAL B CA 1
ATOM 3372 C C . VAL B 1 163 ? -8.476 62.644 19.143 1.00 6.61 161 VAL B C 1
ATOM 3373 O O . VAL B 1 163 ? -9.135 63.031 20.113 1.00 8.13 161 VAL B O 1
ATOM 3377 N N . ASN B 1 164 ? -8.858 62.846 17.881 1.00 5.77 162 ASN B N 1
ATOM 3378 C CA . ASN B 1 164 ? -10.088 63.547 17.532 1.00 6.89 162 ASN B CA 1
ATOM 3379 C C . ASN B 1 164 ? -11.198 62.507 17.411 1.00 6.10 162 ASN B C 1
ATOM 3380 O O . ASN B 1 164 ? -11.258 61.769 16.424 1.00 7.42 162 ASN B O 1
ATOM 3385 N N . VAL B 1 165 ? -12.071 62.436 18.418 1.00 5.83 163 VAL B N 1
ATOM 3386 C CA . VAL B 1 165 ? -13.181 61.481 18.438 1.00 6.25 163 VAL B CA 1
ATOM 3387 C C . VAL B 1 165 ? -14.343 62.092 17.670 1.00 6.91 163 VAL B C 1
ATOM 3388 O O . VAL B 1 165 ? -14.801 63.194 17.988 1.00 9.29 163 VAL B O 1
ATOM 3392 N N . LEU B 1 166 ? -14.802 61.389 16.635 1.00 6.66 164 LEU B N 1
ATOM 3393 C CA . LEU B 1 166 ? -15.726 61.974 15.673 1.00 7.34 164 LEU B CA 1
ATOM 3394 C C . LEU B 1 166 ? -17.176 61.684 15.976 1.00 7.72 164 LEU B C 1
ATOM 3395 O O . LEU B 1 166 ? -18.043 62.470 15.579 1.00 12.27 164 LEU B O 1
ATOM 3400 N N . ASN B 1 167 ? -17.476 60.571 16.641 1.00 7.13 165 ASN B N 1
ATOM 3401 C CA . ASN B 1 167 ? -18.866 60.236 16.924 1.00 7.37 165 ASN B CA 1
ATOM 3402 C C . ASN B 1 167 ? -18.919 59.200 18.041 1.00 6.82 165 ASN B C 1
ATOM 3403 O O . ASN B 1 167 ? -17.896 58.794 18.602 1.00 6.28 165 ASN B O 1
ATOM 3408 N N . GLU B 1 168 ? -20.145 58.811 18.379 1.00 7.40 166 GLU B N 1
ATOM 3409 C CA . GLU B 1 168 ? -20.416 57.901 19.488 1.00 7.29 166 GLU B CA 1
ATOM 3410 C C . GLU B 1 168 ? -21.744 57.221 19.195 1.00 7.59 166 GLU B C 1
ATOM 3411 O O . GLU B 1 168 ? -22.770 57.898 19.055 1.00 8.99 166 GLU B O 1
ATOM 3417 N N . ARG B 1 169 ? -21.737 55.899 19.066 1.00 6.98 167 ARG B N 1
ATOM 3418 C CA . ARG B 1 169 ? -23.013 55.245 18.804 1.00 8.33 167 ARG B CA 1
ATOM 3419 C C . ARG B 1 169 ? -23.059 53.883 19.469 1.00 7.16 167 ARG B C 1
ATOM 3420 O O . ARG B 1 169 ? -22.037 53.215 19.658 1.00 6.66 167 ARG B O 1
ATOM 3428 N N . ALA B 1 170 ? -24.269 53.479 19.840 1.00 7.53 168 ALA B N 1
ATOM 3429 C CA . ALA B 1 170 ? -24.446 52.213 20.539 1.00 7.33 168 ALA B CA 1
ATOM 3430 C C . ALA B 1 170 ? -23.966 51.041 19.689 1.00 7.29 168 ALA B C 1
ATOM 3431 O O . ALA B 1 170 ? -24.194 50.996 18.476 1.00 7.72 168 ALA B O 1
ATOM 3433 N N . TRP B 1 171 ? -23.268 50.107 20.332 1.00 6.80 169 TRP B N 1
ATOM 3434 C CA . TRP B 1 171 ? -22.790 48.910 19.653 1.00 6.77 169 TRP B CA 1
ATOM 3435 C C . TRP B 1 171 ? -22.778 47.788 20.679 1.00 6.52 169 TRP B C 1
ATOM 3436 O O . TRP B 1 171 ? -22.030 47.858 21.658 1.00 6.02 169 TRP B O 1
ATOM 3447 N N . GLY B 1 172 ? -23.604 46.770 20.463 1.00 6.92 170 GLY B N 1
ATOM 3448 C CA . GLY B 1 172 ? -23.725 45.718 21.448 1.00 6.78 170 GLY B CA 1
ATOM 3449 C C . GLY B 1 172 ? -24.104 46.329 22.776 1.00 6.65 170 GLY B C 1
ATOM 3450 O O . GLY B 1 172 ? -24.932 47.241 22.834 1.00 6.96 170 GLY B O 1
ATOM 3451 N N . PRO B 1 173 ? -23.503 45.847 23.866 1.00 6.25 171 PRO B N 1
ATOM 3452 C CA . PRO B 1 173 ? -23.745 46.448 25.181 1.00 7.14 171 PRO B CA 1
ATOM 3453 C C . PRO B 1 173 ? -22.902 47.675 25.475 1.00 7.96 171 PRO B C 1
ATOM 3454 O O . PRO B 1 173 ? -22.909 48.148 26.619 1.00 10.96 171 PRO B O 1
ATOM 3458 N N . GLY B 1 174 ? -22.143 48.168 24.498 1.00 5.77 172 GLY B N 1
ATOM 3459 C CA . GLY B 1 174 ? -21.252 49.295 24.710 1.00 5.20 172 GLY B CA 1
ATOM 3460 C C . GLY B 1 174 ? -21.436 50.353 23.634 1.00 5.44 172 GLY B C 1
ATOM 3461 O O . GLY B 1 174 ? -22.536 50.602 23.153 1.00 5.93 172 GLY B O 1
ATOM 3462 N N . TYR B 1 175 ? -20.321 50.992 23.264 1.00 5.14 173 TYR B N 1
ATOM 3463 C CA . TYR B 1 175 ? -20.349 52.058 22.266 1.00 5.38 173 TYR B CA 1
ATOM 3464 C C . TYR B 1 175 ? -19.205 51.862 21.300 1.00 5.21 173 TYR B C 1
ATOM 3465 O O . TYR B 1 175 ? -18.151 51.345 21.662 1.00 5.98 173 TYR B O 1
ATOM 3474 N N A ARG B 1 176 ? -19.421 52.285 20.064 0.70 5.60 174 ARG B N 1
ATOM 3475 N N B ARG B 1 176 ? -19.429 52.272 20.060 0.30 5.60 174 ARG B N 1
ATOM 3476 C CA A ARG B 1 176 ? -18.345 52.381 19.093 0.70 5.55 174 ARG B CA 1
ATOM 3477 C CA B ARG B 1 176 ? -18.361 52.400 19.085 0.30 5.55 174 ARG B CA 1
ATOM 3478 C C A ARG B 1 176 ? -18.102 53.843 18.747 0.70 6.50 174 ARG B C 1
ATOM 3479 C C B ARG B 1 176 ? -18.087 53.875 18.833 0.30 5.65 174 ARG B C 1
ATOM 3480 O O A ARG B 1 176 ? -19.038 54.649 18.699 0.70 6.96 174 ARG B O 1
ATOM 3481 O O B ARG B 1 176 ? -18.986 54.715 18.920 0.30 5.97 174 ARG B O 1
ATOM 3496 N N . HIS B 1 177 ? -16.833 54.178 18.517 1.00 5.44 175 HIS B N 1
ATOM 3497 C CA . HIS B 1 177 ? -16.401 55.534 18.206 1.00 5.82 175 HIS B CA 1
ATOM 3498 C C . HIS B 1 177 ? -15.550 55.521 16.943 1.00 5.78 175 HIS B C 1
ATOM 3499 O O . HIS B 1 177 ? -14.554 54.791 16.870 1.00 6.85 175 HIS B O 1
ATOM 3506 N N . ASP B 1 178 ? -15.892 56.359 15.975 1.00 6.29 176 ASP B N 1
ATOM 3507 C CA . ASP B 1 178 ? -14.943 56.667 14.910 1.00 7.56 176 ASP B CA 1
ATOM 3508 C C . ASP B 1 178 ? -14.067 57.826 15.371 1.00 7.88 176 ASP B C 1
ATOM 3509 O O . ASP B 1 178 ? -14.517 58.697 16.118 1.00 6.93 176 ASP B O 1
ATOM 3514 N N . ALA B 1 179 ? -12.801 57.813 14.954 1.00 6.86 177 ALA B N 1
ATOM 3515 C CA . ALA B 1 179 ? -11.850 58.808 15.436 1.00 6.12 177 ALA B CA 1
ATOM 3516 C C . ALA B 1 179 ? -10.750 58.998 14.406 1.00 8.98 177 ALA B C 1
ATOM 3517 O O . ALA B 1 179 ? -10.680 58.290 13.403 1.00 8.89 177 ALA B O 1
ATOM 3519 N N . GLU B 1 180 ? -9.908 60.004 14.634 1.00 6.96 178 GLU B N 1
ATOM 3520 C CA . GLU B 1 180 ? -8.699 60.135 13.836 1.00 7.17 178 GLU B CA 1
ATOM 3521 C C . GLU B 1 180 ? -7.560 60.538 14.761 1.00 6.43 178 GLU B C 1
ATOM 3522 O O . GLU B 1 180 ? -7.747 61.346 15.677 1.00 7.31 178 GLU B O 1
ATOM 3528 N N . PHE B 1 181 ? -6.392 59.926 14.560 1.00 6.34 179 PHE B N 1
ATOM 3529 C CA . PHE B 1 181 ? -5.185 60.424 15.206 1.00 6.24 179 PHE B CA 1
ATOM 3530 C C . PHE B 1 181 ? -4.837 61.776 14.605 1.00 6.81 179 PHE B C 1
ATOM 3531 O O . PHE B 1 181 ? -4.984 61.987 13.397 1.00 7.30 179 PHE B O 1
ATOM 3539 N N . VAL B 1 182 ? -4.375 62.706 15.443 1.00 6.59 180 VAL B N 1
ATOM 3540 C CA . VAL B 1 182 ? -4.005 64.021 14.933 1.00 7.43 180 VAL B CA 1
ATOM 3541 C C . VAL B 1 182 ? -2.614 63.933 14.308 1.00 9.76 180 VAL B C 1
ATOM 3542 O O . VAL B 1 182 ? -1.590 64.155 14.969 1.00 11.48 180 VAL B O 1
ATOM 3546 N N . THR B 1 183 ? -2.596 63.562 13.030 1.00 10.06 181 THR B N 1
ATOM 3547 C CA . THR B 1 183 ? -1.417 63.381 12.201 1.00 9.64 181 THR B CA 1
ATOM 3548 C C . THR B 1 183 ? -1.641 64.178 10.925 1.00 14.18 181 THR B C 1
ATOM 3549 O O . THR B 1 183 ? -2.716 64.740 10.710 1.00 15.07 181 THR B O 1
ATOM 3553 N N . ASP B 1 184 ? -0.610 64.244 10.088 1.00 18.20 182 ASP B N 1
ATOM 3554 C CA . ASP B 1 184 ? -0.722 64.899 8.787 1.00 26.36 182 ASP B CA 1
ATOM 3555 C C . ASP B 1 184 ? -0.379 63.912 7.678 1.00 22.48 182 ASP B C 1
ATOM 3556 O O . ASP B 1 184 ? 0.786 63.561 7.489 1.00 27.12 182 ASP B O 1
ATOM 3561 N N . PRO B 1 185 ? -1.402 63.430 6.956 1.00 24.05 183 PRO B N 1
ATOM 3562 C CA . PRO B 1 185 ? -2.816 63.766 7.149 1.00 22.48 183 PRO B CA 1
ATOM 3563 C C . PRO B 1 185 ? -3.410 62.982 8.327 1.00 15.75 183 PRO B C 1
ATOM 3564 O O . PRO B 1 185 ? -2.742 62.059 8.813 1.00 19.29 183 PRO B O 1
ATOM 3568 N N . PRO B 1 186 ? -4.611 63.339 8.790 1.00 19.59 184 PRO B N 1
ATOM 3569 C CA . PRO B 1 186 ? -5.213 62.588 9.901 1.00 17.31 184 PRO B CA 1
ATOM 3570 C C . PRO B 1 186 ? -5.455 61.134 9.524 1.00 13.65 184 PRO B C 1
ATOM 3571 O O . PRO B 1 186 ? -5.817 60.815 8.392 1.00 18.54 184 PRO B O 1
ATOM 3575 N N A SER B 1 187 ? -5.245 60.241 10.487 0.48 10.59 185 SER B N 1
ATOM 3576 N N B SER B 1 187 ? -5.249 60.248 10.499 0.52 10.44 185 SER B N 1
ATOM 3577 C CA A SER B 1 187 ? -5.384 58.806 10.254 0.48 10.02 185 SER B CA 1
ATOM 3578 C CA B SER B 1 187 ? -5.388 58.808 10.304 0.52 9.77 185 SER B CA 1
ATOM 3579 C C A SER B 1 187 ? -6.648 58.307 10.945 0.48 9.95 185 SER B C 1
ATOM 3580 C C B SER B 1 187 ? -6.679 58.342 10.959 0.52 9.79 185 SER B C 1
ATOM 3581 O O A SER B 1 187 ? -6.720 58.276 12.179 0.48 9.90 185 SER B O 1
ATOM 3582 O O B SER B 1 187 ? -6.793 58.350 12.190 0.52 10.27 185 SER B O 1
ATOM 3587 N N . GLN B 1 188 ? -7.627 57.889 10.141 1.00 11.40 186 GLN B N 1
ATOM 3588 C CA . GLN B 1 188 ? -8.916 57.430 10.650 1.00 8.57 186 GLN B CA 1
ATOM 3589 C C . GLN B 1 188 ? -8.823 56.027 11.230 1.00 7.47 186 GLN B C 1
ATOM 3590 O O . GLN B 1 188 ? -8.115 55.162 10.704 1.00 11.07 186 GLN B O 1
ATOM 3596 N N . PHE B 1 189 ? -9.550 55.803 12.324 1.00 6.91 187 PHE B N 1
ATOM 3597 C CA . PHE B 1 189 ? -9.661 54.479 12.925 1.00 9.20 187 PHE B CA 1
ATOM 3598 C C . PHE B 1 189 ? -10.959 54.440 13.719 1.00 8.80 187 PHE B C 1
ATOM 3599 O O . PHE B 1 189 ? -11.652 55.448 13.858 1.00 8.86 187 PHE B O 1
ATOM 3607 N N . SER B 1 190 ? -11.297 53.258 14.226 1.00 8.90 188 SER B N 1
ATOM 3608 C CA . SER B 1 190 ? -12.475 53.108 15.067 1.00 7.25 188 SER B CA 1
ATOM 3609 C C . SER B 1 190 ? -12.105 52.307 16.302 1.00 5.13 188 SER B C 1
ATOM 3610 O O . SER B 1 190 ? -11.229 51.441 16.249 1.00 9.35 188 SER B O 1
ATOM 3613 N N . PHE B 1 191 ? -12.781 52.581 17.416 1.00 5.19 189 PHE B N 1
ATOM 3614 C CA . PHE B 1 191 ? -12.551 51.829 18.641 1.00 4.42 189 PHE B CA 1
ATOM 3615 C C . PHE B 1 191 ? -13.869 51.614 19.376 1.00 5.92 189 PHE B C 1
ATOM 3616 O O . PHE B 1 191 ? -14.923 52.124 18.981 1.00 6.53 189 PHE B O 1
ATOM 3624 N N . TYR B 1 192 ? -13.810 50.788 20.421 1.00 4.11 190 TYR B N 1
ATOM 3625 C CA . TYR B 1 192 ? -14.991 50.344 21.147 1.00 4.15 190 TYR B CA 1
ATOM 3626 C C . TYR B 1 192 ? -14.814 50.634 22.619 1.00 4.51 190 TYR B C 1
ATOM 3627 O O . TYR B 1 192 ? -13.730 50.422 23.176 1.00 4.52 190 TYR B O 1
ATOM 3636 N N . ARG B 1 193 ? -15.885 51.140 23.229 1.00 3.94 191 ARG B N 1
ATOM 3637 C CA . ARG B 1 193 ? -15.932 51.474 24.646 1.00 3.75 191 ARG B CA 1
ATOM 3638 C C . ARG B 1 193 ? -16.881 50.490 25.331 1.00 3.85 191 ARG B C 1
ATOM 3639 O O . ARG B 1 193 ? -18.098 50.694 25.322 1.00 4.35 191 ARG B O 1
ATOM 3647 N N . TRP B 1 194 ? -16.304 49.436 25.931 1.00 3.64 192 TRP B N 1
ATOM 3648 C CA . TRP B 1 194 ? -17.043 48.444 26.698 1.00 3.76 192 TRP B CA 1
ATOM 3649 C C . TRP B 1 194 ? -17.145 48.898 28.144 1.00 4.45 192 TRP B C 1
ATOM 3650 O O . TRP B 1 194 ? -16.265 49.602 28.655 1.00 4.96 192 TRP B O 1
ATOM 3661 N N . SER B 1 195 ? -18.243 48.515 28.795 1.00 4.65 193 SER B N 1
ATOM 3662 C CA . SER B 1 195 ? -18.508 48.991 30.144 1.00 4.26 193 SER B CA 1
ATOM 3663 C C . SER B 1 195 ? -17.550 48.380 31.160 1.00 4.23 193 SER B C 1
ATOM 3664 O O . SER B 1 195 ? -16.925 47.332 30.937 1.00 5.21 193 SER B O 1
ATOM 3667 N N . ARG B 1 196 ? -17.444 49.066 32.300 1.00 4.73 194 ARG B N 1
ATOM 3668 C CA . ARG B 1 196 ? -16.607 48.566 33.380 1.00 3.68 194 ARG B CA 1
ATOM 3669 C C . ARG B 1 196 ? -17.082 47.192 33.827 1.00 4.47 194 ARG B C 1
ATOM 3670 O O . ARG B 1 196 ? -16.267 46.282 34.053 1.00 5.25 194 ARG B O 1
ATOM 3678 N N . ALA B 1 197 ? -18.400 47.021 33.948 1.00 4.45 195 ALA B N 1
ATOM 3679 C CA . ALA B 1 197 ? -18.954 45.730 34.347 1.00 5.30 195 ALA B CA 1
ATOM 3680 C C . ALA B 1 197 ? -18.618 44.643 33.336 1.00 5.67 195 ALA B C 1
ATOM 3681 O O . ALA B 1 197 ? -18.323 43.504 33.717 1.00 7.05 195 ALA B O 1
ATOM 3683 N N . ASP B 1 198 ? -18.665 44.963 32.037 1.00 5.23 196 ASP B N 1
ATOM 3684 C CA . ASP B 1 198 ? -18.350 43.924 31.058 1.00 5.79 196 ASP B CA 1
ATOM 3685 C C . ASP B 1 198 ? -16.867 43.575 31.065 1.00 3.92 196 ASP B C 1
ATOM 3686 O O . ASP B 1 198 ? -16.520 42.406 30.873 1.00 5.49 196 ASP B O 1
ATOM 3691 N N . TYR B 1 199 ? -15.978 44.552 31.291 1.00 4.23 197 TYR B N 1
ATOM 3692 C CA . TYR B 1 199 ? -14.569 44.209 31.500 1.00 4.27 197 TYR B CA 1
ATOM 3693 C C . TYR B 1 199 ? -14.394 43.309 32.714 1.00 3.55 197 TYR B C 1
ATOM 3694 O O . TYR B 1 199 ? -13.731 42.269 32.635 1.00 5.00 197 TYR B O 1
ATOM 3703 N N . GLU B 1 200 ? -15.006 43.679 33.844 1.00 4.03 198 GLU B N 1
ATOM 3704 C CA . GLU B 1 200 ? -14.790 42.904 35.062 1.00 4.87 198 GLU B CA 1
ATOM 3705 C C . GLU B 1 200 ? -15.365 41.498 34.931 1.00 4.21 198 GLU B C 1
ATOM 3706 O O . GLU B 1 200 ? -14.776 40.536 35.438 1.00 5.27 198 GLU B O 1
ATOM 3712 N N A SER B 1 201 ? -16.518 41.363 34.262 0.55 4.37 199 SER B N 1
ATOM 3713 N N B SER B 1 201 ? -16.499 41.336 34.244 0.45 4.39 199 SER B N 1
ATOM 3714 C CA A SER B 1 201 ? -17.091 40.042 33.998 0.55 6.60 199 SER B CA 1
ATOM 3715 C CA B SER B 1 201 ? -17.023 39.980 34.081 0.45 4.68 199 SER B CA 1
ATOM 3716 C C A SER B 1 201 ? -16.186 39.201 33.101 0.55 4.54 199 SER B C 1
ATOM 3717 C C B SER B 1 201 ? -16.210 39.167 33.071 0.45 6.17 199 SER B C 1
ATOM 3718 O O A SER B 1 201 ? -16.019 37.996 33.331 0.55 6.18 199 SER B O 1
ATOM 3719 O O B SER B 1 201 ? -16.114 37.940 33.212 0.45 7.64 199 SER B O 1
ATOM 3724 N N . ALA B 1 202 ? -15.611 39.815 32.059 1.00 5.14 200 ALA B N 1
ATOM 3725 C CA . ALA B 1 202 ? -14.690 39.101 31.171 1.00 4.13 200 ALA B CA 1
ATOM 3726 C C . ALA B 1 202 ? -13.463 38.615 31.929 1.00 4.08 200 ALA B C 1
ATOM 3727 O O . ALA B 1 202 ? -12.941 37.522 31.665 1.00 5.55 200 ALA B O 1
ATOM 3729 N N . ILE B 1 203 ? -12.972 39.438 32.851 1.00 4.70 201 ILE B N 1
ATOM 3730 C CA . ILE B 1 203 ? -11.802 39.091 33.650 1.00 3.94 201 ILE B CA 1
ATOM 3731 C C . ILE B 1 203 ? -12.108 37.897 34.547 1.00 4.32 201 ILE B C 1
ATOM 3732 O O . ILE B 1 203 ? -11.334 36.929 34.624 1.00 5.28 201 ILE B O 1
ATOM 3737 N N . ALA B 1 204 ? -13.256 37.935 35.232 1.00 4.55 202 ALA B N 1
ATOM 3738 C CA . ALA B 1 204 ? -13.641 36.807 36.077 1.00 4.98 202 ALA B CA 1
ATOM 3739 C C . ALA B 1 204 ? -13.879 35.555 35.245 1.00 5.18 202 ALA B C 1
ATOM 3740 O O . ALA B 1 204 ? -13.537 34.443 35.669 1.00 6.70 202 ALA B O 1
ATOM 3742 N N . ASP B 1 205 ? -14.488 35.702 34.067 1.00 5.26 203 ASP B N 1
ATOM 3743 C CA . ASP B 1 205 ? -14.771 34.514 33.274 1.00 5.33 203 ASP B CA 1
ATOM 3744 C C . ASP B 1 205 ? -13.501 33.902 32.704 1.00 5.33 203 ASP B C 1
ATOM 3745 O O . ASP B 1 205 ? -13.507 32.714 32.353 1.00 7.88 203 ASP B O 1
ATOM 3750 N N . ALA B 1 206 ? -12.423 34.681 32.602 1.00 5.27 204 ALA B N 1
ATOM 3751 C CA . ALA B 1 206 ? -11.138 34.151 32.187 1.00 5.20 204 ALA B CA 1
ATOM 3752 C C . ALA B 1 206 ? -10.350 33.587 33.357 1.00 7.66 204 ALA B C 1
ATOM 3753 O O . ALA B 1 206 ? -9.284 32.996 33.142 1.00 9.22 204 ALA B O 1
ATOM 3755 N N . GLY B 1 207 ? -10.859 33.730 34.578 1.00 7.06 205 GLY B N 1
ATOM 3756 C CA . GLY B 1 207 ? -10.261 33.101 35.741 1.00 7.83 205 GLY B CA 1
ATOM 3757 C C . GLY B 1 207 ? -9.219 33.920 36.472 1.00 6.26 205 GLY B C 1
ATOM 3758 O O . GLY B 1 207 ? -8.486 33.358 37.285 1.00 9.70 205 GLY B O 1
ATOM 3759 N N . PHE B 1 208 ? -9.121 35.216 36.215 1.00 5.02 206 PHE B N 1
ATOM 3760 C CA . PHE B 1 208 ? -8.136 36.026 36.927 1.00 4.93 206 PHE B CA 1
ATOM 3761 C C . PHE B 1 208 ? -8.592 36.252 38.362 1.00 6.09 206 PHE B C 1
ATOM 3762 O O . PHE B 1 208 ? -9.731 36.678 38.593 1.00 7.57 206 PHE B O 1
ATOM 3770 N N . SER B 1 209 ? -7.674 36.046 39.314 1.00 5.47 207 SER B N 1
ATOM 3771 C CA . SER B 1 209 ? -7.957 36.260 40.732 1.00 6.55 207 SER B CA 1
ATOM 3772 C C . SER B 1 209 ? -8.059 37.729 41.096 1.00 5.57 207 SER B C 1
ATOM 3773 O O . SER B 1 209 ? -8.683 38.062 42.110 1.00 5.87 207 SER B O 1
ATOM 3776 N N . HIS B 1 210 ? -7.367 38.605 40.368 1.00 5.17 208 HIS B N 1
ATOM 3777 C CA . HIS B 1 210 ? -7.253 40.003 40.767 1.00 5.00 208 HIS B CA 1
ATOM 3778 C C . HIS B 1 210 ? -7.288 40.896 39.540 1.00 6.59 208 HIS B C 1
ATOM 3779 O O . HIS B 1 210 ? -6.753 40.548 38.488 1.00 5.54 208 HIS B O 1
ATOM 3786 N N . PHE B 1 211 ? -7.937 42.045 39.682 1.00 4.35 209 PHE B N 1
ATOM 3787 C CA . PHE B 1 211 ? -7.803 43.127 38.720 1.00 4.01 209 PHE B CA 1
ATOM 3788 C C . PHE B 1 211 ? -7.782 44.420 39.509 1.00 4.34 209 PHE B C 1
ATOM 3789 O O . PHE B 1 211 ? -8.284 44.486 40.638 1.00 5.49 209 PHE B O 1
ATOM 3797 N N . GLU B 1 212 ? -7.187 45.446 38.902 1.00 5.37 210 GLU B N 1
ATOM 3798 C CA . GLU B 1 212 ? -7.333 46.809 39.401 1.00 5.10 210 GLU B CA 1
ATOM 3799 C C . GLU B 1 212 ? -7.269 47.791 38.242 1.00 3.85 210 GLU B C 1
ATOM 3800 O O . GLU B 1 212 ? -6.520 47.597 37.284 1.00 4.94 210 GLU B O 1
ATOM 3806 N N . TRP B 1 213 ? -8.090 48.832 38.328 1.00 3.43 211 TRP B N 1
ATOM 3807 C CA . TRP B 1 213 ? -8.047 49.939 37.388 1.00 3.84 211 TRP B CA 1
ATOM 3808 C C . TRP B 1 213 ? -7.018 50.950 37.864 1.00 3.85 211 TRP B C 1
ATOM 3809 O O . TRP B 1 213 ? -6.888 51.199 39.068 1.00 7.62 211 TRP B O 1
ATOM 3820 N N . GLN B 1 214 ? -6.283 51.526 36.913 1.00 3.16 212 GLN B N 1
ATOM 3821 C CA . GLN B 1 214 ? -5.187 52.453 37.193 1.00 3.95 212 GLN B CA 1
ATOM 3822 C C . GLN B 1 214 ? -5.467 53.801 36.535 1.00 3.66 212 GLN B C 1
ATOM 3823 O O . GLN B 1 214 ? -5.590 53.883 35.315 1.00 4.04 212 GLN B O 1
ATOM 3829 N N . LYS B 1 215 ? -5.535 54.853 37.344 1.00 5.12 213 LYS B N 1
ATOM 3830 C CA . LYS B 1 215 ? -5.727 56.202 36.815 1.00 5.26 213 LYS B CA 1
ATOM 3831 C C . LYS B 1 215 ? -4.467 56.665 36.087 1.00 5.50 213 LYS B C 1
ATOM 3832 O O . LYS B 1 215 ? -3.360 56.457 36.581 1.00 6.15 213 LYS B O 1
ATOM 3838 N N . PRO B 1 216 ? -4.594 57.322 34.934 1.00 3.47 214 PRO B N 1
ATOM 3839 C CA . PRO B 1 216 ? -3.397 57.854 34.270 1.00 3.23 214 PRO B CA 1
ATOM 3840 C C . PRO B 1 216 ? -2.650 58.801 35.192 1.00 3.84 214 PRO B C 1
ATOM 3841 O O . PRO B 1 216 ? -3.252 59.608 35.901 1.00 4.72 214 PRO B O 1
ATOM 3845 N N . LEU B 1 217 ? -1.318 58.699 35.172 1.00 3.67 215 LEU B N 1
ATOM 3846 C CA . LEU B 1 217 ? -0.459 59.403 36.131 1.00 4.56 215 LEU B CA 1
ATOM 3847 C C . LEU B 1 217 ? -0.093 60.804 35.631 1.00 5.01 215 LEU B C 1
ATOM 3848 O O . LEU B 1 217 ? 1.061 61.116 35.335 1.00 9.21 215 LEU B O 1
ATOM 3853 N N . LEU B 1 218 ? -1.096 61.676 35.583 1.00 4.19 216 LEU B N 1
ATOM 3854 C CA . LEU B 1 218 ? -0.814 63.089 35.353 1.00 4.66 216 LEU B CA 1
ATOM 3855 C C . LEU B 1 218 ? -0.138 63.681 36.586 1.00 6.17 216 LEU B C 1
ATOM 3856 O O . LEU B 1 218 ? -0.604 63.483 37.714 1.00 9.05 216 LEU B O 1
ATOM 3861 N N . GLU B 1 219 ? 0.961 64.398 36.381 1.00 5.45 217 GLU B N 1
ATOM 3862 C CA . GLU B 1 219 ? 1.753 64.916 37.491 1.00 6.72 217 GLU B CA 1
ATOM 3863 C C . GLU B 1 219 ? 1.772 66.437 37.479 1.00 5.98 217 GLU B C 1
ATOM 3864 O O . GLU B 1 219 ? 1.438 67.072 36.475 1.00 6.86 217 GLU B O 1
ATOM 3870 N N . ALA B 1 220 ? 2.162 67.005 38.628 1.00 7.22 218 ALA B N 1
ATOM 3871 C CA . ALA B 1 220 ? 2.202 68.461 38.780 1.00 6.85 218 ALA B CA 1
ATOM 3872 C C . ALA B 1 220 ? 2.996 69.127 37.661 1.00 7.00 218 ALA B C 1
ATOM 3873 O O . ALA B 1 220 ? 2.580 70.164 37.138 1.00 7.83 218 ALA B O 1
ATOM 3875 N N . ASP B 1 221 ? 4.133 68.540 37.265 1.00 7.64 219 ASP B N 1
ATOM 3876 C CA . ASP B 1 221 ? 4.944 69.188 36.239 1.00 11.66 219 ASP B CA 1
ATOM 3877 C C . ASP B 1 221 ? 4.269 69.183 34.866 1.00 8.82 219 ASP B C 1
ATOM 3878 O O . ASP B 1 221 ? 4.536 70.078 34.051 1.00 10.01 219 ASP B O 1
ATOM 3883 N N . ASP B 1 222 ? 3.428 68.182 34.574 1.00 7.11 220 ASP B N 1
ATOM 3884 C CA . ASP B 1 222 ? 2.640 68.204 33.342 1.00 6.12 220 ASP B CA 1
ATOM 3885 C C . ASP B 1 222 ? 1.693 69.395 33.340 1.00 8.11 220 ASP B C 1
ATOM 3886 O O . ASP B 1 222 ? 1.495 70.042 32.305 1.00 7.53 220 ASP B O 1
ATOM 3891 N N . ILE B 1 223 ? 1.104 69.701 34.498 1.00 6.34 221 ILE B N 1
ATOM 3892 C CA . ILE B 1 223 ? 0.212 70.851 34.603 1.00 6.56 221 ILE B CA 1
ATOM 3893 C C . ILE B 1 223 ? 0.998 72.150 34.480 1.00 9.44 221 ILE B C 1
ATOM 3894 O O . ILE B 1 223 ? 0.606 73.074 33.751 1.00 7.76 221 ILE B O 1
ATOM 3899 N N . ALA B 1 224 ? 2.149 72.222 35.147 1.00 7.44 222 ALA B N 1
ATOM 3900 C CA . ALA B 1 224 ? 2.897 73.476 35.192 1.00 8.68 222 ALA B CA 1
ATOM 3901 C C . ALA B 1 224 ? 3.505 73.845 33.841 1.00 10.67 222 ALA B C 1
ATOM 3902 O O . ALA B 1 224 ? 3.735 75.039 33.577 1.00 13.47 222 ALA B O 1
ATOM 3904 N N . THR B 1 225 ? 3.786 72.863 32.986 1.00 10.98 223 THR B N 1
ATOM 3905 C CA . THR B 1 225 ? 4.433 73.126 31.703 1.00 12.89 223 THR B CA 1
ATOM 3906 C C . THR B 1 225 ? 3.457 73.230 30.533 1.00 13.74 223 THR B C 1
ATOM 3907 O O . THR B 1 225 ? 3.889 73.252 29.373 1.00 15.80 223 THR B O 1
ATOM 3911 N N . HIS B 1 226 ? 2.161 73.290 30.795 1.00 10.09 224 HIS B N 1
ATOM 3912 C CA . HIS B 1 226 ? 1.161 73.571 29.780 1.00 8.20 224 HIS B CA 1
ATOM 3913 C C . HIS B 1 226 ? 0.339 74.769 30.230 1.00 8.15 224 HIS B C 1
ATOM 3914 O O . HIS B 1 226 ? 0.375 75.146 31.408 1.00 9.67 224 HIS B O 1
ATOM 3921 N N . PRO B 1 227 ? -0.390 75.408 29.319 1.00 9.36 225 PRO B N 1
ATOM 3922 C CA . PRO B 1 227 ? -1.144 76.609 29.686 1.00 10.94 225 PRO B CA 1
ATOM 3923 C C . PRO B 1 227 ? -2.292 76.265 30.613 1.00 8.11 225 PRO B C 1
ATOM 3924 O O . PRO B 1 227 ? -2.723 75.102 30.678 1.00 7.59 225 PRO B O 1
ATOM 3928 N N . PRO B 1 228 ? -2.818 77.251 31.336 1.00 8.48 226 PRO B N 1
ATOM 3929 C CA . PRO B 1 228 ? -3.945 76.988 32.238 1.00 8.31 226 PRO B CA 1
ATOM 3930 C C . PRO B 1 228 ? -5.100 76.327 31.507 1.00 7.97 226 PRO B C 1
ATOM 3931 O O . PRO B 1 228 ? -5.480 76.727 30.397 1.00 8.95 226 PRO B O 1
ATOM 3935 N N . GLY B 1 2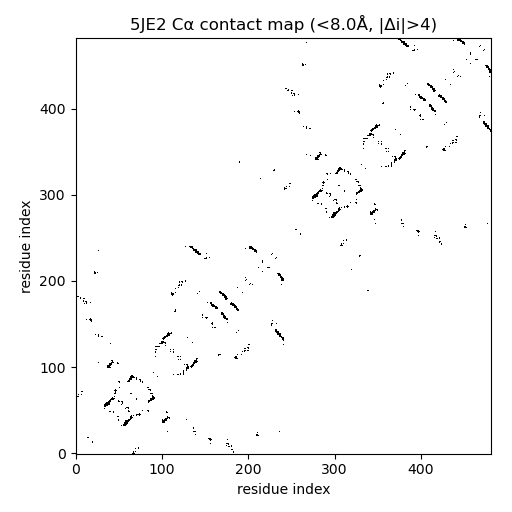29 ? -5.637 75.268 32.112 1.00 7.53 227 GLY B N 1
ATOM 3936 C CA . GLY B 1 229 ? -6.779 74.584 31.563 1.00 7.24 227 GLY B CA 1
ATOM 3937 C C . GLY B 1 229 ? -6.451 73.459 30.606 1.00 6.80 227 GLY B C 1
ATOM 3938 O O . GLY B 1 229 ? -7.363 72.720 30.228 1.00 7.07 227 GLY B O 1
ATOM 3939 N N . PHE B 1 230 ? -5.174 73.269 30.243 1.00 6.74 228 PHE B N 1
ATOM 3940 C CA . PHE B 1 230 ? -4.866 72.317 29.181 1.00 6.43 228 PHE B CA 1
ATOM 3941 C C . PHE B 1 230 ? -5.419 70.925 29.479 1.00 7.55 228 PHE B C 1
ATOM 3942 O O . PHE B 1 230 ? -6.013 70.283 28.603 1.00 7.12 228 PHE B O 1
ATOM 3950 N N . TRP B 1 231 ? -5.231 70.436 30.702 1.00 5.73 229 TRP B N 1
ATOM 3951 C CA . TRP B 1 231 ? -5.604 69.072 31.048 1.00 5.39 229 TRP B CA 1
ATOM 3952 C C . TRP B 1 231 ? -7.041 68.942 31.557 1.00 5.26 229 TRP B C 1
ATOM 3953 O O . TRP B 1 231 ? -7.383 67.890 32.112 1.00 5.04 229 TRP B O 1
ATOM 3964 N N . ASP B 1 232 ? -7.898 69.952 31.340 1.00 5.60 230 ASP B N 1
ATOM 3965 C CA . ASP B 1 232 ? -9.249 69.910 31.907 1.00 5.67 230 ASP B CA 1
ATOM 3966 C C . ASP B 1 232 ? -10.039 68.685 31.442 1.00 5.34 230 ASP B C 1
ATOM 3967 O O . ASP B 1 232 ? -10.563 67.928 32.271 1.00 5.18 230 ASP B O 1
ATOM 3972 N N . VAL B 1 233 ? -10.171 68.491 30.123 1.00 5.29 231 VAL B N 1
ATOM 3973 C CA . VAL B 1 233 ? -10.960 67.369 29.622 1.00 5.05 231 VAL B CA 1
ATOM 3974 C C . VAL B 1 233 ? -10.277 66.058 29.974 1.00 4.80 231 VAL B C 1
AT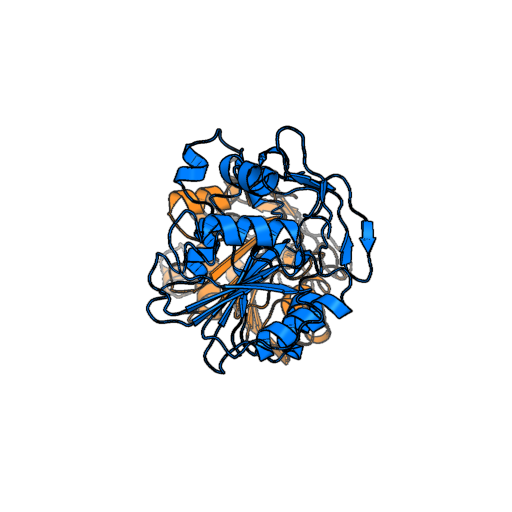OM 3975 O O . VAL B 1 233 ? -10.942 65.057 30.277 1.00 4.88 231 VAL B O 1
ATOM 3979 N N . PHE B 1 234 ? -8.944 66.056 30.015 1.00 4.60 232 PHE B N 1
ATOM 3980 C CA . PHE B 1 234 ? -8.222 64.840 30.364 1.00 4.61 232 PHE B CA 1
ATOM 3981 C C . PHE B 1 234 ? -8.583 64.383 31.772 1.00 4.38 232 PHE B C 1
ATOM 3982 O O . PHE B 1 234 ? -8.692 63.174 32.027 1.00 4.68 232 PHE B O 1
ATOM 3990 N N . GLN B 1 235 ? -8.796 65.334 32.688 1.00 4.36 233 GLN B N 1
ATOM 3991 C CA . GLN B 1 235 ? -9.125 64.966 34.064 1.00 4.39 233 GLN B CA 1
ATOM 3992 C C . GLN B 1 235 ? -10.613 64.757 34.298 1.00 4.93 233 GLN B C 1
ATOM 3993 O O . GLN B 1 235 ? -10.976 63.868 35.084 1.00 5.68 233 GLN B O 1
ATOM 3999 N N . ASN B 1 236 ? -11.483 65.517 33.630 1.00 4.70 234 ASN B N 1
ATOM 4000 C CA . ASN B 1 236 ? -12.913 65.381 33.881 1.00 5.44 234 ASN B CA 1
ATOM 4001 C C . ASN B 1 236 ? -13.571 64.355 32.988 1.00 4.80 234 ASN B C 1
ATOM 4002 O O . ASN B 1 236 ? -14.597 63.786 33.372 1.00 5.45 234 ASN B O 1
ATOM 4007 N N . ASN B 1 237 ? -12.990 64.090 31.821 1.00 4.48 235 ASN B N 1
ATOM 4008 C CA . ASN B 1 237 ? -13.599 63.197 30.835 1.00 5.02 235 ASN B CA 1
ATOM 4009 C C . ASN B 1 237 ? -12.523 62.323 30.204 1.00 4.13 235 ASN B C 1
ATOM 4010 O O . ASN B 1 237 ? -12.366 62.281 28.983 1.00 4.67 235 ASN B O 1
ATOM 4015 N N . CYS B 1 238 ? -11.755 61.609 31.034 1.00 3.77 236 CYS B N 1
ATOM 4016 C CA . CYS B 1 238 ? -10.599 60.906 30.496 1.00 3.51 236 CYS B CA 1
ATOM 4017 C C . CYS B 1 238 ? -11.028 59.823 29.515 1.00 4.56 236 CYS B C 1
ATOM 4018 O O . CYS B 1 238 ? -11.967 59.065 29.769 1.00 5.52 236 CYS B O 1
ATOM 4021 N N . LEU B 1 239 ? -10.320 59.753 28.394 1.00 3.34 237 LEU B N 1
ATOM 4022 C CA . LEU B 1 239 ? -10.560 58.724 27.394 1.00 4.46 237 LEU B CA 1
ATOM 4023 C C . LEU B 1 239 ? -9.832 57.418 27.712 1.00 3.87 237 LEU B C 1
ATOM 4024 O O . LEU B 1 239 ? -10.184 56.383 27.147 1.00 4.64 237 LEU B O 1
ATOM 4029 N N . GLN B 1 240 ? -8.844 57.434 28.610 1.00 3.70 238 GLN B N 1
ATOM 4030 C CA . GLN B 1 240 ? -7.936 56.300 28.756 1.00 2.74 238 GLN B CA 1
ATOM 4031 C C . GLN B 1 240 ? -7.836 55.856 30.211 1.00 2.91 238 GLN B C 1
ATOM 4032 O O . GLN B 1 240 ? -8.066 56.629 31.145 1.00 4.52 238 GLN B O 1
ATOM 4038 N N . THR B 1 241 ? -7.468 54.582 30.402 1.00 2.56 239 THR B N 1
ATOM 4039 C CA . THR B 1 241 ? -7.274 54.019 31.733 1.00 2.56 239 THR B CA 1
ATOM 4040 C C . THR B 1 241 ? -6.309 52.851 31.629 1.00 2.51 239 THR B C 1
ATOM 4041 O O . THR B 1 241 ? -6.184 52.218 30.573 1.00 3.52 239 THR B O 1
ATOM 4045 N N . GLY B 1 242 ? -5.581 52.607 32.723 1.00 2.90 240 GLY B N 1
ATOM 4046 C CA . GLY B 1 242 ? -4.825 51.382 32.857 1.00 2.85 240 GLY B CA 1
ATOM 4047 C C . GLY B 1 242 ? -5.608 50.298 33.559 1.00 2.64 240 GLY B C 1
ATOM 4048 O O . GLY B 1 242 ? -6.625 50.550 34.229 1.00 3.44 240 GLY B O 1
ATOM 4049 N N . LEU B 1 243 ? -5.121 49.069 33.395 1.00 3.50 241 LEU B N 1
ATOM 4050 C CA . LEU B 1 243 ? -5.784 47.907 33.970 1.00 4.00 241 LEU B CA 1
ATOM 4051 C C . LEU B 1 243 ? -4.725 46.841 34.205 1.00 4.04 241 LEU B C 1
ATOM 4052 O O . LEU B 1 243 ? -4.001 46.490 33.272 1.00 5.66 241 LEU B O 1
ATOM 4057 N N . VAL B 1 244 ? -4.619 46.326 35.427 1.00 3.44 242 VAL B N 1
ATOM 4058 C CA . VAL B 1 244 ? -3.711 45.219 35.722 1.00 3.31 242 VAL B CA 1
ATOM 4059 C C . VAL B 1 244 ? -4.540 44.026 36.172 1.00 5.03 242 VAL B C 1
ATOM 4060 O O . VAL B 1 244 ? -5.417 44.172 37.027 1.00 6.50 242 VAL B O 1
ATOM 4064 N N . CYS B 1 245 ? -4.238 42.839 35.632 1.00 3.68 243 CYS B N 1
ATOM 4065 C CA . CYS B 1 245 ? -4.907 41.607 36.047 1.00 4.46 243 CYS B CA 1
ATOM 4066 C C . CYS B 1 245 ? -3.867 40.559 36.394 1.00 6.33 243 CYS B C 1
ATOM 4067 O O . CYS B 1 245 ? -2.844 40.443 35.715 1.00 5.46 243 CYS B O 1
ATOM 4070 N N . LYS B 1 246 ? -4.131 39.788 37.449 1.00 5.61 244 LYS B N 1
ATOM 4071 C CA . LYS B 1 246 ? -3.230 38.713 37.840 1.00 5.39 244 LYS B CA 1
ATOM 4072 C C . LYS B 1 246 ? -4.015 37.417 37.930 1.00 6.11 244 LYS B C 1
ATOM 4073 O O . LYS B 1 246 ? -5.138 37.413 38.449 1.00 7.66 244 LYS B O 1
ATOM 4079 N N . PRO B 1 247 ? -3.463 36.309 37.429 1.00 6.20 245 PRO B N 1
ATOM 4080 C CA . PRO B 1 247 ? -4.124 35.022 37.571 1.00 8.57 245 PRO B CA 1
ATOM 4081 C C . PRO B 1 247 ? -4.424 34.748 39.017 1.00 9.59 245 PRO B C 1
ATOM 4082 O O . PRO B 1 247 ? -3.661 35.157 39.901 1.00 11.63 245 PRO B O 1
#